Protein 5XKT (pdb70)

Solvent-accessible surface area: 15437 Å² total; per-residue (Å²): 219,15,26,54,0,1,0,4,4,0,7,19,0,13,10,18,42,0,0,51,24,0,0,89,58,2,99,135,93,38,68,2,0,0,0,2,1,10,11,77,34,86,15,2,50,115,48,0,40,138,36,37,0,14,58,90,114,44,3,50,13,16,80,26,30,45,14,0,13,54,6,2,72,104,82,8,69,96,0,37,62,15,5,95,64,5,24,138,123,49,70,93,12,42,0,0,0,1,5,2,3,13,2,0,9,12,6,38,18,17,116,117,0,8,71,20,27,1,9,0,0,4,0,4,12,10,51,49,4,0,80,18,3,8,37,2,0,31,155,8,56,8,0,0,0,4,27,28,54,2,7,91,66,52,65,12,44,61,174,58,0,22,63,9,0,104,150,55,5,57,152,106,62,59,24,52,2,14,21,135,130,31,80,24,22,88,67,0,26,55,26,0,64,90,130,7,159,25,110,213,11,25,41,0,0,0,5,2,0,7,19,0,13,10,19,40,0,0,51,22,0,0,85,53,3,95,134,91,37,66,2,0,0,0,3,1,11,9,86,23,94,16,4,49,112,49,0,41,141,36,39,0,14,57,86,112,52,2,49,7,21,97,39,30,49,12,0,15,56,15,2,66,106,88,6,53,131,1,31,58,16,0,77,61,4,18,134,123,48,64,97,13,41,0,0,0,1,5,2,1,9,2,0,12,12,7,42,18,16,119,122,0,7,75,18,29,1,9,0,0,4,0,5,11,11,52,49,4,0,70,23,3,8,38,4,1,29,157,7,53,1,0,0,0,4,26,26,49,3,6,106,90,29,61,12,43,60,177,58,0,28,67,9,0,91,150,58,6,36,142,105,60,50,21,53,2,12,23,150,131,35,71,27,24,88,62,0,32,58,22,0,65,93,130,7,160,24,113

Sequence (398 aa):
HPLRVGVGGPVGSGKTALLEALCKAMRDTWQLAVVTNDIYTKEDQRILTEAGTLAPERIVGVETGGCPHTAIREDASMNLAAVEALSEKFGNLDLIFVESGGDNLSATFSPELADLTIYVIDVAEGEKIPRKGGPGITRSDFLVINKTDLAPYVGASLKVMASDTQRMRGDRPWTFTNLKQGDGLSTIIAFLEDKGMLGHPLRVGVGGPVGSGKTALLEALCKAMRDTWQLAVVTNDIYTKEDQRILTEAGTLAPERIVGVETGGCPHTAIREDASMNLAAVEALSEKFGNLDLIFVESGGDNLSATFSPELADLTIYVIDVAEGEKIPRKGGPGITRSDFLVINKTDLAPYVGASLKVMASDTQRMRGDRPWTFTNLKQGDGLSTIIAFLEDKGMLG

B-factor: mean 22.37, std 11.35, range [7.73, 84.79]

Radius of gyration: 20.92 Å; Cα contacts (8 Å, |Δi|>4): 883; chains: 2; bounding box: 61×44×44 Å

Secondary structure (DSSP, 8-state):
--EEEEEE-STTSSHHHHHHHHHHHHTTTS-EEEEEEESS--HHHHHHHHTTSS-GGGEEEEE--S-HHIIIIIT-HHHHHHHHHHHHHHS---EEEEEPPP--TT----TTT-SEEEEEEEGGG-TTHHHH--HHHHHSSEEEEE-GGGHHHHT--HHHHHHHHHHHHTT--EEE-BTTTTBTHHHHHHHHHHHTT--/-PEEEEEE-STTSSHHHHHHHHHHHHTTTS-EEEEEEESS--HHHHHHHHTTSS-GGGEEEEE--S-HHIIIIIT-HHHHHHHHHHHHHHS--SEEEEEPPP--TT----TTT-SEEEEEEEGGG-TTHHHH--HHHHHSSEEEEE-GGGHHHHT--HHHHHHHHHHHHTTS-EEE-BTTTTBTHHHHHHHHHHHTT--

CATH classification: 3.40.50.300

Foldseek 3Di:
DAAEEEEAEAPPLCSLLLLLVLLQVCVVPFAEAEEEEAAADQVSLVVSCVSCSDDSVRYHYDHRHPAQLCCFDVPVPVVVVVVVVNCVVPVRGHYYYYYTHGHDQQGDGHCVRHVAYEYGHEPLVDQCVLVVDYCNLAPGQEYEHEDPVCCVVNVHDVVSSVVSSCVRHPPRYYDYYYSVVGRPSVVVVVCCCPVVVGD/DAAEEEEAAAPPLCSLLLLLLCLQVCVVPFAEAEEEEAAADQVSLVVSCVSCSDDSVRYHYDHRHDAQLCCQDVPVPVVVVVVVVSCVVVVGGHYYYYYTHGHDQQGDGHCVRHVAYEYGHEPLVDQCVLVVAYCNLAPGQEYEHEDPVCCVVNVHDVVSSVVSSCVRHPPRYYDYYYSVVGPPSVVVNVCCCPVVVGD

Nearest PDB structures (foldseek):
  5xkt-assembly1_B  TM=1.003E+00  e=8.452E-43  Klebsiella pneumoniae subsp. rhinoscleromatis SB3432
  4hi0-assembly1_F  TM=9.712E-01  e=4.416E-30  Helicobacter pylori 26695
  2hf9-assembly1_A  TM=9.149E-01  e=2.539E-15  Methanocaldococcus jannaschii
  2wsm-assembly1_A  TM=8.604E-01  e=4.644E-13  Archaeoglobus fulgidus DSM 4304
  2wsm-assembly1_B  TM=8.510E-01  e=4.501E-11  Archaeoglobus fulgidus DSM 4304

Structure (mmCIF, N/CA/C/O backbone):
data_5XKT
#
_entry.id   5XKT
#
_cell.length_a   83.553
_cell.length_b   49.318
_cell.length_c   129.708
_cell.angle_alpha   90.00
_cell.angle_beta   103.16
_cell.angle_gamma   90.00
#
_symmetry.space_group_name_H-M   'I 1 2 1'
#
loop_
_entity.id
_entity.type
_entity.pdbx_description
1 polymer 'Urease accessory protein UreG'
2 non-polymer 'PHOSPHOAMINOPHOSPHONIC ACID-GUANYLATE ESTER'
3 non-polymer 'NICKEL (II) ION'
4 water water
#
loop_
_atom_site.group_PDB
_atom_site.id
_atom_site.type_symbol
_atom_site.label_atom_id
_atom_site.label_alt_id
_atom_site.label_comp_id
_atom_site.label_asym_id
_atom_site.label_entity_id
_atom_site.label_seq_id
_atom_site.pdbx_PDB_ins_code
_atom_site.Cartn_x
_atom_site.Cartn_y
_atom_site.Cartn_z
_atom_site.occupancy
_atom_site.B_iso_or_equiv
_atom_site.auth_seq_id
_atom_site.auth_comp_id
_atom_site.auth_asym_id
_atom_site.auth_atom_id
_atom_site.pdbx_PDB_model_num
ATOM 1 N N . HIS A 1 2 ? 15.698 27.179 -19.419 1.00 62.05 6 HIS A N 1
ATOM 2 C CA . HIS A 1 2 ? 14.903 26.279 -18.583 1.00 62.99 6 HIS A CA 1
ATOM 3 C C . HIS A 1 2 ? 13.691 25.717 -19.331 1.00 53.72 6 HIS A C 1
ATOM 4 O O . HIS A 1 2 ? 13.002 26.432 -20.066 1.00 55.66 6 HIS A O 1
ATOM 11 N N . PRO A 1 3 ? 13.413 24.440 -19.103 1.00 36.57 7 PRO A N 1
ATOM 12 C CA . PRO A 1 3 ? 12.434 23.743 -19.944 1.00 26.72 7 PRO A CA 1
ATOM 13 C C . PRO A 1 3 ? 10.998 24.140 -19.644 1.00 22.90 7 PRO A C 1
ATOM 14 O O . PRO A 1 3 ? 10.617 24.447 -18.509 1.00 23.96 7 PRO A O 1
ATOM 18 N N . LEU A 1 4 ? 10.193 24.073 -20.695 1.00 23.71 8 LEU A N 1
ATOM 19 C CA . LEU A 1 4 ? 8.759 24.182 -20.565 1.00 20.35 8 LEU A CA 1
ATOM 20 C C . LEU A 1 4 ? 8.246 22.984 -19.793 1.00 19.78 8 LEU A C 1
ATOM 21 O O . LEU A 1 4 ? 8.625 21.849 -20.096 1.00 21.69 8 LEU A O 1
ATOM 26 N N . ARG A 1 5 ? 7.393 23.221 -18.790 1.00 20.56 9 ARG A N 1
ATOM 27 C CA . ARG A 1 5 ? 6.801 22.134 -18.027 1.00 15.62 9 ARG A CA 1
ATOM 28 C C . ARG A 1 5 ? 5.348 21.954 -18.469 1.00 17.51 9 ARG A C 1
ATOM 29 O O . ARG A 1 5 ? 4.537 22.876 -18.358 1.00 16.27 9 ARG A O 1
ATOM 37 N N . VAL A 1 6 ? 5.027 20.778 -18.993 1.00 14.82 10 VAL A N 1
ATOM 38 C CA . VAL A 1 6 ? 3.676 20.507 -19.486 1.00 15.05 10 VAL A CA 1
ATOM 39 C C . VAL A 1 6 ? 3.038 19.484 -18.573 1.00 16.63 10 VAL A C 1
ATOM 40 O O . VAL A 1 6 ? 3.523 18.355 -18.468 1.00 16.54 10 VAL A O 1
ATOM 44 N N . GLY A 1 7 ? 1.952 19.876 -17.912 1.00 13.05 11 GLY A N 1
ATOM 45 C CA . GLY A 1 7 ? 1.240 18.960 -17.040 1.00 13.86 11 GLY A CA 1
ATOM 46 C C . GLY A 1 7 ? 0.178 18.243 -17.848 1.00 16.28 11 GLY A C 1
ATOM 47 O O . GLY A 1 7 ? -0.596 18.881 -18.573 1.00 15.40 11 GLY A O 1
ATOM 48 N N . VAL A 1 8 ? 0.134 16.922 -17.724 1.00 11.26 12 VAL A N 1
ATOM 49 C CA . VAL A 1 8 ? -0.893 16.123 -18.402 1.00 11.11 12 VAL A CA 1
ATOM 50 C C . VAL A 1 8 ? -1.749 15.464 -17.312 1.00 13.39 12 VAL A C 1
ATOM 51 O O . VAL A 1 8 ? -1.251 14.642 -16.533 1.00 14.56 12 VAL A O 1
ATOM 55 N N . GLY A 1 9 ? -3.019 15.848 -17.232 1.00 11.19 13 GLY A N 1
ATOM 56 C CA . GLY A 1 9 ? -3.926 15.357 -16.219 1.00 10.10 13 GLY A CA 1
ATOM 57 C C . GLY A 1 9 ? -5.166 14.732 -16.846 1.00 13.11 13 GLY A C 1
ATOM 58 O O . GLY A 1 9 ? -5.353 14.736 -18.065 1.00 13.22 13 GLY A O 1
ATOM 59 N N . GLY A 1 10 ? -6.011 14.187 -15.982 1.00 12.06 14 GLY A N 1
ATOM 60 C CA . GLY A 1 10 ? -7.242 13.589 -16.467 1.00 12.75 14 GLY A CA 1
ATOM 61 C C . GLY A 1 10 ? -7.679 12.412 -15.619 1.00 13.75 14 GLY A C 1
ATOM 62 O O . GLY A 1 10 ? -6.937 11.928 -14.772 1.00 11.30 14 GLY A O 1
ATOM 63 N N . PRO A 1 11 ? -8.898 11.928 -15.813 1.00 9.28 15 PRO A N 1
ATOM 64 C CA . PRO A 1 11 ? -9.352 10.771 -15.025 1.00 10.49 15 PRO A CA 1
ATOM 65 C C . PRO A 1 11 ? -8.547 9.510 -15.279 1.00 13.28 15 PRO A C 1
ATOM 66 O O . PRO A 1 11 ? -7.782 9.379 -16.237 1.00 11.29 15 PRO A O 1
ATOM 70 N N . VAL A 1 12 ? -8.741 8.543 -14.382 1.00 11.50 16 VAL A N 1
ATOM 71 C CA . VAL A 1 12 ? -8.081 7.244 -14.544 1.00 10.87 16 VAL A CA 1
ATOM 72 C C . VAL A 1 12 ? -8.368 6.645 -15.918 1.00 10.90 16 VAL A C 1
ATOM 73 O O . VAL A 1 12 ? -9.527 6.546 -16.351 1.00 11.03 16 VAL A O 1
ATOM 77 N N . GLY A 1 13 ? -7.306 6.225 -16.606 1.00 8.47 17 GLY A N 1
ATOM 78 C CA . GLY A 1 13 ? -7.442 5.483 -17.855 1.00 9.92 17 GLY A CA 1
ATOM 79 C C . GLY A 1 13 ? -7.833 6.259 -19.092 1.00 12.35 17 GLY A C 1
ATOM 80 O O . GLY A 1 13 ? -8.104 5.643 -20.118 1.00 12.38 17 GLY A O 1
ATOM 81 N N . SER A 1 14 ? -7.823 7.591 -19.063 1.00 10.08 18 SER A N 1
ATOM 82 C CA . SER A 1 14 ? -8.295 8.347 -20.212 1.00 9.55 18 SER A CA 1
ATOM 83 C C . SER A 1 14 ? -7.342 8.312 -21.414 1.00 9.75 18 SER A C 1
ATOM 84 O O . SER A 1 14 ? -7.784 8.593 -22.540 1.00 9.96 18 SER A O 1
ATOM 87 N N . GLY A 1 15 ? -6.075 7.997 -21.207 1.00 9.29 19 GLY A N 1
ATOM 88 C CA . GLY A 1 15 ? -5.093 7.940 -22.291 1.00 8.97 19 GLY A CA 1
ATOM 89 C C . GLY A 1 15 ? -3.904 8.857 -22.112 1.00 11.17 19 GLY A C 1
ATOM 90 O O . GLY A 1 15 ? -3.208 9.142 -23.098 1.00 12.45 19 GLY A O 1
ATOM 91 N N . LYS A 1 16 ? -3.621 9.284 -20.866 1.00 11.19 20 LYS A N 1
ATOM 92 C CA . LYS A 1 16 ? -2.509 10.219 -20.617 1.00 11.21 20 LYS A CA 1
ATOM 93 C C . LYS A 1 16 ? -1.172 9.615 -21.038 1.00 10.82 20 LYS A C 1
ATOM 94 O O . LYS A 1 16 ? -0.340 10.281 -21.675 1.00 12.15 20 LYS A O 1
ATOM 100 N N . THR A 1 17 ? -0.922 8.365 -20.619 1.00 9.83 21 THR A N 1
ATOM 101 C CA . THR A 1 17 ? 0.348 7.705 -20.930 1.00 11.43 21 THR A CA 1
ATOM 102 C C . THR A 1 17 ? 0.462 7.433 -22.425 1.00 11.70 21 THR A C 1
ATOM 103 O O . THR A 1 17 ? 1.536 7.587 -23.003 1.00 11.81 21 THR A O 1
ATOM 107 N N . ALA A 1 18 ? -0.628 6.996 -23.053 1.00 11.83 22 ALA A N 1
ATOM 108 C CA . ALA A 1 18 ? -0.612 6.833 -24.496 1.00 12.31 22 ALA A CA 1
ATOM 109 C C . ALA A 1 18 ? -0.245 8.133 -25.188 1.00 13.69 22 ALA A C 1
ATOM 110 O O . ALA A 1 18 ? 0.492 8.143 -26.200 1.00 13.40 22 ALA A O 1
ATOM 112 N N . LEU A 1 19 ? -0.780 9.245 -24.675 1.00 10.79 23 LEU A N 1
ATOM 113 C CA . LEU A 1 19 ? -0.475 10.545 -25.262 1.00 12.48 23 LEU A CA 1
ATOM 114 C C . LEU A 1 19 ? 1.013 10.876 -25.108 1.00 10.89 23 LEU A C 1
ATOM 115 O O . LEU A 1 19 ? 1.663 11.288 -26.070 1.00 12.85 23 LEU A O 1
ATOM 120 N N . LEU A 1 20 ? 1.569 10.688 -23.895 1.00 15.40 24 LEU A N 1
ATOM 121 C CA . LEU A 1 20 ? 2.994 10.947 -23.689 1.00 13.57 24 LEU A CA 1
ATOM 122 C C . LEU A 1 20 ? 3.843 10.055 -24.574 1.00 12.92 24 LEU A C 1
ATOM 123 O O . LEU A 1 20 ? 4.852 10.505 -25.132 1.00 14.95 24 LEU A O 1
ATOM 128 N N . GLU A 1 21 ? 3.494 8.769 -24.669 1.00 14.52 25 GLU A N 1
ATOM 129 C CA . GLU A 1 21 ? 4.289 7.887 -25.525 1.00 15.44 25 GLU A CA 1
ATOM 130 C C . GLU A 1 21 ? 4.341 8.417 -26.954 1.00 17.20 25 GLU A C 1
ATOM 131 O O . GLU A 1 21 ? 5.418 8.515 -27.568 1.00 18.38 25 GLU A O 1
ATOM 137 N N . ALA A 1 22 ? 3.184 8.786 -27.491 1.00 15.25 26 ALA A N 1
ATOM 138 C CA . ALA A 1 22 ? 3.145 9.224 -28.890 1.00 14.87 26 ALA A CA 1
ATOM 139 C C . ALA A 1 22 ? 3.836 10.564 -29.077 1.00 19.01 26 ALA A C 1
ATOM 140 O O . ALA A 1 22 ? 4.513 10.792 -30.101 1.00 17.71 26 ALA A O 1
ATOM 142 N N . LEU A 1 23 ? 3.632 11.492 -28.137 1.00 15.44 27 LEU A N 1
ATOM 143 C CA . LEU A 1 23 ? 4.317 12.781 -28.221 1.00 17.49 27 LEU A CA 1
ATOM 144 C C . LEU A 1 23 ? 5.828 12.603 -28.129 1.00 18.20 27 LEU A C 1
ATOM 145 O O . LEU A 1 23 ? 6.581 13.206 -28.906 1.00 18.27 27 LEU A O 1
ATOM 150 N N . CYS A 1 24 ? 6.287 11.742 -27.218 1.00 18.30 28 CYS A N 1
ATOM 151 C CA . CYS A 1 24 ? 7.725 11.551 -27.078 1.00 18.74 28 CYS A CA 1
ATOM 152 C C . CYS A 1 24 ? 8.323 10.968 -28.351 1.00 19.97 28 CYS A C 1
ATOM 153 O O . CYS A 1 24 ? 9.368 11.425 -28.836 1.00 22.58 28 CYS A O 1
ATOM 156 N N . LYS A 1 25 ? 7.678 9.945 -28.900 1.00 18.65 29 LYS A N 1
ATOM 157 C CA . LYS A 1 25 ? 8.200 9.329 -30.119 1.00 19.28 29 LYS A CA 1
ATOM 158 C C . LYS A 1 25 ? 8.194 10.298 -31.283 1.00 24.08 29 LYS A C 1
ATOM 159 O O . LYS A 1 25 ? 9.133 10.273 -32.093 1.00 21.50 29 LYS A O 1
ATOM 165 N N . ALA A 1 26 ? 7.213 11.208 -31.341 1.00 21.72 30 ALA A N 1
ATOM 166 C CA . ALA A 1 26 ? 7.150 12.128 -32.473 1.00 24.48 30 ALA A CA 1
ATOM 167 C C . ALA A 1 26 ? 8.050 13.356 -32.310 1.00 26.77 30 ALA A C 1
ATOM 168 O O . ALA A 1 26 ? 8.494 13.925 -33.317 1.00 26.06 30 ALA A O 1
ATOM 170 N N . MET A 1 27 ? 8.298 13.814 -31.083 1.00 19.99 31 MET A N 1
ATOM 171 C CA . MET A 1 27 ? 8.995 15.078 -30.847 1.00 19.36 31 MET A CA 1
ATOM 172 C C . MET A 1 27 ? 10.445 14.919 -30.438 1.00 19.08 31 MET A C 1
ATOM 173 O O . MET A 1 27 ? 11.177 15.913 -30.431 1.00 22.55 31 MET A O 1
ATOM 178 N N . ARG A 1 28 ? 10.879 13.714 -30.073 1.00 20.84 32 ARG A N 1
ATOM 179 C CA . ARG A 1 28 ? 12.184 13.588 -29.432 1.00 21.30 32 ARG A CA 1
ATOM 180 C C . ARG A 1 28 ? 13.349 13.830 -30.401 1.00 26.55 32 ARG A C 1
ATOM 181 O O . ARG A 1 28 ? 14.485 14.027 -29.953 1.00 25.36 32 ARG A O 1
ATOM 189 N N . ASP A 1 29 ? 13.122 13.718 -31.698 1.00 27.31 33 ASP A N 1
ATOM 190 C CA . ASP A 1 29 ? 14.232 13.994 -32.613 1.00 30.14 33 ASP A CA 1
ATOM 191 C C . ASP A 1 29 ? 14.413 15.484 -32.868 1.00 31.60 33 ASP A C 1
ATOM 192 O O . ASP A 1 29 ? 15.498 15.909 -33.268 1.00 38.40 33 ASP A O 1
ATOM 197 N N . THR A 1 30 ? 13.428 16.293 -32.527 1.00 26.10 34 THR A N 1
ATOM 198 C CA . THR A 1 30 ? 13.508 17.732 -32.695 1.00 28.05 34 THR A CA 1
ATOM 199 C C . THR A 1 30 ? 13.797 18.457 -31.399 1.00 25.62 34 THR A C 1
ATOM 200 O O . THR A 1 30 ? 14.514 19.465 -31.411 1.00 29.78 34 THR A O 1
ATOM 204 N N . TRP A 1 31 ? 13.280 17.944 -30.286 1.00 20.79 35 TRP A N 1
ATOM 205 C CA . TRP A 1 31 ? 13.325 18.615 -28.988 1.00 21.52 35 TRP A CA 1
ATOM 206 C C . TRP A 1 31 ? 13.926 17.678 -27.964 1.00 20.69 35 TRP A C 1
ATOM 207 O O . TRP A 1 31 ? 13.820 16.461 -28.099 1.00 25.82 35 TRP A O 1
ATOM 218 N N . GLN A 1 32 ? 14.575 18.264 -26.957 1.00 20.94 36 GLN A N 1
ATOM 219 C CA . GLN A 1 32 ? 15.112 17.524 -25.822 1.00 19.67 36 GLN A CA 1
ATOM 220 C C . GLN A 1 32 ? 14.016 17.395 -24.779 1.00 20.55 36 GLN A C 1
ATOM 221 O O . GLN A 1 32 ? 13.593 18.403 -24.212 1.00 22.37 36 GLN A O 1
ATOM 227 N N . LEU A 1 33 ? 13.620 16.160 -24.483 1.00 19.85 37 LEU A N 1
ATOM 228 C CA . LEU A 1 33 ? 12.449 15.884 -23.661 1.00 16.64 37 LEU A CA 1
ATOM 229 C C . LEU A 1 33 ? 12.832 15.080 -22.426 1.00 16.95 37 LEU A C 1
ATOM 230 O O . LEU A 1 33 ? 13.786 14.300 -22.441 1.00 20.16 37 LEU A O 1
ATOM 235 N N . ALA A 1 34 ? 11.974 15.185 -21.408 1.00 18.16 38 ALA A N 1
ATOM 236 C CA . ALA A 1 34 ? 11.989 14.269 -20.282 1.00 17.85 38 ALA A CA 1
ATOM 237 C C . ALA A 1 34 ? 10.568 14.152 -19.750 1.00 15.78 38 ALA A C 1
ATOM 238 O O . ALA A 1 34 ? 9.677 14.932 -20.116 1.00 16.16 38 ALA A O 1
ATOM 240 N N . VAL A 1 35 ? 10.347 13.118 -18.941 1.00 14.92 39 VAL A N 1
ATOM 241 C CA . VAL A 1 35 ? 9.007 12.802 -18.426 1.00 14.49 39 VAL A CA 1
ATOM 242 C C . VAL A 1 35 ? 9.125 12.493 -16.952 1.00 15.04 39 VAL A C 1
ATOM 243 O O . VAL A 1 35 ? 10.003 11.733 -16.551 1.00 17.18 39 VAL A O 1
ATOM 247 N N . VAL A 1 36 ? 8.193 13.019 -16.164 1.00 13.92 40 VAL A N 1
ATOM 248 C CA . VAL A 1 36 ? 7.968 12.606 -14.778 1.00 15.20 40 VAL A CA 1
ATOM 249 C C . VAL A 1 36 ? 6.590 11.968 -14.755 1.00 17.44 40 VAL A C 1
ATOM 250 O O . VAL A 1 36 ? 5.599 12.635 -15.080 1.00 19.16 40 VAL A O 1
ATOM 254 N N . THR A 1 37 ? 6.504 10.687 -14.387 1.00 13.82 41 THR A N 1
ATOM 255 C CA . THR A 1 37 ? 5.179 10.073 -14.246 1.00 12.37 41 THR A CA 1
ATOM 256 C C . THR A 1 37 ? 4.796 10.027 -12.783 1.00 13.46 41 THR A C 1
ATOM 257 O O . THR A 1 37 ? 5.665 10.011 -11.920 1.00 15.80 41 THR A O 1
ATOM 261 N N . ASN A 1 38 ? 3.479 10.102 -12.507 1.00 12.91 42 ASN A N 1
ATOM 262 C CA . ASN A 1 38 ? 2.954 9.952 -11.152 1.00 15.14 42 ASN A CA 1
ATOM 263 C C . ASN A 1 38 ? 1.974 8.787 -11.129 1.00 12.76 42 ASN A C 1
ATOM 264 O O . ASN A 1 38 ? 1.141 8.637 -12.026 1.00 15.27 42 ASN A O 1
ATOM 269 N N . ASP A 1 39 ? 2.000 8.027 -10.038 1.00 14.83 43 ASP A N 1
ATOM 270 C CA . ASP A 1 39 ? 0.931 7.081 -9.735 1.00 16.18 43 ASP A CA 1
ATOM 271 C C . ASP A 1 39 ? 0.879 7.020 -8.206 1.00 18.59 43 ASP A C 1
ATOM 272 O O . ASP A 1 39 ? 1.843 7.383 -7.531 1.00 16.76 43 ASP A O 1
ATOM 277 N N . ILE A 1 40 ? -0.238 6.555 -7.654 1.00 16.03 44 ILE A N 1
ATOM 278 C CA . ILE A 1 40 ? -0.356 6.603 -6.194 1.00 13.15 44 ILE A CA 1
ATOM 279 C C . ILE A 1 40 ? 0.453 5.500 -5.532 1.00 17.29 44 ILE A C 1
ATOM 280 O O . ILE A 1 40 ? 1.071 5.705 -4.466 1.00 17.74 44 ILE A O 1
ATOM 285 N N . TYR A 1 41 ? 0.384 4.282 -6.085 1.00 18.59 45 TYR A N 1
ATOM 286 C CA . TYR A 1 41 ? 0.876 3.098 -5.392 1.00 20.13 45 TYR A CA 1
ATOM 287 C C . TYR A 1 41 ? 1.967 2.338 -6.127 1.00 18.68 45 TYR A C 1
ATOM 288 O O . TYR A 1 41 ? 2.523 1.397 -5.554 1.00 23.54 45 TYR A O 1
ATOM 297 N N . THR A 1 42 ? 2.307 2.716 -7.352 1.00 19.51 46 THR A N 1
ATOM 298 C CA . THR A 1 42 ? 3.221 1.928 -8.175 1.00 24.91 46 THR A CA 1
ATOM 299 C C . THR A 1 42 ? 4.053 2.889 -9.009 1.00 23.50 46 THR A C 1
ATOM 300 O O . THR A 1 42 ? 3.817 4.099 -9.005 1.00 25.40 46 THR A O 1
ATOM 304 N N . LYS A 1 43 ? 5.045 2.343 -9.714 1.00 18.24 47 LYS A N 1
ATOM 305 C CA . LYS A 1 43 ? 5.735 3.068 -10.774 1.00 17.98 47 LYS A CA 1
ATOM 306 C C . LYS A 1 43 ? 5.412 2.492 -12.148 1.00 20.84 47 LYS A C 1
ATOM 307 O O . LYS A 1 43 ? 6.225 2.557 -13.065 1.00 23.20 47 LYS A O 1
ATOM 313 N N . GLU A 1 44 ? 4.202 1.979 -12.301 1.00 20.56 48 GLU A N 1
ATOM 314 C CA . GLU A 1 44 ? 3.823 1.276 -13.523 1.00 23.07 48 GLU A CA 1
ATOM 315 C C . GLU A 1 44 ? 4.007 2.144 -14.773 1.00 21.69 48 GLU A C 1
ATOM 316 O O . GLU A 1 44 ? 4.542 1.679 -15.779 1.00 21.59 48 GLU A O 1
ATOM 322 N N . ASP A 1 45 ? 3.596 3.418 -14.739 1.00 19.97 49 ASP A N 1
ATOM 323 C CA . ASP A 1 45 ? 3.684 4.184 -15.994 1.00 13.56 49 ASP A CA 1
ATOM 324 C C . ASP A 1 45 ? 5.114 4.496 -16.370 1.00 12.44 49 ASP A C 1
ATOM 325 O O . ASP A 1 45 ? 5.443 4.595 -17.561 1.00 15.41 49 ASP A O 1
ATOM 330 N N . GLN A 1 46 ? 6.004 4.642 -15.378 1.00 16.28 50 GLN A N 1
ATOM 331 C CA . GLN A 1 46 ? 7.409 4.780 -15.733 1.00 18.06 50 GLN A CA 1
ATOM 332 C C . GLN A 1 46 ? 7.897 3.554 -16.502 1.00 20.61 50 GLN A C 1
ATOM 333 O O . GLN A 1 46 ? 8.603 3.671 -17.515 1.00 20.20 50 GLN A O 1
ATOM 339 N N . ARG A 1 47 ? 7.555 2.366 -16.003 1.00 23.31 51 ARG A N 1
ATOM 340 C CA . ARG A 1 47 ? 7.945 1.125 -16.669 1.00 23.60 51 ARG A CA 1
ATOM 341 C C . ARG A 1 47 ? 7.342 1.042 -18.063 1.00 21.45 51 ARG A C 1
ATOM 342 O O . ARG A 1 47 ? 8.056 0.751 -19.034 1.00 26.48 51 ARG A O 1
ATOM 350 N N . ILE A 1 48 ? 6.050 1.371 -18.195 1.00 21.87 52 ILE A N 1
ATOM 351 C CA . ILE A 1 48 ? 5.408 1.292 -19.518 1.00 22.61 52 ILE A CA 1
ATOM 352 C C . ILE A 1 48 ? 6.112 2.195 -20.526 1.00 23.05 52 ILE A C 1
ATOM 353 O O . ILE A 1 48 ? 6.459 1.763 -21.630 1.00 24.20 52 ILE A O 1
ATOM 358 N N . LEU A 1 49 ? 6.336 3.465 -20.168 1.00 20.40 53 LEU A N 1
ATOM 359 C CA . LEU A 1 49 ? 7.023 4.368 -21.083 1.00 18.54 53 LEU A CA 1
ATOM 360 C C . LEU A 1 49 ? 8.479 3.937 -21.345 1.00 23.11 53 LEU A C 1
ATOM 361 O O . LEU A 1 49 ? 8.987 4.074 -22.465 1.00 21.08 53 LEU A O 1
ATOM 366 N N . THR A 1 50 ? 9.177 3.419 -20.336 1.00 21.84 54 THR A N 1
ATOM 367 C CA . THR A 1 50 ? 10.554 3.003 -20.575 1.00 22.30 54 THR A CA 1
ATOM 368 C C . THR A 1 50 ? 10.591 1.770 -21.481 1.00 22.24 54 THR A C 1
ATOM 369 O O . THR A 1 50 ? 11.352 1.723 -22.454 1.00 28.03 54 THR A O 1
ATOM 373 N N . GLU A 1 51 ? 9.757 0.772 -21.185 1.00 21.70 55 GLU A N 1
ATOM 374 C CA . GLU A 1 51 ? 9.704 -0.433 -22.018 1.00 32.72 55 GLU A CA 1
ATOM 375 C C . GLU A 1 51 ? 9.222 -0.141 -23.440 1.00 33.87 55 GLU A C 1
ATOM 376 O O . GLU A 1 51 ? 9.618 -0.837 -24.378 1.00 35.99 55 GLU A O 1
ATOM 382 N N . ALA A 1 52 ? 8.364 0.861 -23.624 1.00 30.86 56 ALA A N 1
ATOM 383 C CA . ALA A 1 52 ? 7.957 1.265 -24.970 1.00 27.10 56 ALA A CA 1
ATOM 384 C C . ALA A 1 52 ? 9.064 2.006 -25.688 1.00 31.34 56 ALA A C 1
ATOM 385 O O . ALA A 1 52 ? 8.966 2.241 -26.900 1.00 30.78 56 ALA A O 1
ATOM 387 N N . GLY A 1 53 ? 10.126 2.367 -24.975 1.00 29.96 57 GLY A N 1
ATOM 388 C CA . GLY A 1 53 ? 11.199 3.108 -25.589 1.00 31.89 57 GLY A CA 1
ATOM 389 C C . GLY A 1 53 ? 10.829 4.517 -25.972 1.00 26.88 57 GLY A C 1
ATOM 390 O O . GLY A 1 53 ? 11.366 5.042 -26.936 1.00 23.55 57 GLY A O 1
ATOM 391 N N . THR A 1 54 ? 9.901 5.143 -25.259 1.00 25.33 58 THR A N 1
ATOM 392 C CA . THR A 1 54 ? 9.498 6.483 -25.654 1.00 25.30 58 THR A CA 1
ATOM 393 C C . THR A 1 54 ? 10.643 7.451 -25.538 1.00 25.05 58 THR A C 1
ATOM 394 O O . THR A 1 54 ? 10.794 8.342 -26.374 1.00 24.02 58 THR A O 1
ATOM 398 N N . LEU A 1 55 ? 11.442 7.318 -24.475 1.00 21.45 59 LEU A N 1
ATOM 399 C CA . LEU A 1 55 ? 12.697 8.042 -24.339 1.00 21.55 59 LEU A CA 1
ATOM 400 C C . LEU A 1 55 ? 13.689 7.106 -23.669 1.00 21.71 59 LEU A C 1
ATOM 401 O O . LEU A 1 55 ? 13.314 6.045 -23.169 1.00 25.08 59 LEU A O 1
ATOM 406 N N . ALA A 1 56 ? 14.957 7.507 -23.658 1.00 23.60 60 ALA A N 1
ATOM 407 C CA . ALA A 1 56 ? 15.974 6.757 -22.928 1.00 24.25 60 ALA A CA 1
ATOM 408 C C . ALA A 1 56 ? 15.568 6.632 -21.464 1.00 23.96 60 ALA A C 1
ATOM 409 O O . ALA A 1 56 ? 14.918 7.531 -20.931 1.00 23.05 60 ALA A O 1
ATOM 411 N N . PRO A 1 57 ? 15.921 5.528 -20.794 1.00 29.56 61 PRO A N 1
ATOM 412 C CA . PRO A 1 57 ? 15.429 5.320 -19.404 1.00 25.57 61 PRO A CA 1
ATOM 413 C C . PRO A 1 57 ? 15.765 6.471 -18.452 1.00 23.00 61 PRO A C 1
ATOM 414 O O . PRO A 1 57 ? 14.923 6.826 -17.616 1.00 23.42 61 PRO A O 1
ATOM 418 N N . GLU A 1 58 ? 16.960 7.074 -18.560 1.00 26.40 62 GLU A N 1
ATOM 419 C CA . GLU A 1 58 ? 17.305 8.131 -17.598 1.00 31.49 62 GLU A CA 1
ATOM 420 C C . GLU A 1 58 ? 16.516 9.420 -17.810 1.00 26.18 62 GLU A C 1
ATOM 421 O O . GLU A 1 58 ? 16.584 10.320 -16.965 1.00 23.87 62 GLU A O 1
ATOM 427 N N . ARG A 1 59 ? 15.755 9.520 -18.894 1.00 21.07 63 ARG A N 1
ATOM 428 C CA . ARG A 1 59 ? 14.868 10.645 -19.125 1.00 17.37 63 ARG A CA 1
ATOM 429 C C . ARG A 1 59 ? 13.466 10.434 -18.582 1.00 17.75 63 ARG A C 1
ATOM 430 O O . ARG A 1 59 ? 12.621 11.303 -18.777 1.00 19.69 63 ARG A O 1
ATOM 438 N N . ILE A 1 60 ? 13.169 9.286 -17.991 1.00 16.29 64 ILE A N 1
ATOM 439 C CA . ILE A 1 60 ? 11.831 9.014 -17.497 1.00 16.99 64 ILE A CA 1
ATOM 440 C C . ILE A 1 60 ? 11.949 8.674 -16.028 1.00 20.53 64 ILE A C 1
ATOM 441 O O . ILE A 1 60 ? 12.664 7.728 -15.662 1.00 17.17 64 ILE A O 1
ATOM 446 N N . VAL A 1 61 ? 11.279 9.456 -15.187 1.00 15.40 65 VAL A N 1
ATOM 447 C CA . VAL A 1 61 ? 11.376 9.305 -13.731 1.00 17.68 65 VAL A CA 1
ATOM 448 C C . VAL A 1 61 ? 9.974 9.050 -13.210 1.00 20.91 65 VAL A C 1
ATOM 449 O O . VAL A 1 61 ? 9.020 9.628 -13.724 1.00 20.66 65 VAL A O 1
ATOM 453 N N . GLY A 1 62 ? 9.840 8.125 -12.264 1.00 17.75 66 GLY A N 1
ATOM 454 C CA . GLY A 1 62 ? 8.559 7.840 -11.612 1.00 14.79 66 GLY A CA 1
ATOM 455 C C . GLY A 1 62 ? 8.511 8.373 -10.190 1.00 19.63 66 GLY A C 1
ATOM 456 O O . GLY A 1 62 ? 9.484 8.274 -9.445 1.00 23.10 66 GLY A O 1
ATOM 457 N N . VAL A 1 63 ? 7.369 8.946 -9.827 1.00 14.74 67 VAL A N 1
ATOM 458 C CA . VAL A 1 63 ? 7.109 9.452 -8.485 1.00 15.21 67 VAL A CA 1
ATOM 459 C C . VAL A 1 63 ? 5.883 8.706 -7.992 1.00 18.85 67 VAL A C 1
ATOM 460 O O . VAL A 1 63 ? 4.879 8.628 -8.705 1.00 17.18 67 VAL A O 1
ATOM 464 N N . GLU A 1 64 ? 5.981 8.123 -6.813 1.00 18.27 68 GLU A N 1
ATOM 465 C CA . GLU A 1 64 ? 4.870 7.403 -6.197 1.00 20.25 68 GLU A CA 1
ATOM 466 C C . GLU A 1 64 ? 4.315 8.299 -5.095 1.00 20.54 68 GLU A C 1
ATOM 467 O O . GLU A 1 64 ? 5.007 8.590 -4.108 1.00 22.56 68 GLU A O 1
ATOM 473 N N . THR A 1 65 ? 3.088 8.768 -5.271 1.00 16.74 69 THR A N 1
ATOM 474 C CA . THR A 1 65 ? 2.626 9.893 -4.474 1.00 22.95 69 THR A CA 1
ATOM 475 C C . THR A 1 65 ? 1.924 9.503 -3.173 1.00 26.57 69 THR A C 1
ATOM 476 O O . THR A 1 65 ? 1.892 10.316 -2.242 1.00 28.27 69 THR A O 1
ATOM 480 N N . GLY A 1 66 ? 1.297 8.330 -3.094 1.00 22.16 70 GLY A N 1
ATOM 481 C CA . GLY A 1 66 ? 0.363 8.102 -2.001 1.00 30.26 70 GLY A CA 1
ATOM 482 C C . GLY A 1 66 ? -0.778 9.105 -2.139 1.00 37.21 70 GLY A C 1
ATOM 483 O O . GLY A 1 66 ? -0.725 10.033 -2.956 1.00 48.65 70 GLY A O 1
ATOM 484 N N . GLY A 1 67 ? -1.832 8.930 -1.386 1.00 38.70 71 GLY A N 1
ATOM 485 C CA . GLY A 1 67 ? -2.845 9.979 -1.381 1.00 34.38 71 GLY A CA 1
ATOM 486 C C . GLY A 1 67 ? -3.392 10.414 -2.730 1.00 29.68 71 GLY A C 1
ATOM 487 O O . GLY A 1 67 ? -3.270 9.728 -3.749 1.00 33.96 71 GLY A O 1
ATOM 488 N N . CYS A 1 68 ? -3.907 11.622 -2.757 1.00 20.60 72 CYS A N 1
ATOM 489 C CA . CYS A 1 68 ? -4.578 12.079 -3.986 1.00 15.16 72 CYS A CA 1
ATOM 490 C C . CYS A 1 68 ? -3.547 12.542 -5.010 1.00 13.81 72 CYS A C 1
ATOM 491 O O . CYS A 1 68 ? -2.613 13.255 -4.659 1.00 13.71 72 CYS A O 1
ATOM 494 N N . PRO A 1 69 ? -3.730 12.193 -6.285 1.00 14.84 73 PRO A N 1
ATOM 495 C CA . PRO A 1 69 ? -2.845 12.742 -7.318 1.00 13.29 73 PRO A CA 1
ATOM 496 C C . PRO A 1 69 ? -2.849 14.244 -7.356 1.00 11.53 73 PRO A C 1
ATOM 497 O O . PRO A 1 69 ? -1.799 14.834 -7.608 1.00 11.49 73 PRO A O 1
ATOM 501 N N . HIS A 1 70 ? -3.992 14.897 -7.098 1.00 11.66 74 HIS A N 1
ATOM 502 C CA . HIS A 1 70 ? -3.986 16.354 -7.203 1.00 11.24 74 HIS A CA 1
ATOM 503 C C . HIS A 1 70 ? -3.096 16.986 -6.133 1.00 11.90 74 HIS A C 1
ATOM 504 O O . HIS A 1 70 ? -2.554 18.066 -6.354 1.00 15.06 74 HIS A O 1
ATOM 511 N N . THR A 1 71 ? -2.939 16.342 -4.971 1.00 12.96 75 THR A N 1
ATOM 512 C CA . THR A 1 71 ? -2.028 16.895 -3.967 1.00 14.02 75 THR A CA 1
ATOM 513 C C . THR A 1 71 ? -0.620 17.025 -4.518 1.00 18.59 75 THR A C 1
ATOM 514 O O . THR A 1 71 ? 0.054 18.042 -4.304 1.00 17.25 75 THR A O 1
ATOM 518 N N . ALA A 1 72 ? -0.183 16.028 -5.278 1.00 15.66 76 ALA A N 1
ATOM 519 C CA . ALA A 1 72 ? 1.172 16.004 -5.775 1.00 14.78 76 ALA A CA 1
ATOM 520 C C . ALA A 1 72 ? 1.378 16.992 -6.914 1.00 16.09 76 ALA A C 1
ATOM 521 O O . ALA A 1 72 ? 2.529 17.359 -7.197 1.00 16.99 76 ALA A O 1
ATOM 523 N N . ILE A 1 73 ? 0.309 17.433 -7.587 1.00 16.39 77 ILE A N 1
ATOM 524 C CA . ILE A 1 73 ? 0.461 18.383 -8.691 1.00 14.63 77 ILE A CA 1
ATOM 525 C C . ILE A 1 73 ? -0.050 19.773 -8.350 1.00 17.77 77 ILE A C 1
ATOM 526 O O . ILE A 1 73 ? 0.185 20.706 -9.131 1.00 16.98 77 ILE A O 1
ATOM 531 N N . ARG A 1 74 ? -0.687 19.958 -7.182 1.00 16.21 78 ARG A N 1
ATOM 532 C CA . ARG A 1 74 ? -1.277 21.250 -6.858 1.00 17.51 78 ARG A CA 1
ATOM 533 C C . ARG A 1 74 ? -0.999 21.689 -5.428 1.00 18.34 78 ARG A C 1
ATOM 534 O O . ARG A 1 74 ? -0.235 22.635 -5.201 1.00 21.30 78 ARG A O 1
ATOM 542 N N . GLU A 1 75 ? -1.652 21.041 -4.451 1.00 19.70 79 GLU A N 1
ATOM 543 C CA . GLU A 1 75 ? -1.544 21.528 -3.071 1.00 21.48 79 GLU A CA 1
ATOM 544 C C . GLU A 1 75 ? -0.129 21.401 -2.511 1.00 21.23 79 GLU A C 1
ATOM 545 O O . GLU A 1 75 ? 0.317 22.275 -1.752 1.00 21.65 79 GLU A O 1
ATOM 551 N N . ASP A 1 76 ? 0.561 20.279 -2.774 1.00 22.19 80 ASP A N 1
ATOM 552 C CA . ASP A 1 76 ? 1.962 20.100 -2.340 1.00 21.25 80 ASP A CA 1
ATOM 553 C C . ASP A 1 76 ? 2.760 19.486 -3.494 1.00 22.16 80 ASP A C 1
ATOM 554 O O . ASP A 1 76 ? 2.958 18.265 -3.543 1.00 22.09 80 ASP A O 1
ATOM 559 N N . ALA A 1 77 ? 3.268 20.336 -4.359 1.00 19.94 81 ALA A N 1
ATOM 560 C CA . ALA A 1 77 ? 3.989 19.900 -5.553 1.00 18.23 81 ALA A CA 1
ATOM 561 C C . ALA A 1 77 ? 5.456 19.642 -5.302 1.00 21.27 81 ALA A C 1
ATOM 562 O O . ALA A 1 77 ? 6.226 19.517 -6.283 1.00 19.13 81 ALA A O 1
ATOM 564 N N . SER A 1 78 ? 5.874 19.523 -4.020 1.00 16.84 82 SER A N 1
ATOM 565 C CA . SER A 1 78 ? 7.312 19.521 -3.718 1.00 22.43 82 SER A CA 1
ATOM 566 C C . SER A 1 78 ? 8.052 18.378 -4.389 1.00 19.15 82 SER A C 1
ATOM 567 O O . SER A 1 78 ? 9.170 18.565 -4.884 1.00 22.94 82 SER A O 1
ATOM 570 N N . MET A 1 79 ? 7.504 17.165 -4.323 1.00 21.00 83 MET A N 1
ATOM 571 C CA . MET A 1 79 ? 8.209 16.022 -4.905 1.00 22.74 83 MET A CA 1
ATOM 572 C C . MET A 1 79 ? 8.375 16.191 -6.408 1.00 16.60 83 MET A C 1
ATOM 573 O O . MET A 1 79 ? 9.458 15.944 -6.958 1.00 17.75 83 MET A O 1
ATOM 578 N N . ASN A 1 80 ? 7.295 16.587 -7.101 1.00 19.49 84 ASN A N 1
ATOM 579 C CA . ASN A 1 80 ? 7.383 16.755 -8.555 1.00 17.31 84 ASN A CA 1
ATOM 580 C C . ASN A 1 80 ? 8.363 17.859 -8.916 1.00 18.33 84 ASN A C 1
ATOM 581 O O . ASN A 1 80 ? 9.162 17.711 -9.841 1.00 17.62 84 ASN A O 1
ATOM 586 N N . LEU A 1 81 ? 8.321 18.976 -8.195 1.00 16.60 85 LEU A N 1
ATOM 587 C CA . LEU A 1 81 ? 9.286 20.039 -8.456 1.00 17.63 85 LEU A CA 1
ATOM 588 C C . LEU A 1 81 ? 10.714 19.561 -8.235 1.00 18.08 85 LEU A C 1
ATOM 589 O O . LEU A 1 81 ? 11.615 19.932 -8.983 1.00 19.70 85 LEU A O 1
ATOM 594 N N . ALA A 1 82 ? 10.952 18.748 -7.194 1.00 19.51 86 ALA A N 1
ATOM 595 C CA . ALA A 1 82 ? 12.315 18.257 -6.995 1.00 18.96 86 ALA A CA 1
ATOM 596 C C . ALA A 1 82 ? 12.730 17.340 -8.135 1.00 18.66 86 ALA A C 1
ATOM 597 O O . ALA A 1 82 ? 13.863 17.413 -8.619 1.00 19.28 86 ALA A O 1
ATOM 599 N N . ALA A 1 83 ? 11.818 16.490 -8.602 1.00 20.77 87 ALA A N 1
ATOM 600 C CA . ALA A 1 83 ? 12.141 15.616 -9.733 1.00 19.07 87 ALA A CA 1
ATOM 601 C C . ALA A 1 83 ? 12.416 16.415 -10.998 1.00 23.79 87 ALA A C 1
ATOM 602 O O . ALA A 1 83 ? 13.369 16.120 -11.734 1.00 19.79 87 ALA A O 1
ATOM 604 N N . VAL A 1 84 ? 11.616 17.454 -11.255 1.00 22.93 88 VAL A N 1
ATOM 605 C CA . VAL A 1 84 ? 11.896 18.316 -12.400 1.00 22.61 88 VAL A CA 1
ATOM 606 C C . VAL A 1 84 ? 13.252 19.002 -12.248 1.00 22.85 88 VAL A C 1
ATOM 607 O O . VAL A 1 84 ? 14.025 19.102 -13.207 1.00 28.68 88 VAL A O 1
ATOM 611 N N . GLU A 1 85 ? 13.588 19.448 -11.037 1.00 22.30 89 GLU A N 1
ATOM 612 C CA . GLU A 1 85 ? 14.900 20.068 -10.842 1.00 27.97 89 GLU A CA 1
ATOM 613 C C . GLU A 1 85 ? 16.036 19.084 -11.081 1.00 32.64 89 GLU A C 1
ATOM 614 O O . GLU A 1 85 ? 17.020 19.415 -11.763 1.00 29.04 89 GLU A O 1
ATOM 620 N N . ALA A 1 86 ? 15.917 17.863 -10.553 1.00 20.31 90 ALA A N 1
ATOM 621 C CA . ALA A 1 86 ? 16.977 16.881 -10.764 1.00 21.71 90 ALA A CA 1
ATOM 622 C C . ALA A 1 86 ? 17.167 16.591 -12.258 1.00 24.43 90 ALA A C 1
ATOM 623 O O . ALA A 1 86 ? 18.303 16.481 -12.739 1.00 26.49 90 ALA A O 1
ATOM 625 N N . LEU A 1 87 ? 16.070 16.488 -13.007 1.00 22.66 91 LEU A N 1
ATOM 626 C CA . LEU A 1 87 ? 16.192 16.285 -14.462 1.00 23.20 91 LEU A CA 1
ATOM 627 C C . LEU A 1 87 ? 16.845 17.481 -15.156 1.00 27.14 91 LEU A C 1
ATOM 628 O O . LEU A 1 87 ? 17.761 17.322 -15.987 1.00 26.64 91 LEU A O 1
ATOM 633 N N . SER A 1 88 ? 16.385 18.693 -14.834 1.00 27.27 92 SER A N 1
ATOM 634 C CA . SER A 1 88 ? 16.897 19.875 -15.528 1.00 32.70 92 SER A CA 1
ATOM 635 C C . SER A 1 88 ? 18.382 20.062 -15.263 1.00 37.31 92 SER A C 1
ATOM 636 O O . SER A 1 88 ? 19.132 20.474 -16.160 1.00 39.14 92 SER A O 1
ATOM 639 N N . GLU A 1 89 ? 18.821 19.798 -14.031 1.00 39.70 93 GLU A N 1
ATOM 640 C CA . GLU A 1 89 ? 20.242 19.917 -13.723 1.00 40.96 93 GLU A CA 1
ATOM 641 C C . GLU A 1 89 ? 21.040 18.803 -14.384 1.00 34.42 93 GLU A C 1
ATOM 642 O O . GLU A 1 89 ? 22.202 18.998 -14.764 1.00 33.01 93 GLU A O 1
ATOM 648 N N . LYS A 1 90 ? 20.464 17.606 -14.464 1.00 32.49 94 LYS A N 1
ATOM 649 C CA . LYS A 1 90 ? 21.179 16.496 -15.076 1.00 32.52 94 LYS A CA 1
ATOM 650 C C 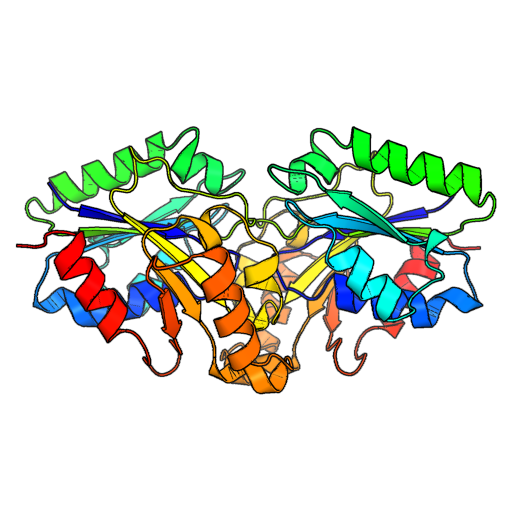. LYS A 1 90 ? 21.338 16.711 -16.578 1.00 32.59 94 LYS A C 1
ATOM 651 O O . LYS A 1 90 ? 22.406 16.444 -17.145 1.00 32.51 94 LYS A O 1
ATOM 657 N N . PHE A 1 91 ? 20.285 17.156 -17.259 1.00 30.26 95 PHE A N 1
ATOM 658 C CA . PHE A 1 91 ? 20.422 17.215 -18.710 1.00 32.94 95 PHE A CA 1
ATOM 659 C C . PHE A 1 91 ? 20.774 18.587 -19.291 1.00 50.31 95 PHE A C 1
ATOM 660 O O . PHE A 1 91 ? 21.369 18.637 -20.375 1.00 64.29 95 PHE A O 1
ATOM 668 N N . GLY A 1 92 ? 20.464 19.688 -18.622 1.00 45.64 96 GLY A N 1
ATOM 669 C CA . GLY A 1 92 ? 21.013 20.977 -19.002 1.00 29.13 96 GLY A CA 1
ATOM 670 C C . GLY A 1 92 ? 20.403 21.656 -20.215 1.00 32.37 96 GLY A C 1
ATOM 671 O O . GLY A 1 92 ? 20.164 22.866 -20.206 1.00 38.93 96 GLY A O 1
ATOM 672 N N . ASN A 1 93 ? 20.064 20.885 -21.238 1.00 26.13 97 ASN A N 1
ATOM 673 C CA . ASN A 1 93 ? 19.564 21.441 -22.488 1.00 28.28 97 ASN A CA 1
ATOM 674 C C . ASN A 1 93 ? 18.134 21.002 -22.770 1.00 26.79 97 ASN A C 1
ATOM 675 O O . ASN A 1 93 ? 17.695 21.046 -23.930 1.00 26.12 97 ASN A O 1
ATOM 680 N N . LEU A 1 94 ? 17.388 20.606 -21.735 1.00 24.65 98 LEU A N 1
ATOM 681 C CA . LEU A 1 94 ? 16.020 20.156 -21.967 1.00 24.65 98 LEU A CA 1
ATOM 682 C C . LEU A 1 94 ? 15.168 21.308 -22.494 1.00 24.31 98 LEU A C 1
ATOM 683 O O . LEU A 1 94 ? 15.295 22.448 -22.039 1.00 25.49 98 LEU A O 1
ATOM 688 N N . ASP A 1 95 ? 14.276 20.994 -23.444 1.00 23.99 99 ASP A N 1
ATOM 689 C CA . ASP A 1 95 ? 13.273 21.935 -23.921 1.00 21.93 99 ASP A CA 1
ATOM 690 C C . ASP A 1 95 ? 11.931 21.763 -23.242 1.00 20.12 99 ASP A C 1
ATOM 691 O O . ASP A 1 95 ? 11.186 22.739 -23.095 1.00 21.83 99 ASP A O 1
ATOM 696 N N . LEU A 1 96 ? 11.573 20.535 -22.883 1.00 18.47 100 LEU A N 1
ATOM 697 C CA . LEU A 1 96 ? 10.214 20.288 -22.421 1.00 17.27 100 LEU A CA 1
ATOM 698 C C . LEU A 1 96 ? 10.241 19.100 -21.483 1.00 19.36 100 LEU A C 1
ATOM 699 O O . LEU A 1 96 ? 10.822 18.062 -21.821 1.00 20.03 100 LEU A O 1
ATOM 704 N N . ILE A 1 97 ? 9.587 19.240 -20.333 1.00 16.02 101 ILE A N 1
ATOM 705 C CA . ILE A 1 97 ? 9.408 18.137 -19.402 1.00 15.47 101 ILE A CA 1
ATOM 706 C C . ILE A 1 97 ? 7.911 17.922 -19.222 1.00 17.87 101 ILE A C 1
ATOM 707 O O . ILE A 1 97 ? 7.207 18.856 -18.832 1.00 18.25 101 ILE A O 1
ATOM 712 N N . PHE A 1 98 ? 7.437 16.701 -19.477 1.00 14.32 102 PHE A N 1
ATOM 713 C CA . PHE A 1 98 ? 6.040 16.349 -19.229 1.00 14.89 102 PHE A CA 1
ATOM 714 C C . PHE A 1 98 ? 5.887 15.841 -17.818 1.00 15.73 102 PHE A C 1
ATOM 715 O O . PHE A 1 98 ? 6.750 15.116 -17.316 1.00 18.94 102 PHE A O 1
ATOM 723 N N . VAL A 1 99 ? 4.754 16.149 -17.204 1.00 12.83 103 VAL A N 1
ATOM 724 C CA . VAL A 1 99 ? 4.435 15.555 -15.911 1.00 13.80 103 VAL A CA 1
ATOM 725 C C . VAL A 1 99 ? 3.071 14.904 -16.055 1.00 15.15 103 VAL A C 1
ATOM 726 O O . VAL A 1 99 ? 2.079 15.603 -16.299 1.00 18.30 103 VAL A O 1
ATOM 730 N N . GLU A 1 100 ? 3.010 13.568 -15.923 1.00 12.32 104 GLU A N 1
ATOM 731 C CA . GLU A 1 100 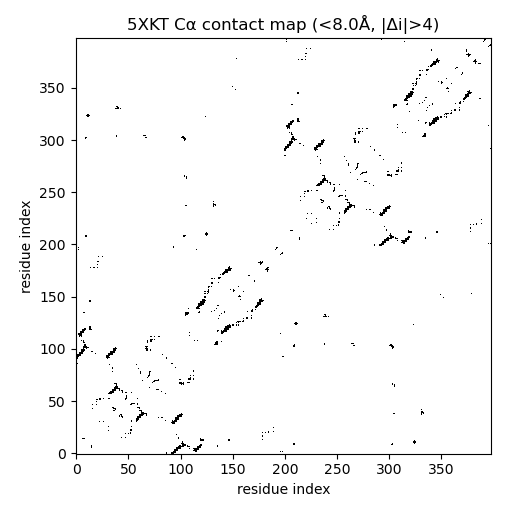? 1.708 12.873 -15.993 1.00 13.25 104 GLU A CA 1
ATOM 732 C C . GLU A 1 100 ? 1.126 12.769 -14.589 1.00 13.98 104 GLU A C 1
ATOM 733 O O . GLU A 1 100 ? 1.723 12.142 -13.714 1.00 13.68 104 GLU A O 1
ATOM 739 N N . SER A 1 101 ? -0.060 13.334 -14.378 1.00 11.27 105 SER A N 1
ATOM 740 C CA . SER A 1 101 ? -0.696 13.170 -13.072 1.00 10.54 105 SER A CA 1
ATOM 741 C C . SER A 1 101 ? -1.150 11.715 -12.855 1.00 13.63 105 SER A C 1
ATOM 742 O O . SER A 1 101 ? -1.420 10.964 -13.794 1.00 15.24 105 SER A O 1
ATOM 745 N N . GLY A 1 102 ? -1.304 11.325 -11.593 1.00 13.25 106 GLY A N 1
ATOM 746 C CA . GLY A 1 102 ? -2.110 10.160 -11.325 1.00 11.22 106 GLY A CA 1
ATOM 747 C C . GLY A 1 102 ? -3.534 10.449 -11.789 1.00 17.99 106 GLY A C 1
ATOM 748 O O . GLY A 1 102 ? -3.988 11.596 -11.769 1.00 19.72 106 GLY A O 1
ATOM 749 N N . GLY A 1 103 ? -4.247 9.429 -12.238 1.00 19.60 107 GLY A N 1
ATOM 750 C CA . GLY A 1 103 ? -5.619 9.669 -12.682 1.00 10.92 107 GLY A CA 1
ATOM 751 C C . GLY A 1 103 ? -6.483 10.160 -11.528 1.00 11.51 107 GLY A C 1
ATOM 752 O O . GLY A 1 103 ? -6.357 9.683 -10.395 1.00 10.36 107 GLY A O 1
ATOM 753 N N . ASP A 1 104 ? -7.393 11.119 -11.804 1.00 12.06 108 ASP A N 1
ATOM 754 C CA . ASP A 1 104 ? -8.058 11.765 -10.669 1.00 13.62 108 ASP A CA 1
ATOM 755 C C . ASP A 1 104 ? -9.537 12.112 -10.940 1.00 13.60 108 ASP A C 1
ATOM 756 O O . ASP A 1 104 ? -10.130 11.744 -11.961 1.00 14.30 108 ASP A O 1
ATOM 761 N N . ASN A 1 105 ? -10.134 12.807 -9.976 1.00 14.32 109 ASN A N 1
ATOM 762 C CA . ASN A 1 105 ? -11.506 13.287 -10.101 1.00 12.79 109 ASN A CA 1
ATOM 763 C C . ASN A 1 105 ? -11.512 14.577 -10.924 1.00 13.42 109 ASN A C 1
ATOM 764 O O . ASN A 1 105 ? -10.460 15.143 -11.265 1.00 13.75 109 ASN A O 1
ATOM 769 N N . LEU A 1 106 ? -12.718 15.057 -11.228 1.00 11.93 110 LEU A N 1
ATOM 770 C CA . LEU A 1 106 ? -12.870 16.170 -12.159 1.00 11.36 110 LEU A CA 1
ATOM 771 C C . LEU A 1 106 ? -12.512 17.521 -11.558 1.00 13.60 110 LEU A C 1
ATOM 772 O O . LEU A 1 106 ? -12.541 18.523 -12.290 1.00 14.85 110 LEU A O 1
ATOM 777 N N . SER A 1 107 ? -12.175 17.600 -10.260 1.00 13.07 111 SER A N 1
ATOM 778 C CA . SER A 1 107 ? -11.762 18.890 -9.721 1.00 12.67 111 SER A CA 1
ATOM 779 C C . SER A 1 107 ? -10.255 19.111 -9.787 1.00 15.43 111 SER A C 1
ATOM 780 O O . SER A 1 107 ? -9.787 20.192 -9.382 1.00 15.11 111 SER A O 1
ATOM 783 N N . ALA A 1 108 ? -9.495 18.141 -10.312 1.00 15.47 112 ALA A N 1
ATOM 784 C CA . ALA A 1 108 ? -8.033 18.182 -10.229 1.00 15.37 112 ALA A CA 1
ATOM 785 C C . ALA A 1 108 ? -7.436 19.110 -11.288 1.00 17.62 112 ALA A C 1
ATOM 786 O O . ALA A 1 108 ? -7.824 19.045 -12.468 1.00 17.74 112 ALA A O 1
ATOM 788 N N . THR A 1 109 ? -6.460 19.940 -10.881 1.00 12.53 113 THR A N 1
ATOM 789 C CA . THR A 1 109 ? -5.683 20.744 -11.828 1.00 16.93 113 THR A CA 1
ATOM 790 C C . THR A 1 109 ? -4.254 20.870 -11.322 1.00 15.11 113 THR A C 1
ATOM 791 O O . THR A 1 109 ? -3.958 20.584 -10.161 1.00 16.13 113 THR A O 1
ATOM 795 N N . PHE A 1 110 ? -3.368 21.326 -12.207 1.00 12.14 114 PHE A N 1
ATOM 796 C CA . PHE A 1 110 ? -1.993 21.606 -11.820 1.00 12.68 114 PHE A CA 1
ATOM 797 C C . PHE A 1 110 ? -1.859 23.004 -11.221 1.00 18.47 114 PHE A C 1
ATOM 798 O O . PHE A 1 110 ? -2.504 23.957 -11.679 1.00 18.83 114 PHE A O 1
ATOM 806 N N . SER A 1 111 ? -0.991 23.123 -10.219 1.00 15.78 115 SER A N 1
ATOM 807 C CA . SER A 1 111 ? -0.539 24.427 -9.779 1.00 24.12 115 SER A CA 1
ATOM 808 C C . SER A 1 111 ? 0.266 25.081 -10.893 1.00 22.46 115 SER A C 1
ATOM 809 O O . SER A 1 111 ? 1.034 24.394 -11.573 1.00 20.59 115 SER A O 1
ATOM 812 N N . PRO A 1 112 ? 0.117 26.395 -11.101 1.00 20.43 116 PRO A N 1
ATOM 813 C CA . PRO A 1 112 ? 0.986 27.089 -12.063 1.00 23.40 116 PRO A CA 1
ATOM 814 C C . PRO A 1 112 ? 2.456 27.044 -11.682 1.00 24.63 116 PRO A C 1
ATOM 815 O O . PRO A 1 112 ? 3.313 27.219 -12.558 1.00 25.48 116 PRO A O 1
ATOM 819 N N . GLU A 1 113 ? 2.779 26.833 -10.393 1.00 23.91 117 GLU A N 1
ATOM 820 C CA . GLU A 1 113 ? 4.178 26.677 -10.002 1.00 27.91 117 GLU A CA 1
ATOM 821 C C . GLU A 1 113 ? 4.808 25.449 -10.658 1.00 26.82 117 GLU A C 1
ATOM 822 O O . GLU A 1 113 ? 6.005 25.451 -10.946 1.00 31.15 117 GLU A O 1
ATOM 828 N N . LEU A 1 114 ? 4.025 24.398 -10.908 1.00 19.83 118 LEU A N 1
ATOM 829 C CA . LEU A 1 114 ? 4.511 23.157 -11.497 1.00 16.82 118 LEU A CA 1
ATOM 830 C C . LEU A 1 114 ? 4.319 23.092 -13.012 1.00 20.29 118 LEU A C 1
ATOM 831 O O . LEU A 1 114 ? 5.227 22.641 -13.723 1.00 21.49 118 LEU A O 1
ATOM 836 N N . ALA A 1 115 ? 3.184 23.550 -13.545 1.00 16.85 119 ALA A N 1
ATOM 837 C CA . ALA A 1 115 ? 2.929 23.438 -14.979 1.00 14.75 119 ALA A CA 1
ATOM 838 C C . ALA A 1 115 ? 2.850 24.808 -15.639 1.00 16.22 119 ALA A C 1
ATOM 839 O O . ALA A 1 115 ? 2.119 25.688 -15.174 1.00 21.96 119 ALA A O 1
ATOM 841 N N . ASP A 1 116 ? 3.622 24.975 -16.707 1.00 15.61 120 ASP A N 1
ATOM 842 C CA . ASP A 1 116 ? 3.529 26.169 -17.561 1.00 19.49 120 ASP A CA 1
ATOM 843 C C . ASP A 1 116 ? 2.329 26.075 -18.521 1.00 23.40 120 ASP A C 1
ATOM 844 O O . ASP A 1 116 ? 1.710 27.091 -18.855 1.00 24.97 120 ASP A O 1
ATOM 849 N N . LEU A 1 117 ? 2.051 24.879 -19.043 1.00 17.83 121 LEU A N 1
ATOM 850 C CA . LEU A 1 117 ? 0.887 24.603 -19.881 1.00 18.79 121 LEU A CA 1
ATOM 851 C C . LEU A 1 117 ? 0.217 23.348 -19.357 1.00 19.40 121 LEU A C 1
ATOM 852 O O . LEU A 1 117 ? 0.897 22.439 -18.873 1.00 16.93 121 LEU A O 1
ATOM 857 N N . THR A 1 118 ? -1.104 23.269 -19.471 1.00 15.70 122 THR A N 1
ATOM 858 C CA . THR A 1 118 ? -1.834 22.097 -18.984 1.00 14.98 122 THR A CA 1
ATOM 859 C C . THR A 1 118 ? -2.627 21.477 -20.118 1.00 15.43 122 THR A C 1
ATOM 860 O O . THR A 1 118 ? -3.265 22.187 -20.901 1.00 13.54 122 THR A O 1
ATOM 864 N N . ILE A 1 119 ? -2.534 20.164 -20.226 1.00 11.90 123 ILE A N 1
ATOM 865 C CA . ILE A 1 119 ? -3.358 19.354 -21.111 1.00 12.04 123 ILE A CA 1
ATOM 866 C C . ILE A 1 119 ? -4.201 18.489 -20.197 1.00 15.92 123 ILE A C 1
ATOM 867 O O . ILE A 1 119 ? -3.669 17.868 -19.264 1.00 15.98 123 ILE A O 1
ATOM 872 N N . TYR A 1 120 ? -5.499 18.465 -20.435 1.00 11.66 124 TYR A N 1
ATOM 873 C CA . TYR A 1 120 ? -6.385 17.598 -19.673 1.00 9.80 124 TYR A CA 1
ATOM 874 C C . TYR A 1 120 ? -6.924 16.576 -20.656 1.00 13.13 124 TYR A C 1
ATOM 875 O O . TYR A 1 120 ? -7.305 16.939 -21.768 1.00 13.46 124 TYR A O 1
ATOM 884 N N . VAL A 1 121 ? -6.913 15.304 -20.264 1.00 10.26 125 VAL A N 1
ATOM 885 C CA . VAL A 1 121 ? -7.286 14.206 -21.147 1.00 9.71 125 VAL A CA 1
ATOM 886 C C . VAL A 1 121 ? -8.519 13.532 -20.554 1.00 9.88 125 VAL A C 1
ATOM 887 O O . VAL A 1 121 ? -8.432 12.917 -19.482 1.00 12.28 125 VAL A O 1
ATOM 891 N N . ILE A 1 122 ? -9.650 13.591 -21.257 1.00 11.26 126 ILE A N 1
ATOM 892 C CA . ILE A 1 122 ? -10.792 12.729 -20.948 1.00 9.72 126 ILE A CA 1
ATOM 893 C C . ILE A 1 122 ? -10.994 11.726 -22.088 1.00 9.15 126 ILE A C 1
ATOM 894 O O . ILE A 1 122 ? -10.296 11.748 -23.102 1.00 9.68 126 ILE A O 1
ATOM 899 N N . ASP A 1 123 ? -11.929 10.781 -21.894 1.00 11.00 127 ASP A N 1
ATOM 900 C CA . ASP A 1 123 ? -12.178 9.891 -23.019 1.00 10.24 127 ASP A CA 1
ATOM 901 C C . ASP A 1 123 ? -13.646 9.564 -23.175 1.00 12.57 127 ASP A C 1
ATOM 902 O O . ASP A 1 123 ? -14.446 9.652 -22.234 1.00 11.80 127 ASP A O 1
ATOM 907 N N . VAL A 1 124 ? -14.003 9.239 -24.419 1.00 8.37 128 VAL A N 1
ATOM 908 C CA . VAL A 1 124 ? -15.417 9.102 -24.758 1.00 10.91 128 VAL A CA 1
ATOM 909 C C . VAL A 1 124 ? -16.075 7.985 -23.968 1.00 14.12 128 VAL A C 1
ATOM 910 O O . VAL A 1 124 ? -17.283 8.049 -23.680 1.00 12.65 128 VAL A O 1
ATOM 914 N N . ALA A 1 125 ? -15.322 6.927 -23.638 1.00 10.53 129 ALA A N 1
ATOM 915 C CA . ALA A 1 125 ? -15.962 5.806 -22.962 1.00 13.25 129 ALA A CA 1
ATOM 916 C C . ALA A 1 125 ? -16.343 6.145 -21.528 1.00 12.91 129 ALA A C 1
ATOM 917 O O . ALA A 1 125 ? -17.087 5.370 -20.900 1.00 14.42 129 ALA A O 1
ATOM 919 N N . GLU A 1 126 ? -15.855 7.266 -20.990 1.00 8.95 130 GLU A N 1
ATOM 920 C CA . GLU A 1 126 ? -16.320 7.715 -19.672 1.00 9.94 130 GLU A CA 1
ATOM 921 C C . GLU A 1 126 ? -17.749 8.216 -19.721 1.00 13.81 130 GLU A C 1
ATOM 922 O O . GLU A 1 126 ? -18.360 8.422 -18.661 1.00 14.23 130 GLU A O 1
ATOM 928 N N . GLY A 1 127 ? -18.253 8.494 -20.923 1.00 13.37 131 GLY A N 1
ATOM 929 C CA . GLY A 1 127 ? -19.614 8.904 -21.131 1.00 15.28 131 GLY A CA 1
ATOM 930 C C . GLY A 1 127 ? -19.774 10.199 -21.900 1.00 14.19 131 GLY A C 1
ATOM 931 O O . GLY A 1 127 ? -18.981 11.140 -21.806 1.00 14.39 131 GLY A O 1
ATOM 932 N N . GLU A 1 128 ? -20.839 10.235 -22.685 1.00 17.07 132 GLU A N 1
ATOM 933 C CA . GLU A 1 128 ? -21.188 11.424 -23.462 1.00 19.19 132 GLU A CA 1
ATOM 934 C C . GLU A 1 128 ? -21.301 12.672 -22.593 1.00 17.75 132 GLU A C 1
ATOM 935 O O . GLU A 1 128 ? -20.987 13.788 -23.035 1.00 16.15 132 GLU A O 1
ATOM 941 N N . LYS A 1 129 ? -21.737 12.512 -21.350 1.00 14.49 133 LYS A N 1
ATOM 942 C CA . LYS A 1 129 ? -22.035 13.677 -20.542 1.00 15.72 133 LYS A CA 1
ATOM 943 C C . LYS A 1 129 ? -20.830 14.228 -19.766 1.00 14.29 133 LYS A C 1
ATOM 944 O O . LYS A 1 129 ? -20.994 15.131 -18.928 1.00 16.97 133 LYS A O 1
ATOM 950 N N . ILE A 1 130 ? -19.631 13.642 -19.921 1.00 11.73 134 ILE A N 1
ATOM 951 C CA . ILE A 1 130 ? -18.498 14.068 -19.099 1.00 10.25 134 ILE A CA 1
ATOM 952 C C . ILE A 1 130 ? -18.179 15.545 -19.307 1.00 11.11 134 ILE A C 1
ATOM 953 O O . ILE A 1 130 ? -18.014 16.260 -18.310 1.00 13.53 134 ILE A O 1
ATOM 958 N N . PRO A 1 131 ? -18.118 16.073 -20.540 1.00 13.51 135 PRO A N 1
ATOM 959 C CA . PRO A 1 131 ? -17.890 17.530 -20.667 1.00 11.68 135 PRO A CA 1
ATOM 960 C C . PRO A 1 131 ? -18.864 18.365 -19.839 1.00 14.31 135 PRO A C 1
ATOM 961 O O . PRO A 1 131 ? -18.429 19.313 -19.176 1.00 16.17 135 PRO A O 1
ATOM 965 N N . ARG A 1 132 ? -20.156 18.010 -19.805 1.00 14.44 136 ARG A N 1
ATOM 966 C CA . ARG A 1 132 ? -21.104 18.812 -19.014 1.00 15.88 136 ARG A CA 1
ATOM 967 C C . ARG A 1 132 ? -20.872 18.687 -17.516 1.00 17.26 136 ARG A C 1
ATOM 968 O O . ARG A 1 132 ? -21.359 19.541 -16.758 1.00 19.48 136 ARG A O 1
ATOM 976 N N . LYS A 1 133 ? -20.244 17.597 -17.051 1.00 16.25 137 LYS A N 1
ATOM 977 C CA . LYS A 1 133 ? -19.984 17.479 -15.616 1.00 19.61 137 LYS A CA 1
ATOM 978 C C . LYS A 1 133 ? -18.891 18.423 -15.157 1.00 23.15 137 LYS A C 1
ATOM 979 O O . LYS A 1 133 ? -18.747 18.614 -13.948 1.00 22.10 137 LYS A O 1
ATOM 985 N N . GLY A 1 134 ? -18.097 19.002 -16.085 1.00 18.34 138 GLY A N 1
ATOM 986 C CA . GLY A 1 134 ? -17.404 20.245 -15.736 1.00 19.99 138 GLY A CA 1
ATOM 987 C C . GLY A 1 134 ? -16.128 20.033 -14.949 1.00 17.52 138 GLY A C 1
ATOM 988 O O . GLY A 1 134 ? -15.557 18.941 -14.895 1.00 21.67 138 GLY A O 1
ATOM 989 N N . GLY A 1 135 ? -15.718 21.096 -14.279 1.00 20.49 139 GLY A N 1
ATOM 990 C CA . GLY A 1 135 ? -14.469 21.104 -13.579 1.00 15.62 139 GLY A CA 1
ATOM 991 C C . GLY A 1 135 ? -13.432 21.912 -14.341 1.00 18.67 139 GLY A C 1
ATOM 992 O O . GLY A 1 135 ? -13.584 22.198 -15.536 1.00 16.31 139 GLY A O 1
ATOM 993 N N . PRO A 1 136 ? -12.374 22.334 -13.642 1.00 16.06 140 PRO A N 1
ATOM 994 C CA . PRO A 1 136 ? -11.354 23.187 -14.278 1.00 18.63 140 PRO A CA 1
ATOM 995 C C . PRO A 1 136 ? -10.510 22.475 -15.336 1.00 16.67 140 PRO A C 1
ATOM 996 O O . PRO A 1 136 ? -9.987 23.142 -16.227 1.00 19.24 140 PRO A O 1
ATOM 1000 N N . GLY A 1 137 ? -10.340 21.153 -15.266 1.00 14.94 141 GLY A N 1
ATOM 1001 C CA . GLY A 1 137 ? -9.672 20.455 -16.361 1.00 18.12 141 GLY A CA 1
ATOM 1002 C C . GLY A 1 137 ? -10.422 20.598 -17.671 1.00 17.50 141 GLY A C 1
ATOM 1003 O O . GLY A 1 137 ? -9.832 20.937 -18.705 1.00 17.45 141 GLY A O 1
ATOM 1004 N N . ILE A 1 138 ? -11.751 20.418 -17.628 1.00 14.45 142 ILE A N 1
ATOM 1005 C CA . ILE A 1 138 ? -12.556 20.567 -18.840 1.00 16.53 142 ILE A CA 1
ATOM 1006 C C . ILE A 1 138 ? -12.671 22.041 -19.233 1.00 18.48 142 ILE A C 1
ATOM 1007 O O . ILE A 1 138 ? -12.563 22.393 -20.421 1.00 17.21 142 ILE A O 1
ATOM 1012 N N . THR A 1 139 ? -12.905 22.932 -18.272 1.00 13.56 143 THR A N 1
ATOM 1013 C CA . THR A 1 139 ? -13.237 24.302 -18.664 1.00 16.49 143 THR A CA 1
ATOM 1014 C C . THR A 1 139 ? -12.030 25.209 -18.811 1.00 19.66 143 THR A C 1
ATOM 1015 O O . THR A 1 139 ? -12.074 26.155 -19.614 1.00 28.72 143 THR A O 1
ATOM 1019 N N . ARG A 1 140 ? -10.943 24.972 -18.088 1.00 15.38 144 ARG A N 1
ATOM 1020 C CA . ARG A 1 140 ? -9.877 25.963 -18.038 1.00 20.28 144 ARG A CA 1
ATOM 1021 C C . ARG A 1 140 ? -8.483 25.458 -18.387 1.00 18.74 144 ARG A C 1
ATOM 1022 O O . ARG A 1 140 ? -7.540 26.266 -18.385 1.00 21.40 144 ARG A O 1
ATOM 1030 N N . SER A 1 141 ? -8.309 24.173 -18.659 1.00 13.89 145 SER A N 1
ATOM 1031 C CA . SER A 1 141 ? -6.997 23.716 -19.106 1.00 16.11 145 SER A CA 1
ATOM 1032 C C . SER A 1 141 ? -6.583 24.459 -20.373 1.00 18.18 145 SER A C 1
ATOM 1033 O O . SER A 1 141 ? -7.419 24.970 -21.135 1.00 16.03 145 SER A O 1
ATOM 1036 N N . ASP A 1 142 ? -5.274 24.534 -20.609 1.00 12.83 146 ASP A N 1
ATOM 1037 C CA . ASP A 1 142 ? -4.821 25.166 -21.849 1.00 14.94 146 ASP A CA 1
ATOM 1038 C C . ASP A 1 142 ? -5.285 24.402 -23.083 1.00 16.31 146 ASP A C 1
ATOM 1039 O O . ASP A 1 142 ? -5.582 25.018 -24.112 1.00 15.75 146 ASP A O 1
ATOM 1044 N N . PHE A 1 143 ? -5.407 23.080 -22.985 1.00 14.92 147 PHE A N 1
ATOM 1045 C CA . PHE A 1 143 ? -5.819 22.273 -24.122 1.00 13.70 147 PHE A CA 1
ATOM 1046 C C . PHE A 1 143 ? -6.525 21.036 -23.608 1.00 13.97 147 PHE A C 1
ATOM 1047 O O . PHE A 1 143 ? -5.978 20.339 -22.762 1.00 14.29 147 PHE A O 1
ATOM 1055 N N . LEU A 1 144 ? -7.721 20.745 -24.123 1.00 11.29 148 LEU A N 1
ATOM 1056 C CA . LEU A 1 144 ? -8.458 19.554 -23.716 1.00 10.41 148 LEU A CA 1
ATOM 1057 C C . LEU A 1 144 ? -8.402 18.504 -24.820 1.00 12.87 148 LEU A C 1
ATOM 1058 O O . LEU A 1 144 ? -8.668 18.799 -25.991 1.00 10.60 148 LEU A O 1
ATOM 1063 N N . VAL A 1 145 ? -8.087 17.276 -24.443 1.00 11.35 149 VAL A N 1
ATOM 1064 C CA . VAL A 1 145 ? -8.075 16.135 -25.367 1.00 10.97 149 VAL A CA 1
ATOM 1065 C C . VAL A 1 145 ? -9.252 15.252 -25.005 1.00 10.12 149 VAL A C 1
ATOM 1066 O O . VAL A 1 145 ? -9.403 14.890 -23.831 1.00 11.84 149 VAL A O 1
ATOM 1070 N N . ILE A 1 146 ? -10.100 14.933 -25.987 1.00 9.59 150 ILE A N 1
ATOM 1071 C CA . ILE A 1 146 ? -11.190 13.991 -25.798 1.00 9.15 150 ILE A CA 1
ATOM 1072 C C . ILE A 1 146 ? -10.825 12.752 -26.587 1.00 9.45 150 ILE A C 1
ATOM 1073 O O . ILE A 1 146 ? -11.014 12.699 -27.805 1.00 10.56 150 ILE A O 1
ATOM 1078 N N . ASN A 1 147 ? -10.305 11.755 -25.883 1.00 9.43 151 ASN A N 1
ATOM 1079 C CA . ASN A 1 147 ? -9.655 10.602 -26.482 1.00 10.07 151 ASN A CA 1
ATOM 1080 C C . ASN A 1 147 ? -10.639 9.443 -26.679 1.00 11.41 151 ASN A C 1
ATOM 1081 O O . ASN A 1 147 ? -11.801 9.465 -26.231 1.00 10.24 151 ASN A O 1
ATOM 1086 N N . LYS A 1 148 ? -10.172 8.429 -27.430 1.00 10.11 152 LYS A N 1
ATOM 1087 C CA . LYS A 1 148 ? -10.930 7.185 -27.668 1.00 8.57 152 LYS A CA 1
ATOM 1088 C C . LYS A 1 148 ? -12.244 7.434 -28.438 1.00 10.70 152 LYS A C 1
ATOM 1089 O O . LYS A 1 148 ? -13.272 6.826 -28.162 1.00 11.19 152 LYS A O 1
ATOM 1095 N N . THR A 1 149 ? -12.210 8.273 -29.465 1.00 8.90 153 THR A N 1
ATOM 1096 C CA . THR A 1 149 ? -13.432 8.448 -30.259 1.00 11.54 153 THR A CA 1
ATOM 1097 C C . THR A 1 149 ? -13.900 7.145 -30.882 1.00 12.74 153 THR A C 1
ATOM 1098 O O . THR A 1 149 ? -15.104 7.002 -31.187 1.00 11.92 153 THR A O 1
ATOM 1102 N N . ASP A 1 150 ? -12.972 6.191 -31.093 1.00 10.20 154 ASP A N 1
ATOM 1103 C CA . ASP A 1 150 ? -13.371 4.918 -31.680 1.00 10.08 154 ASP A CA 1
ATOM 1104 C C . ASP A 1 150 ? -14.269 4.109 -30.762 1.00 12.67 154 ASP A C 1
ATOM 1105 O O . ASP A 1 150 ? -14.879 3.140 -31.215 1.00 12.24 154 ASP A O 1
ATOM 1110 N N . LEU A 1 151 ? -14.350 4.458 -29.497 1.00 10.85 155 LEU A N 1
ATOM 1111 C CA . LEU A 1 151 ? -15.255 3.748 -28.603 1.00 12.36 155 LEU A CA 1
ATOM 1112 C C . LEU A 1 151 ? -16.644 4.365 -28.524 1.00 12.58 155 LEU A C 1
ATOM 1113 O O . LEU A 1 151 ? -17.509 3.780 -27.860 1.00 11.27 155 LEU A O 1
ATOM 1118 N N . ALA A 1 152 ? -16.872 5.518 -29.146 1.00 12.58 156 ALA A N 1
ATOM 1119 C CA . ALA A 1 152 ? -18.186 6.161 -29.088 1.00 12.53 156 ALA A CA 1
ATOM 1120 C C . ALA A 1 152 ? -19.350 5.228 -29.425 1.00 14.22 156 ALA A C 1
ATOM 1121 O O . ALA A 1 152 ? -20.352 5.228 -28.676 1.00 11.70 156 ALA A O 1
ATOM 1123 N N . PRO A 1 153 ? -19.316 4.440 -30.506 1.00 10.85 157 PRO A N 1
ATOM 1124 C CA . PRO A 1 153 ? -20.497 3.612 -30.813 1.00 18.16 157 PRO A CA 1
ATOM 1125 C C . PRO A 1 153 ? -20.769 2.557 -29.777 1.00 17.43 157 PRO A C 1
ATOM 1126 O O . PRO A 1 153 ? -21.925 2.127 -29.701 1.00 18.32 157 PRO A O 1
ATOM 1130 N N . TYR A 1 154 ? -19.756 2.119 -28.974 1.00 9.32 158 TYR A N 1
ATOM 1131 C CA . TYR A 1 154 ? -19.989 1.023 -28.037 1.00 12.52 158 TYR A CA 1
ATOM 1132 C C . TYR A 1 154 ? -20.566 1.511 -26.721 1.00 12.76 158 TYR A C 1
ATOM 1133 O O . TYR A 1 154 ? -21.250 0.753 -26.039 1.00 14.09 158 TYR A O 1
ATOM 1142 N N . VAL A 1 155 ? -20.316 2.766 -26.349 1.00 14.07 159 VAL A N 1
ATOM 1143 C CA . VAL A 1 155 ? -20.922 3.310 -25.138 1.00 13.70 159 VAL A CA 1
ATOM 1144 C C . VAL A 1 155 ? -22.146 4.132 -25.456 1.00 15.85 159 VAL A C 1
ATOM 1145 O O . VAL A 1 155 ? -22.810 4.633 -24.528 1.00 19.67 159 VAL A O 1
ATOM 1149 N N . GLY A 1 156 ? -22.477 4.287 -26.733 1.00 15.85 160 GLY A N 1
ATOM 1150 C CA . GLY A 1 156 ? -23.664 5.022 -27.129 1.00 24.19 160 GLY A CA 1
ATOM 1151 C C . GLY A 1 156 ? -23.516 6.522 -27.022 1.00 30.10 160 GLY A C 1
ATOM 1152 O O . GLY A 1 156 ? -24.512 7.228 -26.796 1.00 25.76 160 GLY A O 1
ATOM 1153 N N . ALA A 1 157 ? -22.296 7.040 -27.174 1.00 16.93 161 ALA A N 1
ATOM 1154 C CA . ALA A 1 157 ? -22.062 8.479 -27.090 1.00 20.26 161 ALA A CA 1
ATOM 1155 C C . ALA A 1 157 ? -22.088 9.102 -28.476 1.00 20.10 161 ALA A C 1
ATOM 1156 O O . ALA A 1 157 ? -21.524 8.549 -29.422 1.00 23.55 161 ALA A O 1
ATOM 1158 N N . SER A 1 158 ? -22.730 10.275 -28.597 1.00 14.44 162 SER A N 1
ATOM 1159 C CA . SER A 1 158 ? -22.721 11.037 -29.844 1.00 20.01 162 SER A CA 1
ATOM 1160 C C . SER A 1 158 ? -21.583 12.066 -29.809 1.00 15.26 162 SER A C 1
ATOM 1161 O O . SER A 1 158 ? -21.544 12.904 -28.902 1.00 17.24 162 SER A O 1
ATOM 1164 N N . LEU A 1 159 ? -20.644 11.979 -30.765 1.00 16.23 163 LEU A N 1
ATOM 1165 C CA . LEU A 1 159 ? -19.574 12.984 -30.805 1.00 18.54 163 LEU A CA 1
ATOM 1166 C C . LEU A 1 159 ? -20.119 14.370 -31.144 1.00 17.89 163 LEU A C 1
ATOM 1167 O O . LEU A 1 159 ? -19.549 15.370 -30.706 1.00 15.46 163 LEU A O 1
ATOM 1172 N N . LYS A 1 160 ? -21.216 14.463 -31.915 1.00 16.40 164 LYS A N 1
ATOM 1173 C CA . LYS A 1 160 ? -21.808 15.779 -32.141 1.00 18.32 164 LYS A CA 1
ATOM 1174 C C . LYS A 1 160 ? -22.273 16.407 -30.829 1.00 19.69 164 LYS A C 1
ATOM 1175 O O . LYS A 1 160 ? -22.063 17.603 -30.595 1.00 20.56 164 LYS A O 1
ATOM 1181 N N . VAL A 1 161 ? -22.952 15.631 -29.975 1.00 23.15 165 VAL A N 1
ATOM 1182 C CA . VAL A 1 161 ? -23.352 16.160 -28.676 1.00 19.39 165 VAL A CA 1
ATOM 1183 C C . VAL A 1 161 ? -22.135 16.526 -27.842 1.00 18.21 165 VAL A C 1
ATOM 1184 O O . VAL A 1 161 ? -22.117 17.573 -27.183 1.00 16.34 165 VAL A O 1
ATOM 1188 N N . MET A 1 162 ? -21.105 15.668 -27.831 1.00 16.69 166 MET A N 1
ATOM 1189 C CA . MET A 1 162 ? -19.947 15.974 -26.994 1.00 13.51 166 MET A CA 1
ATOM 1190 C C . MET A 1 162 ? -19.247 17.235 -27.468 1.00 14.73 166 MET A C 1
ATOM 1191 O O . MET A 1 162 ? -18.741 18.026 -26.650 1.00 15.65 166 MET A O 1
ATOM 1196 N N . ALA A 1 163 ? -19.186 17.427 -28.786 1.00 14.10 167 ALA A N 1
ATOM 1197 C CA . ALA A 1 163 ? -18.573 18.647 -29.298 1.00 13.46 167 ALA A CA 1
ATOM 1198 C C . ALA A 1 163 ? -19.377 19.889 -28.902 1.00 16.61 167 ALA A C 1
ATOM 1199 O O . ALA A 1 163 ? -18.798 20.884 -28.470 1.00 14.60 167 ALA A O 1
ATOM 1201 N N . SER A 1 164 ? -20.710 19.847 -29.041 1.00 13.53 168 SER A N 1
ATOM 1202 C CA . SER A 1 164 ? -21.539 20.985 -28.643 1.00 16.82 168 SER A CA 1
ATOM 1203 C C . SER A 1 164 ? -21.387 21.299 -27.150 1.00 14.29 168 SER A C 1
ATOM 1204 O O . SER A 1 164 ? -21.282 22.465 -26.759 1.00 15.72 168 SER A O 1
ATOM 1207 N N . ASP A 1 165 ? -21.422 20.268 -26.306 1.00 14.86 169 ASP A N 1
ATOM 1208 C CA . ASP A 1 165 ? -21.295 20.463 -24.861 1.00 16.67 169 ASP A CA 1
ATOM 1209 C C . ASP A 1 165 ? -19.929 21.013 -24.511 1.00 17.42 169 ASP A C 1
ATOM 1210 O O . ASP A 1 165 ? -19.808 21.898 -23.654 1.00 16.46 169 ASP A O 1
ATOM 1215 N N . THR A 1 166 ? -18.883 20.502 -25.171 1.00 13.08 170 THR A N 1
ATOM 1216 C CA . THR A 1 166 ? -17.535 21.003 -24.903 1.00 11.89 170 THR A CA 1
ATOM 1217 C C . THR A 1 166 ? -17.415 22.469 -25.289 1.00 14.08 170 THR A C 1
ATOM 1218 O O . THR A 1 166 ? -16.804 23.256 -24.561 1.00 14.08 170 THR A O 1
ATOM 1222 N N . GLN A 1 167 ? -17.992 22.854 -26.443 1.00 12.04 171 GLN A N 1
ATOM 1223 C CA . GLN A 1 167 ? -17.919 24.243 -26.858 1.00 15.43 171 GLN A CA 1
ATOM 1224 C C . GLN A 1 167 ? -18.625 25.150 -25.865 1.00 13.76 171 GLN A C 1
ATOM 1225 O O . GLN A 1 167 ? -18.194 26.297 -25.648 1.00 16.79 171 GLN A O 1
ATOM 1231 N N . ARG A 1 168 ? -19.746 24.687 -25.327 1.00 15.39 172 ARG A N 1
ATOM 1232 C CA . ARG A 1 168 ? -20.451 25.469 -24.305 1.00 20.56 172 ARG A CA 1
ATOM 1233 C C . ARG A 1 168 ? -19.595 25.620 -23.043 1.00 23.83 172 ARG A C 1
ATOM 1234 O O . ARG A 1 168 ? -19.601 26.676 -22.394 1.00 21.24 172 ARG A O 1
ATOM 1242 N N . MET A 1 169 ? -18.829 24.582 -22.697 1.00 21.62 173 MET A N 1
ATOM 1243 C CA . MET A 1 169 ? -17.970 24.635 -21.503 1.00 22.83 173 MET A CA 1
ATOM 1244 C C . MET A 1 169 ? -16.686 25.450 -21.703 1.00 27.00 173 MET A C 1
ATOM 1245 O O . MET A 1 169 ? -16.219 26.071 -20.746 1.00 26.42 173 MET A O 1
ATOM 1250 N N . ARG A 1 170 ? -16.082 25.482 -22.913 1.00 19.56 174 ARG A N 1
ATOM 1251 C CA . ARG A 1 170 ? -14.753 26.065 -23.098 1.00 19.47 174 ARG A CA 1
ATOM 1252 C C . ARG A 1 170 ? -14.689 27.388 -23.849 1.00 21.94 174 ARG A C 1
ATOM 1253 O O . ARG A 1 170 ? -13.606 27.966 -23.912 1.00 23.35 174 ARG A O 1
ATOM 1261 N N . GLY A 1 171 ? -15.766 27.837 -24.503 1.00 24.22 175 GLY A N 1
ATOM 1262 C CA . GLY A 1 171 ? -15.671 29.066 -25.284 1.00 24.29 175 GLY A CA 1
ATOM 1263 C C . GLY A 1 171 ? -14.649 28.988 -26.411 1.00 22.73 175 GLY A C 1
ATOM 1264 O O . GLY A 1 171 ? -14.747 28.177 -27.333 1.00 30.10 175 GLY A O 1
ATOM 1265 N N . ASP A 1 172 ? -13.666 29.854 -26.399 1.00 24.20 176 ASP A N 1
ATOM 1266 C CA . ASP A 1 172 ? -12.678 29.817 -27.462 1.00 24.45 176 ASP A CA 1
ATOM 1267 C C . ASP A 1 172 ? -11.476 28.932 -27.110 1.00 20.47 176 ASP A C 1
ATOM 1268 O O . ASP A 1 172 ? -10.522 28.892 -27.887 1.00 23.51 176 ASP A O 1
ATOM 1273 N N . ARG A 1 173 ? -11.453 28.277 -25.922 1.00 16.29 177 ARG A N 1
ATOM 1274 C CA . ARG A 1 173 ? -10.247 27.540 -25.519 1.00 15.28 177 ARG A CA 1
ATOM 1275 C C . ARG A 1 173 ? -10.122 26.225 -26.302 1.00 15.88 177 ARG A C 1
ATOM 1276 O O . ARG A 1 173 ? -11.093 25.466 -26.372 1.00 16.79 177 ARG A O 1
ATOM 1284 N N . PRO A 1 174 ? -8.939 25.896 -26.841 1.00 15.95 178 PRO A N 1
ATOM 1285 C CA . PRO A 1 174 ? -8.847 24.800 -27.824 1.00 14.66 178 PRO A CA 1
ATOM 1286 C C . PRO A 1 174 ? -8.992 23.421 -27.206 1.00 13.37 178 PRO A C 1
ATOM 1287 O O . PRO A 1 174 ? -8.631 23.181 -26.048 1.00 13.40 178 PRO A O 1
ATOM 1291 N N . TRP A 1 175 ? -9.471 22.503 -28.030 1.00 12.59 179 TRP A N 1
ATOM 1292 C CA . TRP A 1 175 ? -9.641 21.108 -27.677 1.00 13.93 179 TRP A CA 1
ATOM 1293 C C . TRP A 1 175 ? -9.635 20.331 -28.986 1.00 11.44 179 TRP A C 1
ATOM 1294 O O . TRP A 1 175 ? -9.799 20.912 -30.075 1.00 12.27 179 TRP A O 1
ATOM 1305 N N . THR A 1 176 ? -9.383 19.027 -28.875 1.00 10.97 180 THR A N 1
ATOM 1306 C CA . THR A 1 176 ? -9.490 18.143 -30.029 1.00 12.73 180 THR A CA 1
ATOM 1307 C C . THR A 1 176 ? -9.937 16.760 -29.589 1.00 11.42 180 THR A C 1
ATOM 1308 O O . THR A 1 176 ? -9.597 16.295 -28.505 1.00 11.80 180 THR A O 1
ATOM 1312 N N . PHE A 1 177 ? -10.704 16.119 -30.465 1.00 10.37 181 PHE A N 1
ATOM 1313 C CA . PHE A 1 177 ? -10.898 14.681 -30.385 1.00 9.99 181 PHE A CA 1
ATOM 1314 C C . PHE A 1 177 ? -9.609 13.979 -30.792 1.00 10.05 181 PHE A C 1
ATOM 1315 O O . PHE A 1 177 ? -8.897 14.451 -31.667 1.00 12.01 181 PHE A O 1
ATOM 1323 N N . THR A 1 178 ? -9.335 12.834 -30.181 1.00 11.14 182 THR A N 1
ATOM 1324 C CA . THR A 1 178 ? -8.201 12.011 -30.570 1.00 12.63 182 THR A CA 1
ATOM 1325 C C . THR A 1 178 ? -8.611 10.542 -30.600 1.00 13.82 182 THR A C 1
ATOM 1326 O O . THR A 1 178 ? -9.559 10.104 -29.939 1.00 9.83 182 THR A O 1
ATOM 1330 N N . ASN A 1 179 ? -7.850 9.774 -31.354 1.00 11.93 183 ASN A N 1
ATOM 1331 C CA . ASN A 1 179 ? -7.812 8.315 -31.248 1.00 9.74 183 ASN A CA 1
ATOM 1332 C C . ASN A 1 179 ? -6.324 7.987 -31.119 1.00 12.31 183 ASN A C 1
ATOM 1333 O O . ASN A 1 179 ? -5.609 7.929 -32.129 1.00 16.43 183 ASN A O 1
ATOM 1338 N N . LEU A 1 180 ? -5.868 7.797 -29.884 1.00 11.27 184 LEU A N 1
ATOM 1339 C CA . LEU A 1 180 ? -4.433 7.607 -29.691 1.00 12.47 184 LEU A CA 1
ATOM 1340 C C . LEU A 1 180 ? -4.011 6.187 -30.052 1.00 23.15 184 LEU A C 1
ATOM 1341 O O . LEU A 1 180 ? -2.815 5.939 -30.237 1.00 22.49 184 LEU A O 1
ATOM 1346 N N . LYS A 1 181 ? -4.958 5.271 -30.288 1.00 22.45 185 LYS A N 1
ATOM 1347 C CA . LYS A 1 181 ? -4.584 4.001 -30.924 1.00 28.09 185 LYS A CA 1
ATOM 1348 C C . LYS A 1 181 ? -4.061 4.193 -32.333 1.00 26.67 185 LYS A C 1
ATOM 1349 O O . LYS A 1 181 ? -3.134 3.496 -32.756 1.00 31.33 185 LYS A O 1
ATOM 1355 N N . GLN A 1 182 ? -4.677 5.078 -33.098 1.00 21.24 186 GLN A N 1
ATOM 1356 C CA . GLN A 1 182 ? -4.289 5.302 -34.481 1.00 23.93 186 GLN A CA 1
ATOM 1357 C C . GLN A 1 182 ? -3.367 6.487 -34.605 1.00 27.75 186 GLN A C 1
ATOM 1358 O O . GLN A 1 182 ? -2.822 6.704 -35.683 1.00 28.89 186 GLN A O 1
ATOM 1364 N N . GLY A 1 183 ? -3.261 7.307 -33.559 1.00 21.48 187 GLY A N 1
ATOM 1365 C CA . GLY A 1 183 ? -2.521 8.543 -33.673 1.00 19.69 187 GLY A CA 1
ATOM 1366 C C . GLY A 1 183 ? -3.314 9.717 -34.201 1.00 23.69 187 GLY A C 1
ATOM 1367 O O . GLY A 1 183 ? -2.719 10.773 -34.486 1.00 21.61 187 GLY A O 1
ATOM 1368 N N . ASP A 1 184 ? -4.637 9.588 -34.331 1.00 17.74 188 ASP A N 1
ATOM 1369 C CA . ASP A 1 184 ? -5.417 10.675 -34.88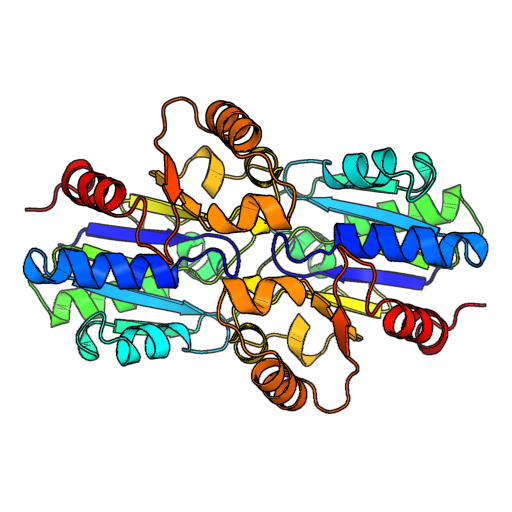4 1.00 19.53 188 ASP A CA 1
ATOM 1370 C C . ASP A 1 184 ? -5.474 11.813 -33.878 1.00 16.76 188 ASP A C 1
ATOM 1371 O O . ASP A 1 184 ? -5.775 11.594 -32.704 1.00 14.96 188 ASP A O 1
ATOM 1376 N N . GLY A 1 185 ? -5.214 13.026 -34.353 1.00 15.24 189 GLY A N 1
ATOM 1377 C CA . GLY A 1 185 ? -5.247 14.180 -33.493 1.00 16.39 189 GLY A CA 1
ATOM 1378 C C . GLY A 1 185 ? -3.909 14.515 -32.874 1.00 16.33 189 GLY A C 1
ATOM 1379 O O . GLY A 1 185 ? -3.814 15.518 -32.163 1.00 20.93 189 GLY A O 1
ATOM 1380 N N . LEU A 1 186 ? -2.857 13.730 -33.143 1.00 15.38 190 LEU A N 1
ATOM 1381 C CA . LEU A 1 186 ? -1.588 14.005 -32.453 1.00 17.02 190 LEU A CA 1
ATOM 1382 C C . LEU A 1 186 ? -0.880 15.214 -33.036 1.00 18.01 190 LEU A C 1
ATOM 1383 O O . LEU A 1 186 ? -0.355 16.066 -32.308 1.00 17.20 190 LEU A O 1
ATOM 1388 N N . SER A 1 187 ? -0.858 15.316 -34.355 1.00 18.51 191 SER A N 1
ATOM 1389 C CA . SER A 1 187 ? -0.060 16.389 -34.938 1.00 21.46 191 SER A CA 1
ATOM 1390 C C . SER A 1 187 ? -0.562 17.742 -34.484 1.00 17.14 191 SER A C 1
ATOM 1391 O O . SER A 1 187 ? 0.232 18.670 -34.303 1.00 20.80 191 SER A O 1
ATOM 1394 N N . THR A 1 188 ? -1.876 17.892 -34.298 1.00 17.26 192 THR A N 1
ATOM 1395 C CA . THR A 1 188 ? -2.350 19.201 -33.862 1.00 15.27 192 THR A CA 1
ATOM 1396 C C . THR A 1 188 ? -1.902 19.536 -32.443 1.00 22.76 192 THR A C 1
ATOM 1397 O O . THR A 1 188 ? -1.706 20.718 -32.104 1.00 18.89 192 THR A O 1
ATOM 1401 N N . ILE A 1 189 ? -1.772 18.523 -31.594 1.00 18.84 193 ILE A N 1
ATOM 1402 C CA . ILE A 1 189 ? -1.288 18.769 -30.245 1.00 18.59 193 ILE A CA 1
ATOM 1403 C C . ILE A 1 189 ? 0.178 19.136 -30.299 1.00 17.64 193 ILE A C 1
ATOM 1404 O O . ILE A 1 189 ? 0.621 20.050 -29.605 1.00 18.18 193 ILE A O 1
ATOM 1409 N N . ILE A 1 190 ? 0.937 18.453 -31.154 1.00 16.16 194 ILE A N 1
ATOM 1410 C CA . ILE A 1 190 ? 2.348 18.782 -31.311 1.00 15.28 194 ILE A CA 1
ATOM 1411 C C . ILE A 1 190 ? 2.497 20.223 -31.770 1.00 21.24 194 ILE A C 1
ATOM 1412 O O . ILE A 1 190 ? 3.341 20.978 -31.253 1.00 17.97 194 ILE A O 1
ATOM 1417 N N . ALA A 1 191 ? 1.658 20.639 -32.732 1.00 15.62 195 ALA A N 1
ATOM 1418 C CA . ALA A 1 191 ? 1.728 22.023 -33.212 1.00 17.38 195 ALA A CA 1
ATOM 1419 C C . ALA A 1 191 ? 1.414 23.026 -32.101 1.00 21.00 195 ALA A C 1
ATOM 1420 O O . ALA A 1 191 ? 2.078 24.064 -31.993 1.00 20.93 195 ALA A O 1
ATOM 1422 N N . PHE A 1 192 ? 0.417 22.720 -31.259 1.00 19.73 196 PHE A N 1
ATOM 1423 C CA . PHE A 1 192 ? 0.059 23.596 -30.136 1.00 21.44 196 PHE A CA 1
ATOM 1424 C C . PHE A 1 192 ? 1.220 23.718 -29.159 1.00 18.54 196 PHE A C 1
ATOM 1425 O O . PHE A 1 192 ? 1.569 24.823 -28.732 1.00 20.22 196 PHE A O 1
ATOM 1433 N N . LEU A 1 193 ? 1.875 22.600 -28.858 1.00 17.28 197 LEU A N 1
ATOM 1434 C CA . LEU A 1 193 ? 3.015 22.661 -27.937 1.00 17.63 197 LEU A CA 1
ATOM 1435 C C . LEU A 1 193 ? 4.164 23.475 -28.517 1.00 24.23 197 LEU A C 1
ATOM 1436 O O . LEU A 1 193 ? 4.752 24.314 -27.820 1.00 21.92 197 LEU A O 1
ATOM 1441 N N . GLU A 1 194 ? 4.477 23.284 -29.808 1.00 20.58 198 GLU A N 1
ATOM 1442 C CA . GLU A 1 194 ? 5.625 24.008 -30.348 1.00 24.46 198 GLU A CA 1
ATOM 1443 C C . GLU A 1 194 ? 5.364 25.510 -30.367 1.00 29.12 198 GLU A C 1
ATOM 1444 O O . GLU A 1 194 ? 6.292 26.307 -30.178 1.00 27.98 198 GLU A O 1
ATOM 1450 N N . ASP A 1 195 ? 4.107 25.900 -30.577 1.00 25.14 199 ASP A N 1
ATOM 1451 C CA . ASP A 1 195 ? 3.711 27.304 -30.699 1.00 27.97 199 ASP A CA 1
ATOM 1452 C C . ASP A 1 195 ? 3.515 27.967 -29.335 1.00 29.81 199 ASP A C 1
ATOM 1453 O O . ASP A 1 195 ? 4.240 28.902 -28.973 1.00 31.94 199 ASP A O 1
ATOM 1458 N N . LYS A 1 196 ? 2.484 27.533 -28.599 1.00 28.72 200 LYS A N 1
ATOM 1459 C CA . LYS A 1 196 ? 2.173 28.127 -27.304 1.00 27.81 200 LYS A CA 1
ATOM 1460 C C . LYS A 1 196 ? 3.217 27.755 -26.255 1.00 25.83 200 LYS A C 1
ATOM 1461 O O . LYS A 1 196 ? 3.368 28.476 -25.267 1.00 25.12 200 LYS A O 1
ATOM 1467 N N . GLY A 1 197 ? 3.937 26.652 -26.448 1.00 24.34 201 GLY A N 1
ATOM 1468 C CA . GLY A 1 197 ? 5.046 26.376 -25.551 1.00 25.68 201 GLY A CA 1
ATOM 1469 C C . GLY A 1 197 ? 6.302 27.144 -25.875 1.00 28.72 201 GLY A C 1
ATOM 1470 O O . GLY A 1 197 ? 7.274 27.087 -25.110 1.00 28.66 201 GLY A O 1
ATOM 1471 N N . MET A 1 198 ? 6.292 27.857 -27.002 1.00 27.22 202 MET A N 1
ATOM 1472 C CA . MET A 1 198 ? 7.405 28.703 -27.442 1.00 33.09 202 MET A CA 1
ATOM 1473 C C . MET A 1 198 ? 8.706 27.912 -27.489 1.00 34.16 202 MET A C 1
ATOM 1474 O O . MET A 1 198 ? 9.758 28.349 -27.012 1.00 31.60 202 MET A O 1
ATOM 1479 N N . LEU A 1 199 ? 8.626 26.724 -28.087 1.00 33.63 203 LEU A N 1
ATOM 1480 C CA . LEU A 1 199 ? 9.802 25.875 -28.186 1.00 31.02 203 LEU A CA 1
ATOM 1481 C C . LEU A 1 199 ? 10.782 26.457 -29.195 1.00 36.42 203 LEU A C 1
ATOM 1482 O O . LEU A 1 199 ? 10.390 27.037 -30.218 1.00 33.07 203 LEU A O 1
ATOM 1487 N N . GLY A 1 200 ? 12.064 26.316 -28.888 1.00 42.11 204 GLY A N 1
ATOM 1488 C CA . GLY A 1 200 ? 13.099 26.842 -29.753 1.00 54.21 204 GLY A CA 1
ATOM 1489 C C . GLY A 1 200 ? 13.289 28.330 -29.543 1.00 63.71 204 GLY A C 1
ATOM 1490 O O . GLY A 1 200 ? 12.673 28.931 -28.653 1.00 67.14 204 GLY A O 1
ATOM 1492 N N . HIS B 1 2 ? -33.048 -0.149 10.399 1.00 49.80 6 HIS B N 1
ATOM 1493 C CA . HIS B 1 2 ? -32.459 0.898 9.555 1.00 44.44 6 HIS B CA 1
ATOM 1494 C C . HIS B 1 2 ? -31.816 0.267 8.323 1.00 30.18 6 HIS B C 1
ATOM 1495 O O . HIS B 1 2 ? -31.368 -0.870 8.372 1.00 29.94 6 HIS B O 1
ATOM 1502 N N . PRO B 1 3 ? -31.831 0.974 7.201 1.00 24.58 7 PRO B N 1
ATOM 1503 C CA . PRO B 1 3 ? -31.409 0.340 5.951 1.00 18.44 7 PRO B CA 1
ATOM 1504 C C . PRO B 1 3 ? -29.912 0.084 5.891 1.00 18.60 7 PRO B C 1
ATOM 1505 O O . PRO B 1 3 ? -29.091 0.803 6.467 1.00 18.55 7 PRO B O 1
ATOM 1509 N N . LEU B 1 4 ? -29.573 -0.963 5.158 1.00 17.50 8 LEU B N 1
ATOM 1510 C CA . LEU B 1 4 ? -28.193 -1.204 4.772 1.00 17.92 8 LEU B CA 1
ATOM 1511 C C . LEU B 1 4 ? -27.714 -0.081 3.868 1.00 18.73 8 LEU B C 1
ATOM 1512 O O . LEU B 1 4 ? -28.362 0.231 2.858 1.00 17.77 8 LEU B O 1
ATOM 1517 N N . ARG B 1 5 ? -26.536 0.470 4.165 1.00 15.54 9 ARG B N 1
ATOM 1518 C CA . ARG B 1 5 ? -25.958 1.529 3.338 1.00 14.19 9 ARG B CA 1
ATOM 1519 C C . ARG B 1 5 ? -24.870 0.929 2.468 1.00 13.32 9 ARG B C 1
ATOM 1520 O O . ARG B 1 5 ? -23.912 0.341 2.985 1.00 15.07 9 ARG B O 1
ATOM 1528 N N . VAL B 1 6 ? -25.024 1.059 1.157 1.00 11.47 10 VAL B N 1
ATOM 1529 C CA . VAL B 1 6 ? -24.059 0.479 0.217 1.00 11.12 10 VAL B CA 1
ATOM 1530 C C . VAL B 1 6 ? -23.410 1.620 -0.549 1.00 13.55 10 VAL B C 1
ATOM 1531 O O . VAL B 1 6 ? -24.076 2.315 -1.333 1.00 13.13 10 VAL B O 1
ATOM 1535 N N . GLY B 1 7 ? -22.101 1.785 -0.368 1.00 12.14 11 GLY B N 1
ATOM 1536 C CA . GLY B 1 7 ? -21.370 2.798 -1.097 1.00 11.34 11 GLY B CA 1
ATOM 1537 C C . GLY B 1 7 ? -20.859 2.213 -2.399 1.00 15.91 11 GLY B C 1
ATOM 1538 O O . GLY B 1 7 ? -20.339 1.094 -2.425 1.00 16.03 11 GLY B O 1
ATOM 1539 N N . VAL B 1 8 ? -21.048 2.956 -3.485 1.00 11.57 12 VAL B N 1
ATOM 1540 C CA . VAL B 1 8 ? -20.581 2.529 -4.801 1.00 9.73 12 VAL B CA 1
ATOM 1541 C C . VAL B 1 8 ? -19.564 3.570 -5.243 1.00 12.74 12 VAL B C 1
ATOM 1542 O O . VAL B 1 8 ? -19.906 4.745 -5.426 1.00 13.49 12 VAL B O 1
ATOM 1546 N N . GLY B 1 9 ? -18.301 3.157 -5.374 1.00 11.61 13 GLY B N 1
ATOM 1547 C CA . GLY B 1 9 ? -17.237 4.067 -5.710 1.00 8.98 13 GLY B CA 1
ATOM 1548 C C . GLY B 1 9 ? -16.508 3.584 -6.957 1.00 10.97 13 GLY B C 1
ATOM 1549 O O . GLY B 1 9 ? -16.808 2.519 -7.519 1.00 12.12 13 GLY B O 1
ATOM 1550 N N . GLY B 1 10 ? -15.572 4.405 -7.401 1.00 11.92 14 GLY B N 1
ATOM 1551 C CA . GLY B 1 10 ? -14.754 4.018 -8.561 1.00 11.26 14 GLY B CA 1
ATOM 1552 C C . GLY B 1 10 ? -14.367 5.243 -9.359 1.00 10.88 14 GLY B C 1
ATOM 1553 O O . GLY B 1 10 ? -14.858 6.352 -9.127 1.00 10.96 14 GLY B O 1
ATOM 1554 N N . PRO B 1 11 ? -13.452 5.065 -10.305 1.00 11.35 15 PRO B N 1
ATOM 1555 C CA . PRO B 1 11 ? -12.994 6.188 -11.132 1.00 11.17 15 PRO B CA 1
ATOM 1556 C C . PRO B 1 11 ? -14.102 6.744 -12.016 1.00 14.26 15 PRO B C 1
ATOM 1557 O O . PRO B 1 11 ? -15.161 6.143 -12.213 1.00 12.27 15 PRO B O 1
ATOM 1561 N N . VAL B 1 12 ? -13.824 7.918 -12.593 1.00 10.96 16 VAL B N 1
ATOM 1562 C CA . VAL B 1 12 ? -14.794 8.555 -13.490 1.00 11.41 16 VAL B CA 1
ATOM 1563 C C . VAL B 1 12 ? -15.171 7.609 -14.624 1.00 9.83 16 VAL B C 1
ATOM 1564 O O . VAL B 1 12 ? -14.303 7.051 -15.333 1.00 11.54 16 VAL B O 1
ATOM 1568 N N . GLY B 1 13 ? -16.481 7.420 -14.816 1.00 10.28 17 GLY B N 1
ATOM 1569 C CA . GLY B 1 13 ? -16.984 6.731 -15.999 1.00 7.73 17 GLY B CA 1
ATOM 1570 C C . GLY B 1 13 ? -16.889 5.219 -15.984 1.00 11.29 17 GLY B C 1
ATOM 1571 O O . GLY B 1 13 ? -17.171 4.581 -17.002 1.00 12.80 17 GLY B O 1
ATOM 1572 N N . SER B 1 14 ? -16.564 4.605 -14.846 1.00 11.45 18 SER B N 1
ATOM 1573 C CA . SER B 1 14 ? -16.380 3.163 -14.854 1.00 11.33 18 SER B CA 1
ATOM 1574 C C . SER B 1 14 ? -17.692 2.399 -14.995 1.00 11.91 18 SER B C 1
ATOM 1575 O O . SER B 1 14 ? -17.647 1.235 -15.377 1.00 10.93 18 SER B O 1
ATOM 1578 N N . GLY B 1 15 ? -18.855 3.014 -14.680 1.00 10.55 19 GLY B N 1
ATOM 1579 C CA . GLY B 1 15 ? -20.135 2.317 -14.791 1.00 10.54 19 GLY B CA 1
ATOM 1580 C C . GLY B 1 15 ? -20.909 2.246 -13.452 1.00 13.62 19 GLY B C 1
ATOM 1581 O O . GLY B 1 15 ? -21.784 1.379 -13.298 1.00 11.76 19 GLY B O 1
ATOM 1582 N N . LYS B 1 16 ? -20.592 3.130 -12.493 1.00 10.59 20 LYS B N 1
ATOM 1583 C CA . LYS B 1 16 ? -21.303 3.149 -11.191 1.00 9.54 20 LYS B CA 1
ATOM 1584 C C . LYS B 1 16 ? -22.816 3.376 -11.362 1.00 10.78 20 LYS B C 1
ATOM 1585 O O . LYS B 1 16 ? -23.646 2.691 -10.742 1.00 10.46 20 LYS B O 1
ATOM 1591 N N . THR B 1 17 ? -23.186 4.388 -12.139 1.00 12.63 21 THR B N 1
ATOM 1592 C CA . THR B 1 17 ? -24.606 4.686 -12.365 1.00 10.13 21 THR B CA 1
ATOM 1593 C C . THR B 1 17 ? -25.286 3.571 -13.142 1.00 13.38 21 THR B C 1
ATOM 1594 O O . THR B 1 17 ? -26.433 3.210 -12.850 1.00 12.56 21 THR B O 1
ATOM 1598 N N . ALA B 1 18 ? -24.625 3.055 -14.176 1.00 9.82 22 ALA B N 1
ATOM 1599 C CA . ALA B 1 18 ? -25.179 1.875 -14.857 1.00 9.31 22 ALA B CA 1
ATOM 1600 C C . ALA B 1 18 ? -25.395 0.720 -13.883 1.00 10.10 22 ALA B C 1
ATOM 1601 O O . ALA B 1 18 ? -26.379 -0.030 -14.003 1.00 11.28 22 ALA B O 1
ATOM 1603 N N . LEU B 1 19 ? -24.455 0.521 -12.955 1.00 10.43 23 LEU B N 1
ATOM 1604 C CA . LEU B 1 19 ? -24.628 -0.544 -11.968 1.00 10.92 23 LEU B CA 1
ATOM 1605 C C . LEU B 1 19 ? -25.839 -0.259 -11.097 1.00 12.55 23 LEU B C 1
ATOM 1606 O O . LEU B 1 19 ? -26.662 -1.154 -10.864 1.00 14.89 23 LEU B O 1
ATOM 1611 N N . LEU B 1 20 ? -25.958 0.979 -10.599 1.00 10.77 24 LEU B N 1
ATOM 1612 C CA . LEU B 1 20 ? -27.132 1.319 -9.779 1.00 11.97 24 LEU B CA 1
ATOM 1613 C C . LEU B 1 20 ? -28.433 1.117 -10.566 1.00 13.08 24 LEU B C 1
ATOM 1614 O O . LEU B 1 20 ? -29.424 0.612 -10.017 1.00 13.75 24 LEU B O 1
ATOM 1619 N N . GLU B 1 21 ? -28.469 1.550 -11.831 1.00 11.59 25 GLU B N 1
ATOM 1620 C CA . GLU B 1 21 ? -29.684 1.335 -12.622 1.00 13.29 25 GLU B CA 1
ATOM 1621 C C . GLU B 1 21 ? -30.049 -0.147 -12.667 1.00 14.97 25 GLU B C 1
ATOM 1622 O O . GLU B 1 21 ? -31.196 -0.528 -12.397 1.00 14.65 25 GLU B O 1
ATOM 1628 N N . ALA B 1 22 ? -29.069 -1.001 -12.947 1.00 11.90 26 ALA B N 1
ATOM 1629 C CA . ALA B 1 22 ? -29.346 -2.423 -13.100 1.00 11.44 26 ALA B CA 1
ATOM 1630 C C . ALA B 1 22 ? -29.726 -3.067 -11.781 1.00 11.79 26 ALA B C 1
ATOM 1631 O O . ALA B 1 22 ? -30.634 -3.899 -11.748 1.00 14.85 26 ALA B O 1
ATOM 1633 N N . LEU B 1 23 ? -29.009 -2.739 -10.692 1.00 11.28 27 LEU B N 1
ATOM 1634 C CA . LEU B 1 23 ? -29.380 -3.298 -9.396 1.00 14.54 27 LEU B CA 1
ATOM 1635 C C . LEU B 1 23 ? -30.778 -2.848 -8.972 1.00 12.43 27 LEU B C 1
ATOM 1636 O O . LEU B 1 23 ? -31.537 -3.645 -8.416 1.00 15.72 27 LEU B O 1
ATOM 1641 N N . CYS B 1 24 ? -31.112 -1.569 -9.182 1.00 13.79 28 CYS B N 1
ATOM 1642 C CA . CYS B 1 24 ? -32.442 -1.085 -8.795 1.00 13.54 28 CYS B CA 1
ATOM 1643 C C . CYS B 1 24 ? -33.523 -1.807 -9.590 1.00 13.78 28 CYS B C 1
ATOM 1644 O O . CYS B 1 24 ? -34.537 -2.235 -9.038 1.00 15.86 28 CYS B O 1
ATOM 1647 N N . LYS B 1 25 ? -33.336 -1.928 -10.897 1.00 14.92 29 LYS B N 1
ATOM 1648 C CA . LYS B 1 25 ? -34.380 -2.568 -11.696 1.00 14.82 29 LYS B CA 1
ATOM 1649 C C . LYS B 1 25 ? -34.521 -4.035 -11.341 1.00 17.38 29 LYS B C 1
ATOM 1650 O O . LYS B 1 25 ? -35.633 -4.576 -11.388 1.00 20.28 29 LYS B O 1
ATOM 1656 N N . ALA B 1 26 ? -33.434 -4.679 -10.919 1.00 17.52 30 ALA B N 1
ATOM 1657 C CA . ALA B 1 26 ? -33.516 -6.088 -10.550 1.00 17.18 30 ALA B CA 1
ATOM 1658 C C . ALA B 1 26 ? -33.997 -6.314 -9.115 1.00 17.05 30 ALA B C 1
ATOM 1659 O O . ALA B 1 26 ? -34.601 -7.354 -8.830 1.00 23.18 30 ALA B O 1
ATOM 1661 N N . MET B 1 27 ? -33.698 -5.411 -8.183 1.00 14.58 31 MET B N 1
ATOM 1662 C CA . MET B 1 27 ? -33.952 -5.683 -6.772 1.00 14.13 31 MET B CA 1
ATOM 1663 C C . MET B 1 27 ? -35.201 -4.989 -6.238 1.00 13.59 31 MET B C 1
ATOM 1664 O O . MET B 1 27 ? -35.672 -5.337 -5.145 1.00 16.27 31 MET B O 1
ATOM 1669 N N . ARG B 1 28 ? -35.747 -4.023 -6.976 1.00 13.45 32 ARG B N 1
ATOM 1670 C CA . ARG B 1 28 ? -36.758 -3.177 -6.364 1.00 13.87 32 ARG B CA 1
ATOM 1671 C C . ARG B 1 28 ? -38.072 -3.918 -6.122 1.00 20.38 32 ARG B C 1
ATOM 1672 O O . ARG B 1 28 ? -38.880 -3.465 -5.306 1.00 20.28 32 ARG B O 1
ATOM 1680 N N . ASP B 1 29 ? -38.323 -5.035 -6.820 1.00 21.91 33 ASP B N 1
ATOM 1681 C CA . ASP B 1 29 ? -39.552 -5.798 -6.589 1.00 20.45 33 ASP B CA 1
ATOM 1682 C C . ASP B 1 29 ? -39.481 -6.673 -5.345 1.00 27.08 33 ASP B C 1
ATOM 1683 O O . ASP B 1 29 ? -40.522 -7.197 -4.914 1.00 28.30 33 ASP B O 1
ATOM 1688 N N . THR B 1 30 ? -38.294 -6.838 -4.758 1.00 20.77 34 THR B N 1
ATOM 1689 C CA . THR B 1 30 ? -38.123 -7.581 -3.518 1.00 21.43 34 THR B CA 1
ATOM 1690 C C . THR B 1 30 ? -37.816 -6.702 -2.322 1.00 17.25 34 THR B C 1
ATOM 1691 O O . THR B 1 30 ? -38.282 -6.982 -1.221 1.00 22.62 34 THR B O 1
ATOM 1695 N N . TRP B 1 31 ? -37.060 -5.632 -2.519 1.00 18.44 35 TRP B N 1
ATOM 1696 C CA . TRP B 1 31 ? -36.515 -4.830 -1.437 1.00 18.99 35 TRP B CA 1
ATOM 1697 C C . TRP B 1 31 ? -36.905 -3.388 -1.670 1.00 16.85 35 TRP B C 1
ATOM 1698 O O . TRP B 1 31 ? -37.040 -2.965 -2.813 1.00 19.55 35 TRP B O 1
ATOM 1709 N N . GLN B 1 32 ? -37.040 -2.641 -0.584 1.00 16.32 36 GLN B N 1
ATOM 1710 C CA . GLN B 1 32 ? -37.337 -1.211 -0.637 1.00 16.68 36 GLN B CA 1
ATOM 1711 C C . GLN B 1 32 ? -36.026 -0.435 -0.736 1.00 14.47 36 GLN B C 1
ATOM 1712 O O . GLN B 1 32 ? -35.193 -0.517 0.168 1.00 14.60 36 GLN B O 1
ATOM 1718 N N . LEU B 1 33 ? -35.845 0.324 -1.819 1.00 13.49 37 LEU B N 1
ATOM 1719 C CA . LEU B 1 33 ? -34.569 0.942 -2.163 1.00 12.84 37 LEU B CA 1
ATOM 1720 C C . LEU B 1 33 ? -34.665 2.461 -2.246 1.00 13.70 37 LEU B C 1
ATOM 1721 O O . LEU B 1 33 ? -35.730 3.030 -2.507 1.00 13.86 37 LEU B O 1
ATOM 1726 N N . ALA B 1 34 ? -33.507 3.114 -2.109 1.00 12.25 38 ALA B N 1
ATOM 1727 C CA . ALA B 1 34 ? -33.359 4.532 -2.407 1.00 12.05 38 ALA B CA 1
ATOM 1728 C C . ALA B 1 34 ? -31.896 4.747 -2.783 1.00 12.87 38 ALA B C 1
ATOM 1729 O O . ALA B 1 34 ? -31.054 3.885 -2.536 1.00 14.80 38 ALA B O 1
ATOM 1731 N N . VAL B 1 35 ? -31.613 5.893 -3.382 1.00 11.24 39 VAL B N 1
ATOM 1732 C CA . VAL B 1 35 ? -30.293 6.191 -3.928 1.00 10.74 39 VAL B CA 1
ATOM 1733 C C . VAL B 1 35 ? -29.931 7.632 -3.617 1.00 13.45 39 VAL B C 1
ATOM 1734 O O . VAL B 1 35 ? -30.761 8.522 -3.808 1.00 13.90 39 VAL B O 1
ATOM 1738 N N . VAL B 1 36 ? -28.680 7.866 -3.202 1.00 10.63 40 VAL B N 1
ATOM 1739 C CA . VAL B 1 36 ? -28.080 9.203 -3.112 1.00 11.46 40 VAL B CA 1
ATOM 1740 C C . VAL B 1 36 ? -26.988 9.224 -4.162 1.00 12.29 40 VAL B C 1
ATOM 1741 O O . VAL B 1 36 ? -26.141 8.332 -4.172 1.00 12.52 40 VAL B O 1
ATOM 1745 N N . THR B 1 37 ? -27.067 10.145 -5.112 1.00 11.15 41 THR B N 1
ATOM 1746 C CA . THR B 1 37 ? -26.001 10.269 -6.100 1.00 12.12 41 THR B CA 1
ATOM 1747 C C . THR B 1 37 ? -25.123 11.462 -5.754 1.00 12.01 41 THR B C 1
ATOM 1748 O O . THR B 1 37 ? -25.595 12.454 -5.204 1.00 14.69 41 THR B O 1
ATOM 1752 N N . ASN B 1 38 ? -23.828 11.371 -6.060 1.00 11.59 42 ASN B N 1
ATOM 1753 C CA . ASN B 1 38 ? -22.913 12.487 -5.833 1.00 10.89 42 ASN B CA 1
ATOM 1754 C C . ASN B 1 38 ? -22.232 12.865 -7.140 1.00 14.01 42 ASN B C 1
ATOM 1755 O O . ASN B 1 38 ? -21.882 11.994 -7.929 1.00 13.56 42 ASN B O 1
ATOM 1760 N N . ASP B 1 39 ? -22.025 14.153 -7.326 1.00 16.65 43 ASP B N 1
ATOM 1761 C CA . ASP B 1 39 ? -21.031 14.631 -8.277 1.00 18.40 43 ASP B CA 1
ATOM 1762 C C . ASP B 1 39 ? -20.543 15.993 -7.812 1.00 16.09 43 ASP B C 1
ATOM 1763 O O . ASP B 1 39 ? -21.111 16.616 -6.915 1.00 13.45 43 ASP B O 1
ATOM 1768 N N . ILE B 1 40 ? -19.425 16.432 -8.393 1.00 12.09 44 ILE B N 1
ATOM 1769 C CA . ILE B 1 40 ? -18.780 17.598 -7.827 1.00 11.28 44 ILE B CA 1
ATOM 1770 C C . ILE B 1 40 ? -19.558 18.861 -8.151 1.00 12.82 44 ILE B C 1
ATOM 1771 O O . ILE B 1 40 ? -19.632 19.777 -7.325 1.00 16.44 44 ILE B O 1
ATOM 1776 N N . TYR B 1 41 ? -20.016 18.987 -9.402 1.00 14.00 45 TYR B N 1
ATOM 1777 C CA . TYR B 1 41 ? -20.524 20.256 -9.911 1.00 19.05 45 TYR B CA 1
ATOM 1778 C C . TYR B 1 41 ? -21.944 20.165 -10.423 1.00 21.16 45 TYR B C 1
ATOM 1779 O O . TYR B 1 41 ? -22.502 21.195 -10.814 1.00 21.29 45 TYR B O 1
ATOM 1788 N N . THR B 1 42 ? -22.529 18.975 -10.452 1.00 18.65 46 THR B N 1
ATOM 1789 C CA . THR B 1 42 ? -23.805 18.769 -11.116 1.00 17.89 46 THR B CA 1
ATOM 1790 C C . THR B 1 42 ? -24.634 17.735 -10.363 1.00 16.55 46 THR B C 1
ATOM 1791 O O . THR B 1 42 ? -24.105 16.908 -9.611 1.00 21.60 46 THR B O 1
ATOM 1795 N N . LYS B 1 43 ? -25.931 17.691 -10.681 1.00 13.42 47 LYS B N 1
ATOM 1796 C CA . LYS B 1 43 ? -26.804 16.605 -10.242 1.00 17.30 47 LYS B CA 1
ATOM 1797 C C . LYS B 1 43 ? -27.191 15.682 -11.405 1.00 21.02 47 LYS B C 1
ATOM 1798 O O . LYS B 1 43 ? -28.235 15.030 -11.388 1.00 17.39 47 LYS B O 1
ATOM 1804 N N . GLU B 1 44 ? -26.314 15.573 -12.399 1.00 16.25 48 GLU B N 1
ATOM 1805 C CA . GLU B 1 44 ? -26.646 14.838 -13.609 1.00 18.83 48 GLU B CA 1
ATOM 1806 C C . GLU B 1 44 ? -27.026 13.384 -13.317 1.00 14.35 48 GLU B C 1
ATOM 1807 O O . GLU B 1 44 ? -27.961 12.859 -13.928 1.00 16.50 48 GLU B O 1
ATOM 1813 N N . ASP B 1 45 ? -26.305 12.703 -12.406 1.00 12.26 49 ASP B N 1
ATOM 1814 C CA . ASP B 1 45 ? -26.609 11.282 -12.239 1.00 14.94 49 ASP B CA 1
ATOM 1815 C C . ASP B 1 45 ? -27.980 11.071 -11.610 1.00 12.19 49 ASP B C 1
ATOM 1816 O O . ASP B 1 45 ? -28.622 10.048 -11.856 1.00 14.38 49 ASP B O 1
ATOM 1821 N N . GLN B 1 46 ? -28.425 12.008 -10.773 1.00 13.86 50 GLN B N 1
ATOM 1822 C CA . GLN B 1 46 ? -29.802 11.945 -10.285 1.00 12.52 50 GLN B CA 1
ATOM 1823 C C . GLN B 1 46 ? -30.788 11.974 -11.453 1.00 17.67 50 GLN B C 1
ATOM 1824 O O . GLN B 1 46 ? -31.741 11.187 -11.498 1.00 15.01 50 GLN B O 1
ATOM 1830 N N . ARG B 1 47 ? -30.572 12.898 -12.398 1.00 20.03 51 ARG B N 1
ATOM 1831 C CA . ARG B 1 47 ? -31.437 13.010 -13.577 1.00 20.32 51 ARG B CA 1
ATOM 1832 C C . ARG B 1 47 ? -31.403 11.734 -14.426 1.00 16.38 51 ARG B C 1
ATOM 1833 O O . ARG B 1 47 ? -32.448 11.253 -14.897 1.00 21.56 51 ARG B O 1
ATOM 1841 N N . ILE B 1 48 ? -30.209 11.195 -14.643 1.00 19.37 52 ILE B N 1
ATOM 1842 C CA . ILE B 1 48 ? -30.043 9.994 -15.466 1.00 19.03 52 ILE B CA 1
ATOM 1843 C C . ILE B 1 48 ? -30.808 8.825 -14.873 1.00 17.42 52 IL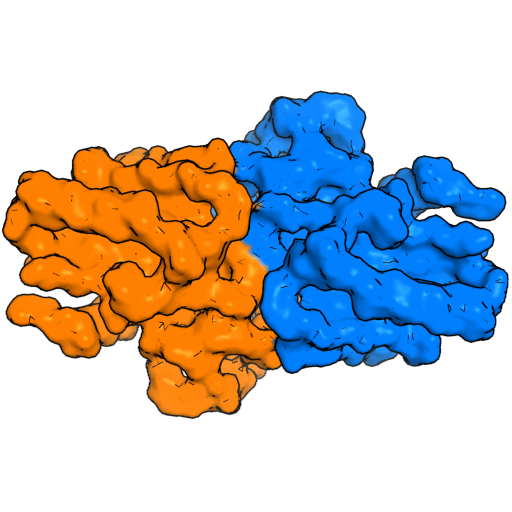E B C 1
ATOM 1844 O O . ILE B 1 48 ? -31.516 8.117 -15.594 1.00 16.71 52 ILE B O 1
ATOM 1849 N N . LEU B 1 49 ? -30.637 8.566 -13.556 1.00 16.94 53 LEU B N 1
ATOM 1850 C CA . LEU B 1 49 ? -31.373 7.456 -12.938 1.00 13.65 53 LEU B CA 1
ATOM 1851 C C . LEU B 1 49 ? -32.882 7.698 -12.936 1.00 16.07 53 LEU B C 1
ATOM 1852 O O . LEU B 1 49 ? -33.657 6.751 -13.059 1.00 18.04 53 LEU B O 1
ATOM 1857 N N . THR B 1 50 ? -33.313 8.944 -12.721 1.00 13.78 54 THR B N 1
ATOM 1858 C CA . THR B 1 50 ? -34.732 9.247 -12.683 1.00 13.41 54 THR B CA 1
ATOM 1859 C C . THR B 1 50 ? -35.347 9.056 -14.059 1.00 15.22 54 THR B C 1
ATOM 1860 O O . THR B 1 50 ? -36.420 8.459 -14.198 1.00 17.62 54 THR B O 1
ATOM 1864 N N . GLU B 1 51 ? -34.664 9.544 -15.082 1.00 17.34 55 GLU B N 1
ATOM 1865 C CA . GLU B 1 51 ? -35.178 9.408 -16.448 1.00 21.50 55 GLU B CA 1
ATOM 1866 C C . GLU B 1 51 ? -35.211 7.954 -16.907 1.00 22.01 55 GLU B C 1
ATOM 1867 O O . GLU B 1 51 ? -36.119 7.560 -17.657 1.00 24.79 55 GLU B O 1
ATOM 1873 N N . ALA B 1 52 ? -34.277 7.133 -16.435 1.00 18.30 56 ALA B N 1
ATOM 1874 C CA . ALA B 1 52 ? -34.266 5.709 -16.743 1.00 20.89 56 ALA B CA 1
ATOM 1875 C C . ALA B 1 52 ? -35.340 4.927 -15.988 1.00 21.93 56 ALA B C 1
ATOM 1876 O O . ALA B 1 52 ? -35.512 3.731 -16.247 1.00 23.84 56 ALA B O 1
ATOM 1878 N N . GLY B 1 53 ? -36.063 5.562 -15.068 1.00 18.72 57 GLY B N 1
ATOM 1879 C CA . GLY B 1 53 ? -37.054 4.849 -14.304 1.00 18.95 57 GLY B CA 1
ATOM 1880 C C . GLY B 1 53 ? -36.479 3.821 -13.347 1.00 20.65 57 GLY B C 1
ATOM 1881 O O . GLY B 1 53 ? -37.174 2.875 -12.988 1.00 20.77 57 GLY B O 1
ATOM 1882 N N . THR B 1 54 ? -35.238 3.995 -12.884 1.00 19.52 58 THR B N 1
ATOM 1883 C CA . THR B 1 54 ? -34.690 2.992 -11.968 1.00 22.26 58 THR B CA 1
ATOM 1884 C C . THR B 1 54 ? -35.500 2.921 -10.678 1.00 18.13 58 THR B C 1
ATOM 1885 O O . THR B 1 54 ? -35.777 1.828 -10.174 1.00 17.71 58 THR B O 1
ATOM 1889 N N . LEU B 1 55 ? -35.883 4.082 -10.139 1.00 12.51 59 LEU B N 1
ATOM 1890 C CA . LEU B 1 55 ? -36.794 4.202 -8.999 1.00 12.21 59 LEU B CA 1
ATOM 1891 C C . LEU B 1 55 ? -37.659 5.438 -9.196 1.00 16.35 59 LEU B C 1
ATOM 1892 O O . LEU B 1 55 ? -37.358 6.306 -10.035 1.00 17.71 59 LEU B O 1
ATOM 1897 N N . ALA B 1 56 ? -38.721 5.539 -8.378 1.00 15.20 60 ALA B N 1
ATOM 1898 C CA . ALA B 1 56 ? -39.517 6.758 -8.378 1.00 16.60 60 ALA B CA 1
ATOM 1899 C C . ALA B 1 56 ? -38.627 7.971 -8.066 1.00 15.92 60 ALA B C 1
ATOM 1900 O O . ALA B 1 56 ? -37.652 7.861 -7.321 1.00 16.42 60 ALA B O 1
ATOM 1902 N N . PRO B 1 57 ? -38.962 9.148 -8.596 1.00 17.88 61 PRO B N 1
ATOM 1903 C CA . PRO B 1 57 ? -38.081 10.316 -8.427 1.00 16.94 61 PRO B CA 1
ATOM 1904 C C . PRO B 1 57 ? -37.703 10.636 -6.999 1.00 16.83 61 PRO B C 1
ATOM 1905 O O . PRO B 1 57 ? -36.525 10.929 -6.743 1.00 15.44 61 PRO B O 1
ATOM 1909 N N . GLU B 1 58 ? -38.656 10.591 -6.060 1.00 13.74 62 GLU B N 1
ATOM 1910 C CA . GLU B 1 58 ? -38.314 10.969 -4.695 1.00 14.80 62 GLU B CA 1
ATOM 1911 C C . GLU B 1 58 ? -37.451 9.912 -3.999 1.00 13.91 62 GLU B C 1
ATOM 1912 O O . GLU B 1 58 ? -36.916 10.182 -2.908 1.00 16.33 62 GLU B O 1
ATOM 1918 N N . ARG B 1 59 ? -37.232 8.762 -4.621 1.00 13.14 63 ARG B N 1
ATOM 1919 C CA . ARG B 1 59 ? -36.296 7.812 -4.035 1.00 14.38 63 ARG B CA 1
ATOM 1920 C C . ARG B 1 59 ? -34.865 8.087 -4.456 1.00 15.31 63 ARG B C 1
ATOM 1921 O O . ARG B 1 59 ? -33.958 7.348 -4.050 1.00 13.95 63 ARG B O 1
ATOM 1929 N N . ILE B 1 60 ? -34.643 9.083 -5.302 1.00 13.96 64 ILE B N 1
ATOM 1930 C CA . ILE B 1 60 ? -33.294 9.348 -5.820 1.00 12.27 64 ILE B CA 1
ATOM 1931 C C . ILE B 1 60 ? -32.973 10.782 -5.474 1.00 11.97 64 ILE B C 1
ATOM 1932 O O . ILE B 1 60 ? -33.722 11.693 -5.855 1.00 14.76 64 ILE B O 1
ATOM 1937 N N . VAL B 1 61 ? -31.895 10.992 -4.720 1.00 11.40 65 VAL B N 1
ATOM 1938 C CA . VAL B 1 61 ? -31.539 12.333 -4.264 1.00 11.91 65 VAL B CA 1
ATOM 1939 C C . VAL B 1 61 ? -30.137 12.628 -4.773 1.00 17.76 65 VAL B C 1
ATOM 1940 O O . VAL B 1 61 ? -29.268 11.762 -4.697 1.00 20.70 65 VAL B O 1
ATOM 1944 N N . GLY B 1 62 ? -29.914 13.840 -5.272 1.00 17.61 66 GLY B N 1
ATOM 1945 C CA . GLY B 1 62 ? -28.585 14.260 -5.703 1.00 15.12 66 GLY B CA 1
ATOM 1946 C C . GLY B 1 62 ? -27.928 15.201 -4.705 1.00 14.98 66 GLY B C 1
ATOM 1947 O O . GLY B 1 62 ? -28.575 16.063 -4.124 1.00 16.49 66 GLY B O 1
ATOM 1948 N N . VAL B 1 63 ? -26.620 15.018 -4.515 1.00 17.06 67 VAL B N 1
ATOM 1949 C CA . VAL B 1 63 ? -25.793 15.893 -3.708 1.00 14.58 67 VAL B CA 1
ATOM 1950 C C . VAL B 1 63 ? -24.674 16.436 -4.592 1.00 22.41 67 VAL B C 1
ATOM 1951 O O . VAL B 1 63 ? -23.993 15.665 -5.277 1.00 18.27 67 VAL B O 1
ATOM 1955 N N . GLU B 1 64 ? -24.520 17.759 -4.609 1.00 19.56 68 GLU B N 1
ATOM 1956 C CA . GLU B 1 64 ? -23.449 18.404 -5.350 1.00 17.15 68 GLU B CA 1
ATOM 1957 C C . GLU B 1 64 ? -22.405 18.753 -4.309 1.00 16.56 68 GLU B C 1
ATOM 1958 O O . GLU B 1 64 ? -22.660 19.570 -3.416 1.00 18.87 68 GLU B O 1
ATOM 1964 N N . THR B 1 65 ? -21.248 18.107 -4.396 1.00 16.03 69 THR B N 1
ATOM 1965 C CA . THR B 1 65 ? -20.303 18.107 -3.279 1.00 14.50 69 THR B CA 1
ATOM 1966 C C . THR B 1 65 ? -19.272 19.227 -3.346 1.00 19.45 69 THR B C 1
ATOM 1967 O O . THR B 1 65 ? -18.856 19.715 -2.292 1.00 21.85 69 THR B O 1
ATOM 1971 N N . GLY B 1 66 ? -18.876 19.683 -4.530 1.00 17.63 70 GLY B N 1
ATOM 1972 C CA . GLY B 1 66 ? -17.684 20.514 -4.635 1.00 20.44 70 GLY B CA 1
ATOM 1973 C C . GLY B 1 66 ? -16.430 19.721 -4.287 1.00 23.40 70 GLY B C 1
ATOM 1974 O O . GLY B 1 66 ? -16.522 18.556 -3.897 1.00 22.04 70 GLY B O 1
ATOM 1975 N N . GLY B 1 67 ? -15.249 20.303 -4.488 1.00 27.74 71 GLY B N 1
ATOM 1976 C CA . GLY B 1 67 ? -14.039 19.646 -3.999 1.00 25.61 71 GLY B CA 1
ATOM 1977 C C . GLY B 1 67 ? -13.860 18.232 -4.514 1.00 20.54 71 GLY B C 1
ATOM 1978 O O . GLY B 1 67 ? -14.221 17.905 -5.639 1.00 21.81 71 GLY B O 1
ATOM 1979 N N . CYS B 1 68 ? -13.209 17.394 -3.707 1.00 15.92 72 CYS B N 1
ATOM 1980 C CA . CYS B 1 68 ? -12.950 15.988 -4.046 1.00 16.69 72 CYS B CA 1
ATOM 1981 C C . CYS B 1 68 ? -14.136 15.117 -3.659 1.00 12.93 72 CYS B C 1
ATOM 1982 O O . CYS B 1 68 ? -14.686 15.287 -2.565 1.00 14.29 72 CYS B O 1
ATOM 1985 N N . PRO B 1 69 ? -14.507 14.137 -4.481 1.00 14.45 73 PRO B N 1
ATOM 1986 C CA . PRO B 1 69 ? -15.590 13.219 -4.064 1.00 13.20 73 PRO B CA 1
ATOM 1987 C C . PRO B 1 69 ? -15.296 12.462 -2.797 1.00 16.11 73 PRO B C 1
ATOM 1988 O O . PRO B 1 69 ? -16.221 12.201 -2.012 1.00 14.00 73 PRO B O 1
ATOM 1992 N N . HIS B 1 70 ? -14.043 12.077 -2.564 1.00 15.03 74 HIS B N 1
ATOM 1993 C CA . HIS B 1 70 ? -13.742 11.287 -1.381 1.00 15.54 74 HIS B CA 1
ATOM 1994 C C . HIS B 1 70 ? -13.993 12.071 -0.100 1.00 16.62 74 HIS B C 1
ATOM 1995 O O . HIS B 1 70 ? -14.338 11.468 0.927 1.00 15.26 74 HIS B O 1
ATOM 2002 N N . THR B 1 71 ? -13.837 13.400 -0.128 1.00 15.78 75 THR B N 1
ATOM 2003 C CA . THR B 1 71 ? -14.107 14.179 1.083 1.00 17.25 75 THR B CA 1
ATOM 2004 C C . THR B 1 71 ? -15.563 13.988 1.514 1.00 17.93 75 THR B C 1
ATOM 2005 O O . THR B 1 71 ? -15.867 13.864 2.708 1.00 17.83 75 THR B O 1
ATOM 2009 N N . ALA B 1 72 ? -16.471 13.950 0.541 1.00 15.04 76 ALA B N 1
ATOM 2010 C CA . ALA B 1 72 ? -17.895 13.872 0.824 1.00 13.54 76 ALA B CA 1
ATOM 2011 C C . ALA B 1 72 ? -18.345 12.489 1.290 1.00 15.83 76 ALA B C 1
ATOM 2012 O O . ALA B 1 72 ? -19.433 12.358 1.891 1.00 14.68 76 ALA B O 1
ATOM 2014 N N . ILE B 1 73 ? -17.559 11.450 1.019 1.00 12.45 77 ILE B N 1
ATOM 2015 C CA . ILE B 1 73 ? -17.930 10.099 1.434 1.00 12.35 77 ILE B CA 1
ATOM 2016 C C . ILE B 1 73 ? -17.056 9.597 2.555 1.00 15.23 77 ILE B C 1
ATOM 2017 O O . ILE B 1 73 ? -17.257 8.463 3.022 1.00 12.72 77 ILE B O 1
ATOM 2022 N N . ARG B 1 74 ? -16.055 10.383 2.974 1.00 15.29 78 ARG B N 1
ATOM 2023 C CA . ARG B 1 74 ? -15.107 9.877 3.957 1.00 13.82 78 ARG B CA 1
ATOM 2024 C C . ARG B 1 74 ? -14.755 10.914 5.036 1.00 18.03 78 ARG B C 1
ATOM 2025 O O . ARG B 1 74 ? -15.304 10.851 6.135 1.00 20.04 78 ARG B O 1
ATOM 2033 N N . GLU B 1 75 ? -13.906 11.908 4.714 1.00 22.21 79 GLU B N 1
ATOM 2034 C CA . GLU B 1 75 ? -13.403 12.825 5.747 1.00 26.26 79 GLU B CA 1
ATOM 2035 C C . GLU B 1 75 ? -14.517 13.701 6.333 1.00 23.70 79 GLU B C 1
ATOM 2036 O O . GLU B 1 75 ? -14.623 13.859 7.557 1.00 23.79 79 GLU B O 1
ATOM 2042 N N . ASP B 1 76 ? -15.398 14.259 5.487 1.00 18.25 80 ASP B N 1
ATOM 2043 C CA . ASP B 1 76 ? -16.558 14.993 6.025 1.00 18.15 80 ASP B CA 1
ATOM 2044 C C . ASP B 1 76 ? -17.793 14.561 5.240 1.00 17.82 80 ASP B C 1
ATOM 2045 O O . ASP B 1 76 ? -18.170 15.184 4.247 1.00 16.18 80 ASP B O 1
ATOM 2050 N N . ALA B 1 77 ? -18.411 13.495 5.708 1.00 19.08 81 ALA B N 1
ATOM 2051 C CA . ALA B 1 77 ? -19.567 12.918 5.037 1.00 16.98 81 ALA B CA 1
ATOM 2052 C C . ALA B 1 77 ? -20.898 13.512 5.540 1.00 15.26 81 ALA B C 1
ATOM 2053 O O . ALA B 1 77 ? -21.943 12.914 5.302 1.00 17.40 81 ALA B O 1
ATOM 2055 N N . SER B 1 78 ? -20.882 14.669 6.221 1.00 15.92 82 SER B N 1
ATOM 2056 C CA . SER B 1 78 ? -22.107 15.136 6.887 1.00 15.22 82 SER B CA 1
ATOM 2057 C C . SER B 1 78 ? -23.258 15.322 5.898 1.00 14.69 82 SER B C 1
ATOM 2058 O O . SER B 1 78 ? -24.418 15.064 6.245 1.00 16.74 82 SER B O 1
ATOM 2061 N N . MET B 1 79 ? -22.981 15.863 4.712 1.00 16.59 83 MET B N 1
ATOM 2062 C CA . MET B 1 79 ? -24.087 16.104 3.768 1.00 21.19 83 MET B CA 1
ATOM 2063 C C . MET B 1 79 ? -24.717 14.792 3.315 1.00 19.15 83 MET B C 1
ATOM 2064 O O . MET B 1 79 ? -25.953 14.662 3.270 1.00 16.67 83 MET B O 1
ATOM 2069 N N . ASN B 1 80 ? -23.879 13.819 2.961 1.00 12.33 84 ASN B N 1
ATOM 2070 C CA . ASN B 1 80 ? -24.386 12.503 2.578 1.00 13.66 84 ASN B CA 1
ATOM 2071 C C . ASN B 1 80 ? -25.117 11.838 3.733 1.00 15.22 84 ASN B C 1
ATOM 2072 O O . ASN B 1 80 ? -26.198 11.269 3.551 1.00 15.06 84 ASN B O 1
ATOM 2077 N N . LEU B 1 81 ? -24.553 11.924 4.944 1.00 13.86 85 LEU B N 1
ATOM 2078 C CA . LEU B 1 81 ? -25.201 11.296 6.081 1.00 13.32 85 LEU B CA 1
ATOM 2079 C C . LEU B 1 81 ? -26.587 11.874 6.286 1.00 16.41 85 LEU B C 1
ATOM 2080 O O . LEU B 1 81 ? -27.541 11.134 6.554 1.00 18.15 85 LEU B O 1
ATOM 2085 N N . ALA B 1 82 ? -26.727 13.194 6.116 1.00 16.57 86 ALA B N 1
ATOM 2086 C CA . ALA B 1 82 ? -28.041 13.803 6.305 1.00 18.92 86 ALA B CA 1
ATOM 2087 C C . ALA B 1 82 ? -29.000 13.382 5.194 1.00 18.64 86 ALA B C 1
ATOM 2088 O O . ALA B 1 82 ? -30.181 13.128 5.451 1.00 16.38 86 ALA B O 1
ATOM 2090 N N . ALA B 1 83 ? -28.513 13.282 3.950 1.00 16.86 87 ALA B N 1
ATOM 2091 C CA . ALA B 1 83 ? -29.399 12.832 2.869 1.00 16.85 87 ALA B CA 1
ATOM 2092 C C . ALA B 1 83 ? -29.861 11.384 3.079 1.00 18.01 87 ALA B C 1
ATOM 2093 O O . ALA B 1 83 ? -31.026 11.049 2.812 1.00 13.57 87 ALA B O 1
ATOM 2095 N N . VAL B 1 84 ? -28.970 10.517 3.557 1.00 14.72 88 VAL B N 1
ATOM 2096 C CA . VAL B 1 84 ? -29.328 9.130 3.856 1.00 16.91 88 VAL B CA 1
ATOM 2097 C C . VAL B 1 84 ? -30.358 9.066 4.972 1.00 17.69 88 VAL B C 1
ATOM 2098 O O . VAL B 1 84 ? -31.332 8.309 4.895 1.00 16.14 88 VAL B O 1
ATOM 2102 N N . GLU B 1 85 ? -30.163 9.864 6.021 1.00 15.73 89 GLU B N 1
ATOM 2103 C CA . GLU B 1 85 ? -31.120 9.923 7.128 1.00 18.16 89 GLU B CA 1
ATOM 2104 C C . GLU B 1 85 ? -32.467 10.472 6.699 1.00 17.83 89 GLU B C 1
ATOM 2105 O O . GLU B 1 85 ? -33.496 9.991 7.160 1.00 18.41 89 GLU B O 1
ATOM 2111 N N . ALA B 1 86 ? -32.489 11.518 5.873 1.00 18.02 90 ALA B N 1
ATOM 2112 C CA . ALA B 1 86 ? -33.771 12.036 5.381 1.00 16.96 90 ALA B CA 1
ATOM 2113 C C . ALA B 1 86 ? -34.515 11.011 4.506 1.00 17.06 90 ALA B C 1
ATOM 2114 O O . ALA B 1 86 ? -35.739 10.891 4.599 1.00 17.62 90 ALA B O 1
ATOM 2116 N N . LEU B 1 87 ? -33.800 10.278 3.637 1.00 15.37 91 LEU B N 1
ATOM 2117 C CA . LEU B 1 87 ? -34.482 9.234 2.864 1.00 14.79 91 LEU B CA 1
ATOM 2118 C C . LEU B 1 87 ? -35.046 8.166 3.793 1.00 14.55 91 LEU B C 1
ATOM 2119 O O . LEU B 1 87 ? -36.163 7.673 3.587 1.00 15.30 91 LEU B O 1
ATOM 2124 N N . SER B 1 88 ? -34.265 7.773 4.815 1.00 15.80 92 SER B N 1
ATOM 2125 C CA . SER B 1 88 ? -34.730 6.750 5.746 1.00 15.12 92 SER B CA 1
ATOM 2126 C C . SER B 1 88 ? -35.984 7.200 6.489 1.00 16.27 92 SER B C 1
ATOM 2127 O O . SER B 1 88 ? -36.927 6.421 6.666 1.00 20.10 92 SER B O 1
ATOM 2130 N N . GLU B 1 89 ? -36.019 8.457 6.924 1.00 16.15 93 GLU B N 1
ATOM 2131 C CA . GLU B 1 89 ? -37.207 8.926 7.643 1.00 20.98 93 GLU B CA 1
ATOM 2132 C C . GLU B 1 89 ? -38.391 9.117 6.703 1.00 21.37 93 GLU B C 1
ATOM 2133 O O . GLU B 1 89 ? -39.537 8.885 7.106 1.00 19.90 93 GLU B O 1
ATOM 2139 N N . LYS B 1 90 ? -38.138 9.561 5.461 1.00 16.51 94 LYS B N 1
ATOM 2140 C CA . LYS B 1 90 ? -39.225 9.812 4.514 1.00 16.65 94 LYS B CA 1
ATOM 2141 C C . LYS B 1 90 ? -39.942 8.522 4.146 1.00 16.71 94 LYS B C 1
ATOM 2142 O O . LYS B 1 90 ? -41.175 8.465 4.115 1.00 17.28 94 LYS B O 1
ATOM 2148 N N . PHE B 1 91 ? -39.191 7.473 3.856 1.00 16.19 95 PHE B N 1
ATOM 2149 C CA . PHE B 1 91 ? -39.821 6.252 3.370 1.00 16.26 95 PHE B CA 1
ATOM 2150 C C . PHE B 1 91 ? -40.119 5.271 4.476 1.00 20.94 95 PHE B C 1
ATOM 2151 O O . PHE B 1 91 ? -40.972 4.392 4.288 1.00 20.32 95 PHE B O 1
ATOM 2159 N N . GLY B 1 92 ? -39.408 5.383 5.590 1.00 16.87 96 GLY B N 1
ATOM 2160 C CA . GLY B 1 92 ? -39.740 4.640 6.774 1.00 17.50 96 GLY B CA 1
ATOM 2161 C C . GLY B 1 92 ? -39.309 3.188 6.837 1.00 18.17 96 GLY B C 1
ATOM 2162 O O . GLY B 1 92 ? -39.040 2.691 7.946 1.00 20.04 96 GLY B O 1
ATOM 2163 N N . ASN B 1 93 ? -39.302 2.480 5.703 1.00 17.01 97 ASN B N 1
ATOM 2164 C CA . ASN B 1 93 ? -39.115 1.028 5.711 1.00 17.09 97 ASN B CA 1
ATOM 2165 C C . ASN B 1 93 ? -38.032 0.569 4.748 1.00 17.27 97 ASN B C 1
ATOM 2166 O O . ASN B 1 93 ? -38.114 -0.548 4.229 1.00 16.37 97 ASN B O 1
ATOM 2171 N N . LEU B 1 94 ? -37.047 1.415 4.438 1.00 17.34 98 LEU B N 1
ATOM 2172 C CA . LEU B 1 94 ? -36.089 1.049 3.407 1.00 16.02 98 LEU B CA 1
ATOM 2173 C C . LEU B 1 94 ? -35.228 -0.130 3.872 1.00 17.95 98 LEU B C 1
ATOM 2174 O O . LEU B 1 94 ? -34.872 -0.233 5.051 1.00 17.06 98 LEU B O 1
ATOM 2179 N N . ASP B 1 95 ? -34.903 -1.007 2.928 1.00 17.56 99 ASP B N 1
ATOM 2180 C CA . ASP B 1 95 ? -33.982 -2.113 3.149 1.00 16.60 99 ASP B CA 1
ATOM 2181 C C . ASP B 1 95 ? -32.553 -1.753 2.784 1.00 14.16 99 ASP B C 1
ATOM 2182 O O . ASP B 1 95 ? -31.612 -2.233 3.439 1.00 15.08 99 ASP B O 1
ATOM 2187 N N . LEU B 1 96 ? -32.380 -0.894 1.786 1.00 14.44 100 LEU B N 1
ATOM 2188 C CA . LEU B 1 96 ? -31.028 -0.636 1.277 1.00 14.28 100 LEU B CA 1
ATOM 2189 C C . LEU B 1 96 ? -31.019 0.737 0.635 1.00 13.64 100 LEU B C 1
ATOM 2190 O O . LEU B 1 96 ? -31.907 1.048 -0.176 1.00 15.43 100 LEU B O 1
ATOM 2195 N N . ILE B 1 97 ? -30.007 1.539 0.955 1.00 14.07 101 ILE B N 1
ATOM 2196 C CA . ILE B 1 97 ? -29.784 2.829 0.310 1.00 12.26 101 ILE B CA 1
ATOM 2197 C C . ILE B 1 97 ? -28.407 2.792 -0.333 1.00 13.06 101 ILE B C 1
ATOM 2198 O O . ILE B 1 97 ? -27.417 2.517 0.359 1.00 14.63 101 ILE B O 1
ATOM 2203 N N . PHE B 1 98 ? -28.352 3.029 -1.650 1.00 12.69 102 PHE B N 1
ATOM 2204 C CA . PHE B 1 98 ? -27.078 3.135 -2.376 1.00 12.60 102 PHE B CA 1
ATOM 2205 C C . PHE B 1 98 ? -26.589 4.571 -2.331 1.00 13.13 102 PHE B C 1
ATOM 2206 O O . PHE B 1 98 ? -27.388 5.496 -2.441 1.00 13.47 102 PHE B O 1
ATOM 2214 N N . VAL B 1 99 ? -25.262 4.765 -2.252 1.00 10.10 103 VAL B N 1
ATOM 2215 C CA . VAL B 1 99 ? -24.675 6.096 -2.339 1.00 10.23 103 VAL B CA 1
ATOM 2216 C C . VAL B 1 99 ? -23.613 5.998 -3.407 1.00 10.88 103 VAL B C 1
ATOM 2217 O O . VAL B 1 99 ? -22.672 5.235 -3.223 1.00 12.27 103 VAL B O 1
ATOM 2221 N N . GLU B 1 100 ? -23.790 6.706 -4.534 1.00 9.28 104 GLU B N 1
ATOM 2222 C CA . GLU B 1 100 ? -22.786 6.719 -5.602 1.00 10.52 104 GLU B CA 1
ATOM 2223 C C . GLU B 1 100 ? -21.806 7.873 -5.392 1.00 12.08 104 GLU B C 1
ATOM 2224 O O . GLU B 1 100 ? -22.203 9.041 -5.377 1.00 11.16 104 GLU B O 1
ATOM 2230 N N . SER B 1 101 ? -20.522 7.558 -5.249 1.00 11.07 105 SER B N 1
ATOM 2231 C CA . SER B 1 101 ? -19.531 8.618 -5.154 1.00 10.75 105 SER B CA 1
ATOM 2232 C C . SER B 1 101 ? -19.374 9.358 -6.484 1.00 10.57 105 SER B C 1
ATOM 2233 O O . SER B 1 101 ? -19.670 8.840 -7.560 1.00 12.87 105 SER B O 1
ATOM 2236 N N . GLY B 1 102 ? -18.874 10.584 -6.417 1.00 10.39 106 GLY B N 1
ATOM 2237 C CA . GLY B 1 102 ? -18.292 11.181 -7.611 1.00 11.93 106 GLY B CA 1
ATOM 2238 C C . GLY B 1 102 ? -17.132 10.321 -8.083 1.00 13.78 106 GLY B C 1
ATOM 2239 O O . GLY B 1 102 ? -16.484 9.627 -7.299 1.00 15.56 106 GLY B O 1
ATOM 2240 N N . GLY B 1 103 ? -16.907 10.296 -9.387 1.00 14.81 107 GLY B N 1
ATOM 2241 C CA . GLY B 1 103 ? -15.786 9.502 -9.886 1.00 11.31 107 GLY B CA 1
ATOM 2242 C C . GLY B 1 103 ? -14.484 10.056 -9.332 1.00 11.04 107 GLY B C 1
ATOM 2243 O O . GLY B 1 103 ? -14.312 11.277 -9.221 1.00 12.67 107 GLY B O 1
ATOM 2244 N N . ASP B 1 104 ? -13.559 9.163 -8.964 1.00 10.21 108 ASP B N 1
ATOM 2245 C CA . ASP B 1 104 ? -12.402 9.646 -8.194 1.00 9.93 108 ASP B CA 1
ATOM 2246 C C . ASP B 1 104 ? -11.108 8.904 -8.520 1.00 11.91 108 ASP B C 1
ATOM 2247 O O . ASP B 1 104 ? -11.026 8.073 -9.448 1.00 14.88 108 ASP B O 1
ATOM 2252 N N . ASN B 1 105 ? -10.058 9.257 -7.769 1.00 11.67 109 ASN B N 1
ATOM 2253 C CA . ASN B 1 105 ? -8.772 8.583 -7.942 1.00 11.74 109 ASN B CA 1
ATOM 2254 C C . ASN B 1 105 ? -8.749 7.250 -7.170 1.00 13.52 109 ASN B C 1
ATOM 2255 O O . ASN B 1 105 ? -9.656 6.938 -6.388 1.00 13.77 109 ASN B O 1
ATOM 2260 N N . LEU B 1 106 ? -7.664 6.464 -7.338 1.00 12.42 110 LEU B N 1
ATOM 2261 C CA . LEU B 1 106 ? -7.654 5.103 -6.767 1.00 11.40 110 LEU B CA 1
ATOM 2262 C C . LEU B 1 106 ? -7.448 5.052 -5.246 1.00 13.37 110 LEU B C 1
ATOM 2263 O O . LEU B 1 106 ? -7.476 3.951 -4.662 1.00 16.79 110 LEU B O 1
ATOM 2268 N N . SER B 1 107 ? -7.250 6.188 -4.586 1.00 13.30 111 SER B N 1
ATOM 2269 C CA . SER B 1 107 ? -7.113 6.177 -3.133 1.00 14.16 111 SER B CA 1
ATOM 2270 C C . SER B 1 107 ? -8.442 6.380 -2.414 1.00 14.65 111 SER B C 1
ATOM 2271 O O . SER B 1 107 ? -8.472 6.307 -1.173 1.00 15.80 111 SER B O 1
ATOM 2274 N N . ALA B 1 108 ? -9.541 6.572 -3.160 1.00 13.29 112 ALA B N 1
ATOM 2275 C CA . ALA B 1 108 ? -10.829 6.949 -2.565 1.00 18.33 112 ALA B CA 1
ATOM 2276 C C . ALA B 1 108 ? -11.531 5.749 -1.916 1.00 19.67 112 ALA B C 1
ATOM 2277 O O . ALA B 1 108 ? -11.605 4.663 -2.512 1.00 16.13 112 ALA B O 1
ATOM 2279 N N . THR B 1 109 ? -12.071 5.953 -0.697 1.00 13.76 113 THR B N 1
ATOM 2280 C CA . THR B 1 109 ? -12.874 4.942 -0.013 1.00 15.90 113 THR B CA 1
ATOM 2281 C C . THR B 1 109 ? -14.002 5.638 0.747 1.00 16.96 113 THR B C 1
ATOM 2282 O O . THR B 1 109 ? -13.948 6.841 1.021 1.00 16.74 113 THR B O 1
ATOM 2286 N N . PHE B 1 110 ? -15.005 4.855 1.125 1.00 14.78 114 PHE B N 1
ATOM 2287 C CA . PHE B 1 110 ? -16.074 5.327 2.005 1.00 14.28 114 PHE B CA 1
ATOM 2288 C C . PHE B 1 110 ? -15.691 5.184 3.482 1.00 19.39 114 PHE B C 1
ATOM 2289 O O . PHE B 1 110 ? -15.124 4.162 3.895 1.00 17.53 114 PHE B O 1
ATOM 2297 N N . SER B 1 111 ? -16.095 6.160 4.298 1.00 15.60 115 SER B N 1
ATOM 2298 C CA . SER B 1 111 ? -16.011 5.902 5.737 1.00 21.27 115 SER B CA 1
ATOM 2299 C C . SER B 1 111 ? -17.008 4.805 6.134 1.00 22.43 115 SER B C 1
ATOM 2300 O O . SER B 1 111 ? -18.078 4.673 5.525 1.00 19.03 115 SER B O 1
ATOM 2303 N N . PRO B 1 112 ? -16.657 3.979 7.127 1.00 18.72 116 PRO B N 1
ATOM 2304 C CA . PRO B 1 112 ? -17.634 3.013 7.674 1.00 22.07 116 PRO B CA 1
ATOM 2305 C C . PRO B 1 112 ? -18.879 3.678 8.236 1.00 25.96 116 PRO B C 1
ATOM 2306 O O . PRO B 1 112 ? -19.958 3.045 8.317 1.00 22.25 116 PRO B O 1
ATOM 2310 N N . GLU B 1 113 ? -18.774 4.939 8.647 1.00 23.08 117 GLU B N 1
ATOM 2311 C CA . GLU B 1 113 ? -19.962 5.610 9.150 1.00 23.38 117 GLU B CA 1
ATOM 2312 C C . GLU B 1 113 ? -20.993 5.759 8.042 1.00 22.53 117 GLU B C 1
ATOM 2313 O O . GLU B 1 113 ? -22.199 5.620 8.280 1.00 23.16 117 GLU B O 1
ATOM 2319 N N . LEU B 1 114 ? -20.538 5.952 6.811 1.00 17.06 118 LEU B N 1
ATOM 2320 C CA . LEU B 1 114 ? -21.482 6.175 5.718 1.00 18.11 118 LEU B CA 1
ATOM 2321 C C . LEU B 1 114 ? -21.847 4.872 5.009 1.00 20.30 118 LEU B C 1
ATOM 2322 O O . LEU B 1 114 ? -23.003 4.682 4.611 1.00 22.41 118 LEU B O 1
ATOM 2327 N N . ALA B 1 115 ? -20.899 3.960 4.823 1.00 14.57 119 ALA B N 1
ATOM 2328 C CA . ALA B 1 115 ? -21.168 2.728 4.076 1.00 16.25 119 ALA B CA 1
ATOM 2329 C C . ALA B 1 115 ? -20.984 1.490 4.950 1.00 17.72 119 ALA B C 1
ATOM 2330 O O . ALA B 1 115 ? -19.903 1.269 5.503 1.00 21.39 119 ALA B O 1
ATOM 2332 N N . ASP B 1 116 ? -22.011 0.639 5.000 1.00 15.70 120 ASP B N 1
ATOM 2333 C CA . ASP B 1 116 ? -21.898 -0.671 5.664 1.00 17.66 120 ASP B CA 1
ATOM 2334 C C . ASP B 1 116 ? -21.151 -1.663 4.787 1.00 19.13 120 ASP B C 1
ATOM 2335 O O . ASP B 1 116 ? -20.403 -2.514 5.286 1.00 18.25 120 ASP B O 1
ATOM 2340 N N . LEU B 1 117 ? -21.399 -1.607 3.485 1.00 16.38 121 LEU B N 1
ATOM 2341 C CA . LEU B 1 117 ? -20.693 -2.418 2.515 1.00 16.12 121 LEU B CA 1
ATOM 2342 C C . LEU B 1 117 ? -20.228 -1.484 1.411 1.00 16.93 121 LEU B C 1
ATOM 2343 O O . LEU B 1 117 ? -20.900 -0.480 1.116 1.00 13.60 121 LEU B O 1
ATOM 2348 N N . THR B 1 118 ? -19.088 -1.806 0.786 1.00 13.61 122 THR B N 1
ATOM 2349 C CA . THR B 1 118 ? -18.596 -1.006 -0.329 1.00 13.88 122 THR B CA 1
ATOM 2350 C C . THR B 1 118 ? -18.457 -1.862 -1.579 1.00 15.17 122 THR B C 1
ATOM 2351 O O . THR B 1 118 ? -17.965 -2.995 -1.526 1.00 16.44 122 THR B O 1
ATOM 2355 N N . ILE B 1 119 ? -18.913 -1.312 -2.694 1.00 11.59 123 ILE B N 1
ATOM 2356 C CA . ILE B 1 119 ? -18.656 -1.862 -4.013 1.00 12.74 123 ILE B CA 1
ATOM 2357 C C . ILE B 1 119 ? -17.760 -0.874 -4.719 1.00 14.73 123 ILE B C 1
ATOM 2358 O O . ILE B 1 119 ? -18.028 0.335 -4.692 1.00 16.93 123 ILE B O 1
ATOM 2363 N N . TYR B 1 120 ? -16.691 -1.366 -5.335 1.00 11.55 124 TYR B N 1
ATOM 2364 C CA . TYR B 1 120 ? -15.802 -0.508 -6.102 1.00 13.21 124 TYR B CA 1
ATOM 2365 C C . TYR B 1 120 ? -15.880 -0.959 -7.559 1.00 13.45 124 TYR B C 1
ATOM 2366 O O . TYR B 1 120 ? -15.914 -2.166 -7.818 1.00 12.47 124 TYR B O 1
ATOM 2375 N N . VAL B 1 121 ? -16.011 -0.009 -8.493 1.00 10.55 125 VAL B N 1
ATOM 2376 C CA . VAL B 1 121 ? -16.244 -0.323 -9.904 1.00 10.20 125 VAL B CA 1
ATOM 2377 C C . VAL B 1 121 ? -15.076 0.263 -10.707 1.00 12.29 125 VAL B C 1
ATOM 2378 O O . VAL B 1 121 ? -14.887 1.495 -10.730 1.00 10.62 125 VAL B O 1
ATOM 2382 N N . ILE B 1 122 ? -14.307 -0.612 -11.357 1.00 13.53 126 ILE B N 1
ATOM 2383 C CA . ILE B 1 122 ? -13.365 -0.199 -12.403 1.00 11.43 126 ILE B CA 1
ATOM 2384 C C . ILE B 1 122 ? -13.881 -0.716 -13.745 1.00 13.18 126 ILE B C 1
ATOM 2385 O O . ILE B 1 122 ? -14.894 -1.407 -13.818 1.00 13.24 126 ILE B O 1
ATOM 2390 N N . ASP B 1 123 ? -13.198 -0.343 -14.834 1.00 14.34 127 ASP B N 1
ATOM 2391 C CA . ASP B 1 123 ? -13.638 -0.916 -16.094 1.00 12.87 127 ASP B CA 1
ATOM 2392 C C . ASP B 1 123 ? -12.445 -1.201 -16.994 1.00 12.85 127 ASP B C 1
ATOM 2393 O O . ASP B 1 123 ? -11.378 -0.596 -16.867 1.00 13.18 127 ASP B O 1
ATOM 2398 N N . VAL B 1 124 ? -12.657 -2.171 -17.878 1.00 10.13 128 VAL B N 1
ATOM 2399 C CA . VAL B 1 124 ? -11.567 -2.719 -18.686 1.00 11.83 128 VAL B CA 1
ATOM 2400 C C . VAL B 1 124 ? -10.959 -1.642 -19.568 1.00 11.57 128 VAL B C 1
ATOM 2401 O O . VAL B 1 124 ? -9.760 -1.696 -19.888 1.00 14.20 128 VAL B O 1
ATOM 2405 N N . ALA B 1 125 ? -11.768 -0.675 -20.018 1.00 9.87 129 ALA B N 1
ATOM 2406 C CA . ALA B 1 125 ? -11.219 0.325 -20.941 1.00 12.83 129 ALA B CA 1
ATOM 2407 C C . ALA B 1 125 ? -10.257 1.281 -20.254 1.00 12.08 129 ALA B C 1
ATOM 2408 O O . ALA B 1 125 ? -9.547 2.017 -20.952 1.00 14.41 129 ALA B O 1
ATOM 2410 N N . GLU B 1 126 ? -10.228 1.298 -18.923 1.00 9.66 130 GLU B N 1
ATOM 2411 C CA . GLU B 1 126 ? -9.189 2.045 -18.198 1.00 11.34 130 GLU B CA 1
ATOM 2412 C C . GLU B 1 126 ? -7.814 1.392 -18.332 1.00 15.02 130 GLU B C 1
ATOM 2413 O O . GLU B 1 126 ? -6.812 2.038 -18.003 1.00 13.95 130 GLU B O 1
ATOM 2419 N N . GLY B 1 127 ? -7.741 0.138 -18.798 1.00 12.67 131 GLY B N 1
ATOM 2420 C CA . GLY B 1 127 ? -6.460 -0.501 -19.024 1.00 18.05 131 GLY B CA 1
ATOM 2421 C C . GLY B 1 127 ? -6.347 -1.839 -18.328 1.00 16.21 131 GLY B C 1
ATOM 2422 O O . GLY B 1 127 ? -6.872 -2.041 -17.230 1.00 14.01 131 GLY B O 1
ATOM 2423 N N . GLU B 1 128 ? -5.661 -2.762 -18.988 1.00 13.98 132 GLU B N 1
ATOM 2424 C CA . GLU B 1 128 ? -5.408 -4.074 -18.416 1.00 18.47 132 GLU B CA 1
ATOM 2425 C C . GLU B 1 128 ? -4.744 -3.977 -17.054 1.00 20.02 132 GLU B C 1
ATOM 2426 O O . GLU B 1 128 ? -4.975 -4.831 -16.191 1.00 16.94 132 GLU B O 1
ATOM 2432 N N . LYS B 1 129 ? -3.931 -2.940 -16.842 1.00 14.27 133 LYS B N 1
ATOM 2433 C CA . LYS B 1 129 ? -3.075 -2.869 -15.666 1.00 14.21 133 LYS B CA 1
ATOM 2434 C C . LYS B 1 129 ? -3.747 -2.207 -14.467 1.00 19.36 133 LYS B C 1
ATOM 2435 O O . LYS B 1 129 ? -3.101 -2.046 -13.420 1.00 18.81 133 LYS B O 1
ATOM 2441 N N . IL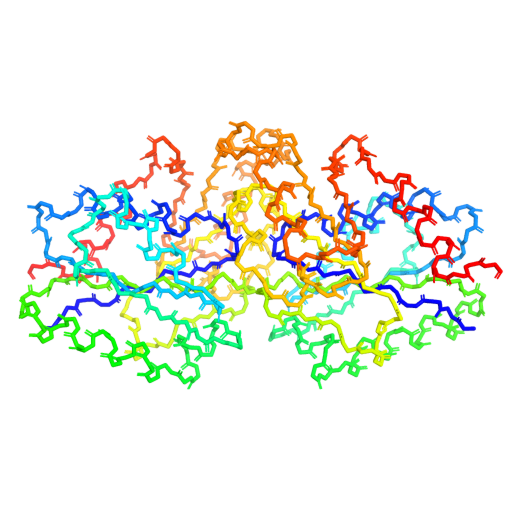E B 1 130 ? -5.018 -1.777 -14.567 1.00 17.22 134 ILE B N 1
ATOM 2442 C CA . ILE B 1 130 ? -5.634 -1.048 -13.444 1.00 16.52 134 ILE B CA 1
ATOM 2443 C C . ILE B 1 130 ? -5.666 -1.873 -12.168 1.00 18.10 134 ILE B C 1
ATOM 2444 O O . ILE B 1 130 ? -5.387 -1.314 -11.088 1.00 17.99 134 ILE B O 1
ATOM 2449 N N . PRO B 1 131 ? -6.031 -3.163 -12.182 1.00 16.66 135 PRO B N 1
ATOM 2450 C CA . PRO B 1 131 ? -5.985 -3.920 -10.919 1.00 12.89 135 PRO B CA 1
ATOM 2451 C C . PRO B 1 131 ? -4.624 -3.838 -10.246 1.00 14.52 135 PRO B C 1
ATOM 2452 O O . PRO B 1 131 ? -4.556 -3.713 -9.020 1.00 18.52 135 PRO B O 1
ATOM 2456 N N . ARG B 1 132 ? -3.537 -3.896 -11.030 1.00 13.85 136 ARG B N 1
ATOM 2457 C CA . ARG B 1 132 ? -2.186 -3.856 -10.448 1.00 18.24 136 ARG B CA 1
ATOM 2458 C C . ARG B 1 132 ? -1.839 -2.481 -9.882 1.00 20.97 136 ARG B C 1
ATOM 2459 O O . ARG B 1 132 ? -0.959 -2.366 -9.018 1.00 19.43 136 ARG B O 1
ATOM 2467 N N . LYS B 1 133 ? -2.464 -1.427 -10.376 1.00 17.86 137 LYS B N 1
ATOM 2468 C CA . LYS B 1 133 ? -2.203 -0.104 -9.820 1.00 15.52 137 LYS B CA 1
ATOM 2469 C C . LYS B 1 133 ? -2.786 0.062 -8.431 1.00 22.89 137 LYS B C 1
ATOM 2470 O O . LYS B 1 133 ? -2.416 1.016 -7.731 1.00 25.68 137 LYS B O 1
ATOM 2476 N N . GLY B 1 134 ? -3.679 -0.845 -8.008 1.00 22.35 138 GLY B N 1
ATOM 2477 C CA . GLY B 1 134 ? -3.865 -1.061 -6.575 1.00 27.84 138 GLY B CA 1
ATOM 2478 C C . GLY B 1 134 ? -4.736 -0.019 -5.895 1.00 23.64 138 GLY B C 1
ATOM 2479 O O . GLY B 1 134 ? -5.548 0.672 -6.511 1.00 24.63 138 GLY B O 1
ATOM 2480 N N . GLY B 1 135 ? -4.567 0.073 -4.585 1.00 29.09 139 GLY B N 1
ATOM 2481 C CA . GLY B 1 135 ? -5.384 0.956 -3.798 1.00 21.52 139 GLY B CA 1
ATOM 2482 C C . GLY B 1 135 ? -6.470 0.184 -3.079 1.00 18.30 139 GLY B C 1
ATOM 2483 O O . GLY B 1 135 ? -6.854 -0.913 -3.497 1.00 18.81 139 GLY B O 1
ATOM 2484 N N . PRO B 1 136 ? -7.035 0.778 -2.031 1.00 19.07 140 PRO B N 1
ATOM 2485 C CA . PRO B 1 136 ? -8.023 0.042 -1.207 1.00 22.02 140 PRO B CA 1
ATOM 2486 C C . PRO B 1 136 ? -9.354 -0.280 -1.905 1.00 24.32 140 PRO B C 1
ATOM 2487 O O . PRO B 1 136 ? -9.984 -1.298 -1.565 1.00 20.19 140 PRO B O 1
ATOM 2491 N N . GLY B 1 137 ? -9.787 0.500 -2.898 1.00 21.89 141 GLY B N 1
ATOM 2492 C CA . GLY B 1 137 ? -10.965 0.080 -3.661 1.00 21.46 141 GLY B CA 1
ATOM 2493 C C . GLY B 1 137 ? -10.745 -1.248 -4.354 1.00 17.01 141 GLY B C 1
ATOM 2494 O O . GLY B 1 137 ? -11.589 -2.141 -4.309 1.00 20.95 141 GLY B O 1
ATOM 2495 N N . ILE B 1 138 ? -9.573 -1.426 -4.963 1.00 15.51 142 ILE B N 1
ATOM 2496 C CA . ILE B 1 138 ? -9.298 -2.704 -5.599 1.00 12.55 142 ILE B CA 1
ATOM 2497 C C . ILE B 1 138 ? -9.013 -3.780 -4.568 1.00 18.48 142 ILE B C 1
ATOM 2498 O O . ILE B 1 138 ? -9.431 -4.930 -4.724 1.00 20.07 142 ILE B O 1
ATOM 2503 N N . THR B 1 139 ? -8.236 -3.463 -3.528 1.00 17.24 143 THR B N 1
ATOM 2504 C CA . THR B 1 139 ? -7.738 -4.541 -2.673 1.00 16.90 143 THR B CA 1
ATOM 2505 C C . THR B 1 139 ? -8.646 -4.883 -1.500 1.00 20.89 143 THR B C 1
ATOM 2506 O O . THR B 1 139 ? -8.632 -6.041 -1.063 1.00 24.36 143 THR B O 1
ATOM 2510 N N . ARG B 1 140 ? -9.418 -3.926 -0.969 1.00 17.46 144 ARG B N 1
ATOM 2511 C CA . ARG B 1 140 ? -10.135 -4.136 0.286 1.00 19.88 144 ARG B CA 1
ATOM 2512 C C . ARG B 1 140 ? -11.635 -3.875 0.226 1.00 18.66 144 ARG B C 1
ATOM 2513 O O . ARG B 1 140 ? -12.314 -4.070 1.246 1.00 17.87 144 ARG B O 1
ATOM 2521 N N . SER B 1 141 ? -12.174 -3.415 -0.898 1.00 19.54 145 SER B N 1
ATOM 2522 C CA . SER B 1 141 ? -13.617 -3.247 -0.975 1.00 16.61 145 SER B CA 1
ATOM 2523 C C . SER B 1 141 ? -14.315 -4.573 -0.695 1.00 17.07 145 SER B C 1
ATOM 2524 O O . SER B 1 141 ? -13.764 -5.665 -0.898 1.00 16.49 145 SER B O 1
ATOM 2527 N N . ASP B 1 142 ? -15.546 -4.486 -0.199 1.00 13.74 146 ASP B N 1
ATOM 2528 C CA . ASP B 1 142 ? -16.306 -5.709 0.033 1.00 16.79 146 ASP B CA 1
ATOM 2529 C C . ASP B 1 142 ? -16.559 -6.467 -1.260 1.00 14.22 146 ASP B C 1
ATOM 2530 O O . ASP B 1 142 ? -16.591 -7.709 -1.258 1.00 17.22 146 ASP B O 1
ATOM 2535 N N . PHE B 1 143 ? -16.717 -5.744 -2.372 1.00 13.88 147 PHE B N 1
ATOM 2536 C CA . PHE B 1 143 ? -16.956 -6.412 -3.648 1.00 14.10 147 PHE B CA 1
ATOM 2537 C C . PHE B 1 143 ? -16.382 -5.551 -4.768 1.00 11.58 147 PHE B C 1
ATOM 2538 O O . PHE B 1 143 ? -16.637 -4.350 -4.800 1.00 14.82 147 PHE B O 1
ATOM 2546 N N . LEU B 1 144 ? -15.591 -6.145 -5.668 1.00 12.34 148 LEU B N 1
ATOM 2547 C CA . LEU B 1 144 ? -15.008 -5.404 -6.789 1.00 12.81 148 LEU B CA 1
ATOM 2548 C C . LEU B 1 144 ? -15.707 -5.788 -8.082 1.00 13.45 148 LEU B C 1
ATOM 2549 O O . LEU B 1 144 ? -15.909 -6.970 -8.338 1.00 12.63 148 LEU B O 1
ATOM 2554 N N . VAL B 1 145 ? -16.102 -4.791 -8.881 1.00 10.68 149 VAL B N 1
ATOM 2555 C CA . VAL B 1 145 ? -16.711 -5.015 -10.185 1.00 11.02 149 VAL B CA 1
ATOM 2556 C C . VAL B 1 145 ? -15.713 -4.551 -11.242 1.00 10.53 149 VAL B C 1
ATOM 2557 O O . VAL B 1 145 ? -15.234 -3.403 -11.187 1.00 12.78 149 VAL B O 1
ATOM 2561 N N . ILE B 1 146 ? -15.433 -5.401 -12.206 1.00 10.92 150 ILE B N 1
ATOM 2562 C CA . ILE B 1 146 ? -14.606 -5.003 -13.354 1.00 10.48 150 ILE B CA 1
ATOM 2563 C C . ILE B 1 146 ? -15.550 -4.981 -14.553 1.00 11.43 150 ILE B C 1
ATOM 2564 O O . ILE B 1 146 ? -15.899 -6.039 -15.088 1.00 12.75 150 ILE B O 1
ATOM 2569 N N . ASN B 1 147 ? -15.978 -3.776 -14.943 1.00 9.03 151 ASN B N 1
ATOM 2570 C CA . ASN B 1 147 ? -17.063 -3.561 -15.883 1.00 10.02 151 ASN B CA 1
ATOM 2571 C C . ASN B 1 147 ? -16.523 -3.382 -17.321 1.00 10.74 151 ASN B C 1
ATOM 2572 O O . ASN B 1 147 ? -15.315 -3.269 -17.554 1.00 11.77 151 ASN B O 1
ATOM 2577 N N . LYS B 1 148 ? -17.441 -3.374 -18.283 1.00 10.00 152 LYS B N 1
ATOM 2578 C CA . LYS B 1 148 ? -17.158 -3.132 -19.706 1.00 8.87 152 LYS B CA 1
ATOM 2579 C C . LYS B 1 148 ? -16.241 -4.203 -20.313 1.00 10.81 152 LYS B C 1
ATOM 2580 O O . LYS B 1 148 ? -15.339 -3.888 -21.094 1.00 11.63 152 LYS B O 1
ATOM 2586 N N . THR B 1 149 ? -16.481 -5.470 -19.987 1.00 11.84 153 THR B N 1
ATOM 2587 C CA . THR B 1 149 ? -15.680 -6.539 -20.590 1.00 11.48 153 THR B CA 1
ATOM 2588 C C . THR B 1 149 ? -15.806 -6.565 -22.105 1.00 12.60 153 THR B C 1
ATOM 2589 O O . THR B 1 149 ? -14.889 -7.047 -22.786 1.00 13.37 153 THR B O 1
ATOM 2593 N N . ASP B 1 150 ? -16.902 -6.046 -22.641 1.00 10.25 154 ASP B N 1
ATOM 2594 C CA . ASP B 1 150 ? -17.041 -6.042 -24.100 1.00 11.76 154 ASP B CA 1
ATOM 2595 C C . ASP B 1 150 ? -16.051 -5.087 -24.766 1.00 13.57 154 ASP B C 1
ATOM 2596 O O . ASP B 1 150 ? -15.848 -5.183 -25.981 1.00 14.57 154 ASP B O 1
ATOM 2601 N N . LEU B 1 151 ? -15.447 -4.153 -24.015 1.00 13.97 155 LEU B N 1
ATOM 2602 C CA . LEU B 1 151 ? -14.477 -3.235 -24.613 1.00 9.41 155 LEU B CA 1
ATOM 2603 C C . LEU B 1 151 ? -13.046 -3.783 -24.627 1.00 13.71 155 LEU B C 1
ATOM 2604 O O . LEU B 1 151 ? -12.170 -3.123 -25.193 1.00 13.28 155 LEU B O 1
ATOM 2609 N N . ALA B 1 152 ? -12.788 -4.951 -24.029 1.00 13.10 156 ALA B N 1
ATOM 2610 C CA . ALA B 1 152 ? -11.432 -5.502 -23.987 1.00 14.53 156 ALA B CA 1
ATOM 2611 C C . ALA B 1 152 ? -10.760 -5.573 -25.354 1.00 13.21 156 ALA B C 1
ATOM 2612 O O . ALA B 1 152 ? -9.587 -5.189 -25.456 1.00 14.58 156 ALA B O 1
ATOM 2614 N N . PRO B 1 153 ? -11.394 -6.085 -26.415 1.00 15.35 157 PRO B N 1
ATOM 2615 C CA 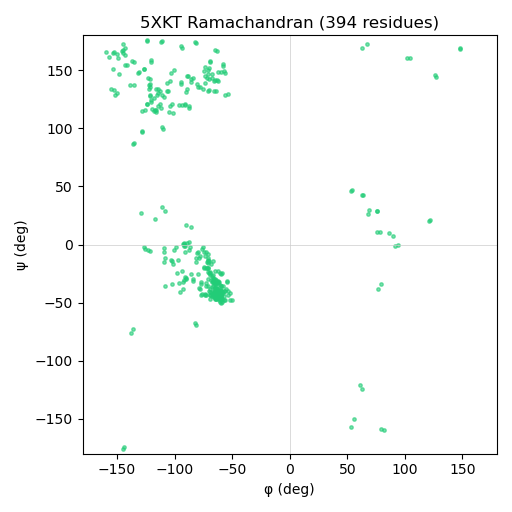. PRO B 1 153 ? -10.643 -6.183 -27.691 1.00 14.74 157 PRO B CA 1
ATOM 2616 C C . PRO B 1 153 ? -10.283 -4.829 -28.296 1.00 14.72 157 PRO B C 1
ATOM 2617 O O . PRO B 1 153 ? -9.234 -4.729 -28.965 1.00 18.35 157 PRO B O 1
ATOM 2621 N N . TYR B 1 154 ? -11.058 -3.770 -28.011 1.00 10.38 158 TYR B N 1
ATOM 2622 C CA . TYR B 1 154 ? -10.777 -2.456 -28.594 1.00 10.13 158 TYR B CA 1
ATOM 2623 C C . TYR B 1 154 ? -9.660 -1.732 -27.854 1.00 12.19 158 TYR B C 1
ATOM 2624 O O . TYR B 1 154 ? -8.967 -0.874 -28.438 1.00 14.05 158 TYR B O 1
ATOM 2633 N N . VAL B 1 155 ? -9.443 -2.038 -26.577 1.00 13.81 159 VAL B N 1
ATOM 2634 C CA . VAL B 1 155 ? -8.331 -1.400 -25.885 1.00 12.95 159 VAL B CA 1
ATOM 2635 C C . VAL B 1 155 ? -7.121 -2.301 -25.793 1.00 18.12 159 VAL B C 1
ATOM 2636 O O . VAL B 1 155 ? -6.073 -1.857 -25.298 1.00 18.86 159 VAL B O 1
ATOM 2640 N N . GLY B 1 156 ? -7.233 -3.552 -26.244 1.00 13.20 160 GLY B N 1
ATOM 2641 C CA . GLY B 1 156 ? -6.141 -4.510 -26.229 1.00 16.74 160 GLY B CA 1
ATOM 2642 C C . GLY B 1 156 ? -5.843 -5.104 -24.861 1.00 21.95 160 GLY B C 1
ATOM 2643 O O . GLY B 1 156 ? -4.703 -5.483 -24.586 1.00 21.66 160 GLY B O 1
ATOM 2644 N N . ALA B 1 157 ? -6.850 -5.209 -23.999 1.00 15.05 161 ALA B N 1
ATOM 2645 C CA . ALA B 1 157 ? -6.716 -5.779 -22.668 1.00 14.37 161 ALA B CA 1
ATOM 2646 C C . ALA B 1 157 ? -7.092 -7.259 -22.674 1.00 19.41 161 ALA B C 1
ATOM 2647 O O . ALA B 1 157 ? -8.040 -7.673 -23.346 1.00 20.56 161 ALA B O 1
ATOM 2649 N N . SER B 1 158 ? -6.332 -8.064 -21.925 1.00 19.42 162 SER B N 1
ATOM 2650 C CA . SER B 1 158 ? -6.614 -9.484 -21.739 1.00 18.97 162 SER B CA 1
ATOM 2651 C C . SER B 1 158 ? -7.390 -9.671 -20.437 1.00 18.79 162 SER B C 1
ATOM 2652 O O . SER B 1 158 ? -6.882 -9.321 -19.355 1.00 18.76 162 SER B O 1
ATOM 2655 N N . LEU B 1 159 ? -8.605 -10.221 -20.524 1.00 16.63 163 L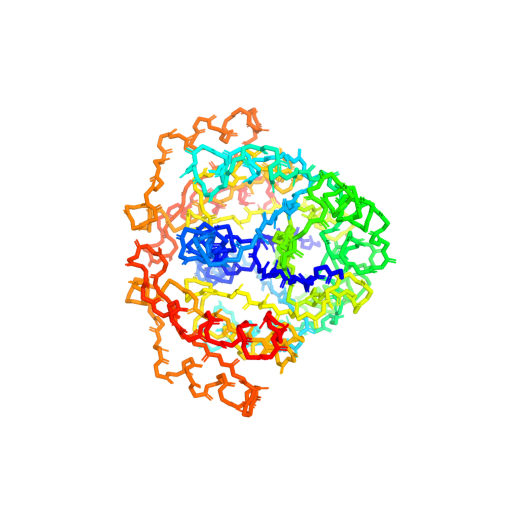EU B N 1
ATOM 2656 C CA . LEU B 1 159 ? -9.358 -10.502 -19.291 1.00 14.14 163 LEU B CA 1
ATOM 2657 C C . LEU B 1 159 ? -8.683 -11.590 -18.448 1.00 17.22 163 LEU B C 1
ATOM 2658 O O . LEU B 1 159 ? -8.770 -11.568 -17.212 1.00 17.36 163 LEU B O 1
ATOM 2663 N N . LYS B 1 160 ? -8.006 -12.539 -19.087 1.00 19.08 164 LYS B N 1
ATOM 2664 C CA . LYS B 1 160 ? -7.263 -13.562 -18.342 1.00 22.27 164 LYS B CA 1
ATOM 2665 C C . LYS B 1 160 ? -6.184 -12.933 -17.473 1.00 21.82 164 LYS B C 1
ATOM 2666 O O . LYS B 1 160 ? -6.042 -13.273 -16.287 1.00 25.43 164 LYS B O 1
ATOM 2672 N N . VAL B 1 161 ? -5.417 -12.007 -18.046 1.00 17.09 165 VAL B N 1
ATOM 2673 C CA . VAL B 1 161 ? -4.413 -11.288 -17.267 1.00 20.68 165 VAL B CA 1
ATOM 2674 C C . VAL B 1 161 ? -5.070 -10.484 -16.154 1.00 21.22 165 VAL B C 1
ATOM 2675 O O . VAL B 1 161 ? -4.595 -10.465 -15.015 1.00 21.86 165 VAL B O 1
ATOM 2679 N N . MET B 1 162 ? -6.152 -9.764 -16.471 1.00 19.89 166 MET B N 1
ATOM 2680 C CA . MET B 1 162 ? -6.777 -8.958 -15.430 1.00 18.05 166 MET B CA 1
ATOM 2681 C C . MET B 1 162 ? -7.295 -9.832 -14.294 1.00 21.95 166 MET B C 1
ATOM 2682 O O . MET B 1 162 ? -7.211 -9.455 -13.116 1.00 18.23 166 MET B O 1
ATOM 2687 N N . ALA B 1 163 ? -7.847 -10.998 -14.623 1.00 18.32 167 ALA B N 1
ATOM 2688 C CA . ALA B 1 163 ? -8.340 -11.870 -13.567 1.00 21.14 167 ALA B CA 1
ATOM 2689 C C . ALA B 1 163 ? -7.181 -12.367 -12.694 1.00 21.40 167 ALA B C 1
ATOM 2690 O O . ALA B 1 163 ? -7.294 -12.410 -11.461 1.00 19.91 167 ALA B O 1
ATOM 2692 N N . SER B 1 164 ? -6.058 -12.733 -13.317 1.00 20.54 168 SER B N 1
ATOM 2693 C CA . SER B 1 164 ? -4.910 -13.215 -12.551 1.00 20.13 168 SER B CA 1
ATOM 2694 C C . SER B 1 164 ? -4.377 -12.128 -11.615 1.00 20.32 168 SER B C 1
ATOM 2695 O O . SER B 1 164 ? -4.120 -12.381 -10.426 1.00 21.92 168 SER B O 1
ATOM 2698 N N . ASP B 1 165 ? -4.217 -10.904 -12.132 1.00 19.75 169 ASP B N 1
ATOM 2699 C CA . ASP B 1 165 ? -3.749 -9.792 -11.308 1.00 16.78 169 ASP B CA 1
ATOM 2700 C C . ASP B 1 165 ? -4.735 -9.482 -10.182 1.00 20.17 169 ASP B C 1
ATOM 2701 O O . ASP B 1 165 ? -4.322 -9.156 -9.069 1.00 20.03 169 ASP B O 1
ATOM 2706 N N . THR B 1 166 ? -6.044 -9.538 -10.472 1.00 18.53 170 THR B N 1
ATOM 2707 C CA . THR B 1 166 ? -7.045 -9.252 -9.441 1.00 13.28 170 THR B CA 1
ATOM 2708 C C . THR B 1 166 ? -6.969 -10.276 -8.327 1.00 20.70 170 THR B C 1
ATOM 2709 O O . THR B 1 166 ? -6.968 -9.918 -7.150 1.00 21.98 170 THR B O 1
ATOM 2713 N N . GLN B 1 167 ? -6.825 -11.555 -8.678 1.00 22.55 171 GLN B N 1
ATOM 2714 C CA . GLN B 1 167 ? -6.720 -12.583 -7.656 1.00 27.03 171 GLN B CA 1
ATOM 2715 C C . GLN B 1 167 ? -5.519 -12.324 -6.747 1.00 29.01 171 GLN B C 1
ATOM 2716 O O . GLN B 1 167 ? -5.609 -12.481 -5.525 1.00 28.82 171 GLN B O 1
ATOM 2722 N N . ARG B 1 168 ? -4.406 -11.878 -7.320 1.00 27.05 172 ARG B N 1
ATOM 2723 C CA . ARG B 1 168 ? -3.231 -11.539 -6.519 1.00 22.74 172 ARG B CA 1
ATOM 2724 C C . ARG B 1 168 ? -3.469 -10.317 -5.634 1.00 29.57 172 ARG B C 1
ATOM 2725 O O . ARG B 1 168 ? -2.945 -10.247 -4.512 1.00 33.50 172 ARG B O 1
ATOM 2733 N N . MET B 1 169 ? -4.227 -9.327 -6.122 1.00 20.62 173 MET B N 1
ATOM 2734 C CA . MET B 1 169 ? -4.461 -8.123 -5.332 1.00 18.85 173 MET B CA 1
ATOM 2735 C C . MET B 1 169 ? -5.483 -8.342 -4.232 1.00 25.74 173 MET B C 1
ATOM 2736 O O . MET B 1 169 ? -5.343 -7.743 -3.161 1.00 26.16 173 MET B O 1
ATOM 2741 N N . ARG B 1 170 ? -6.500 -9.198 -4.461 1.00 22.23 174 ARG B N 1
ATOM 2742 C CA . ARG B 1 170 ? -7.635 -9.347 -3.554 1.00 23.78 174 ARG B CA 1
ATOM 2743 C C . ARG B 1 170 ? -7.686 -10.642 -2.781 1.00 23.50 174 ARG B C 1
ATOM 2744 O O . ARG B 1 170 ? -8.465 -10.732 -1.830 1.00 22.30 174 ARG B O 1
ATOM 2752 N N . GLY B 1 171 ? -6.918 -11.647 -3.166 1.00 25.50 175 GLY B N 1
ATOM 2753 C CA . GLY B 1 171 ? -7.057 -12.943 -2.523 1.00 33.98 175 GLY B CA 1
ATOM 2754 C C . GLY B 1 171 ? -8.436 -13.532 -2.756 1.00 37.26 175 GLY B C 1
ATOM 2755 O O . GLY B 1 171 ? -8.897 -13.668 -3.897 1.00 39.17 175 GLY B O 1
ATOM 2756 N N . ASP B 1 172 ? -9.127 -13.852 -1.667 1.00 35.11 176 ASP B N 1
ATOM 2757 C CA . ASP B 1 172 ? -10.443 -14.470 -1.725 1.00 37.22 176 ASP B CA 1
ATOM 2758 C C . ASP B 1 172 ? -11.580 -13.458 -1.684 1.00 34.34 176 ASP B C 1
ATOM 2759 O O . ASP B 1 172 ? -12.753 -13.862 -1.710 1.00 32.36 176 ASP B O 1
ATOM 2764 N N . ARG B 1 173 ? -11.277 -12.168 -1.617 1.00 24.30 177 ARG B N 1
ATOM 2765 C CA . ARG B 1 173 ? -12.346 -11.195 -1.497 1.00 19.02 177 ARG B CA 1
ATOM 2766 C C . ARG B 1 173 ? -13.096 -11.150 -2.821 1.00 20.24 177 ARG B C 1
ATOM 2767 O O . ARG B 1 173 ? -12.463 -11.073 -3.885 1.00 21.29 177 ARG B O 1
ATOM 2775 N N . PRO B 1 174 ? -14.425 -11.189 -2.798 1.00 19.24 178 PRO B N 1
ATOM 2776 C CA . PRO B 1 1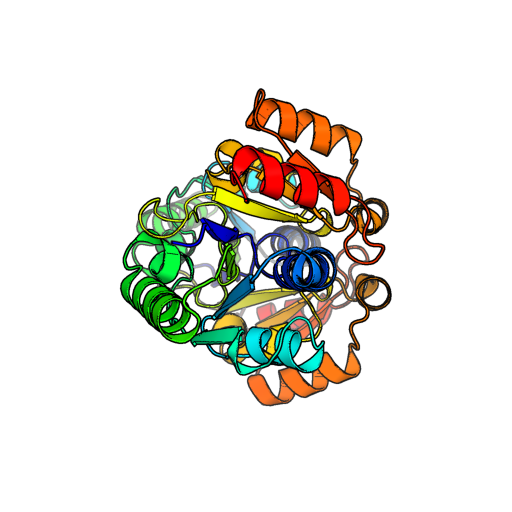74 ? -15.182 -11.496 -4.019 1.00 17.15 178 PRO B CA 1
ATOM 2777 C C . PRO B 1 174 ? -15.128 -10.384 -5.044 1.00 16.94 178 PRO B C 1
ATOM 2778 O O . PRO B 1 174 ? -15.041 -9.190 -4.720 1.00 16.04 178 PRO B O 1
ATOM 2782 N N . TRP B 1 175 ? -15.263 -10.790 -6.309 1.00 16.78 179 TRP B N 1
ATOM 2783 C CA . TRP B 1 175 ? -15.295 -9.833 -7.403 1.00 15.64 179 TRP B CA 1
ATOM 2784 C C . TRP B 1 175 ? -15.939 -10.504 -8.604 1.00 15.99 179 TRP B C 1
ATOM 2785 O O . TRP B 1 175 ? -16.113 -11.733 -8.631 1.00 14.94 179 TRP B O 1
ATOM 2796 N N . THR B 1 176 ? -16.320 -9.684 -9.584 1.00 11.86 180 THR B N 1
ATOM 2797 C CA . THR B 1 176 ? -16.835 -10.284 -10.809 1.00 13.02 180 THR B CA 1
ATOM 2798 C C . THR B 1 176 ? -16.593 -9.337 -11.968 1.00 14.79 180 THR B C 1
ATOM 2799 O O . THR B 1 176 ? -16.505 -8.126 -11.788 1.00 13.90 180 THR B O 1
ATOM 2803 N N . PHE B 1 177 ? -16.433 -9.923 -13.158 1.00 16.62 181 PHE B N 1
ATOM 2804 C CA . PHE B 1 177 ? -16.544 -9.180 -14.400 1.00 14.50 181 PHE B CA 1
ATOM 2805 C C . PHE B 1 177 ? -18.011 -8.863 -14.684 1.00 14.77 181 PHE B C 1
ATOM 2806 O O . PHE B 1 177 ? -18.899 -9.661 -14.391 1.00 15.05 181 PHE B O 1
ATOM 2814 N N . THR B 1 178 ? -18.269 -7.706 -15.268 1.00 14.27 182 THR B N 1
ATOM 2815 C CA . THR B 1 178 ? -19.621 -7.373 -15.697 1.00 15.86 182 THR B CA 1
ATOM 2816 C C . THR B 1 178 ? -19.584 -6.761 -17.096 1.00 16.77 182 THR B C 1
ATOM 2817 O O . THR B 1 178 ? -18.570 -6.219 -17.554 1.00 12.48 182 THR B O 1
ATOM 2821 N N . ASN B 1 179 ? -20.723 -6.864 -17.777 1.00 13.47 183 ASN B N 1
ATOM 2822 C CA . ASN B 1 179 ? -21.011 -6.098 -18.993 1.00 14.17 183 ASN B CA 1
ATOM 2823 C C . ASN B 1 179 ? -22.361 -5.465 -18.703 1.00 15.16 183 ASN B C 1
ATOM 2824 O O . ASN B 1 179 ? -23.387 -6.119 -18.889 1.00 18.11 183 ASN B O 1
ATOM 2829 N N . LEU B 1 180 ? -22.361 -4.214 -18.248 1.00 13.30 184 LEU B N 1
ATOM 2830 C CA . LEU B 1 180 ? -23.608 -3.594 -17.827 1.00 15.02 184 LEU B CA 1
ATOM 2831 C C . LEU B 1 180 ? -24.404 -3.049 -19.004 1.00 22.37 184 LEU B C 1
ATOM 2832 O O . LEU B 1 180 ? -25.575 -2.726 -18.820 1.00 23.70 184 LEU B O 1
ATOM 2837 N N . LYS B 1 181 ? -23.807 -2.980 -20.206 1.00 14.19 185 LYS B N 1
ATOM 2838 C CA . LYS B 1 181 ? -24.577 -2.678 -21.418 1.00 16.56 185 LYS B CA 1
ATOM 2839 C C . LYS B 1 181 ? -25.574 -3.782 -21.686 1.00 17.76 185 LYS B C 1
ATOM 2840 O O . LYS B 1 181 ? -26.728 -3.522 -22.024 1.00 21.50 185 LYS B O 1
ATOM 2846 N N . GLN B 1 182 ? -25.165 -5.021 -21.435 1.00 22.37 186 GLN B N 1
ATOM 2847 C CA . GLN B 1 182 ? -25.931 -6.224 -21.663 1.00 27.33 186 GLN B CA 1
ATOM 2848 C C . GLN B 1 182 ? -26.563 -6.812 -20.404 1.00 26.40 186 GLN B C 1
ATOM 2849 O O . GLN B 1 182 ? -27.434 -7.668 -20.525 1.00 26.54 186 GLN B O 1
ATOM 2855 N N . GLY B 1 183 ? -26.114 -6.432 -19.210 1.00 23.50 187 GLY B N 1
ATOM 2856 C CA . GLY B 1 183 ? -26.575 -7.040 -17.969 1.00 27.70 187 GLY B CA 1
ATOM 2857 C C . GLY B 1 183 ? -25.831 -8.258 -17.443 1.00 31.51 187 GLY B C 1
ATOM 2858 O O . GLY B 1 183 ? -26.259 -8.834 -16.430 1.00 35.91 187 GLY B O 1
ATOM 2859 N N . ASP B 1 184 ? -24.703 -8.640 -18.036 1.00 21.37 188 ASP B N 1
ATOM 2860 C CA . ASP B 1 184 ? -23.983 -9.816 -17.563 1.00 22.90 188 ASP B CA 1
ATOM 2861 C C . ASP B 1 184 ? -23.258 -9.560 -16.243 1.00 25.29 188 ASP B C 1
ATOM 2862 O O . ASP B 1 184 ? -22.682 -8.491 -16.044 1.00 22.02 188 ASP B O 1
ATOM 2867 N N . GLY B 1 185 ? -23.314 -10.550 -15.328 1.00 22.19 189 GLY B N 1
ATOM 2868 C CA . GLY B 1 185 ? -22.588 -10.483 -14.065 1.00 20.14 189 GLY B CA 1
ATOM 2869 C C . GLY B 1 185 ? -23.362 -9.937 -12.887 1.00 21.66 189 GLY B C 1
ATOM 2870 O O . GLY B 1 185 ? -22.812 -9.865 -11.772 1.00 22.39 189 GLY B O 1
ATOM 2871 N N . LEU B 1 186 ? -24.624 -9.561 -13.079 1.00 18.81 190 LEU B N 1
ATOM 2872 C CA . LEU B 1 186 ? -25.350 -8.919 -12.002 1.00 23.34 190 LEU B CA 1
ATOM 2873 C C . LEU B 1 186 ? -25.723 -9.920 -10.903 1.00 21.24 190 LEU B C 1
ATOM 2874 O O . LEU B 1 186 ? -25.762 -9.550 -9.724 1.00 21.42 190 LEU B O 1
ATOM 2879 N N . SER B 1 187 ? -26.001 -11.183 -11.250 1.00 24.21 191 SER B N 1
ATOM 2880 C CA . SER B 1 187 ? -26.532 -12.112 -10.246 1.00 27.85 191 SER B CA 1
ATOM 2881 C C . SER B 1 187 ? -25.582 -12.307 -9.064 1.00 25.99 191 SER B C 1
ATOM 2882 O O . SER B 1 187 ? -26.024 -12.473 -7.919 1.00 24.67 191 SER B O 1
ATOM 2885 N N . THR B 1 188 ? -24.272 -12.301 -9.316 1.00 21.72 192 THR B N 1
ATOM 2886 C CA . THR B 1 188 ? -23.302 -12.464 -8.242 1.00 22.03 192 THR B CA 1
ATOM 2887 C C . THR B 1 188 ? -23.350 -11.305 -7.258 1.00 18.47 192 THR B C 1
ATOM 2888 O O . THR B 1 188 ? -23.241 -11.488 -6.037 1.00 22.33 192 THR B O 1
ATOM 2892 N N . ILE B 1 189 ? -23.486 -10.095 -7.791 1.00 19.46 193 ILE B N 1
ATOM 2893 C CA . ILE B 1 189 ? -23.540 -8.901 -6.971 1.00 19.39 193 ILE B CA 1
ATOM 2894 C C . ILE B 1 189 ? -24.823 -8.893 -6.138 1.00 15.58 193 ILE B C 1
ATOM 2895 O O . ILE B 1 189 ? -24.811 -8.548 -4.944 1.00 18.10 193 ILE B O 1
ATOM 2900 N N . ILE B 1 190 ? -25.942 -9.257 -6.750 1.00 19.29 194 ILE B N 1
ATOM 2901 C CA . ILE B 1 190 ? -27.205 -9.300 -5.994 1.00 18.04 194 ILE B CA 1
ATOM 2902 C C . ILE B 1 190 ? -27.133 -10.325 -4.857 1.00 18.70 194 ILE B C 1
ATOM 2903 O O . ILE B 1 190 ? -27.514 -10.046 -3.710 1.00 19.61 194 ILE B O 1
ATOM 2908 N N . ALA B 1 191 ? -26.598 -11.509 -5.138 1.00 18.65 195 ALA B N 1
ATOM 2909 C CA . ALA B 1 191 ? -26.502 -12.538 -4.105 1.00 24.01 195 ALA B CA 1
ATOM 2910 C C . ALA B 1 191 ? -25.602 -12.086 -2.964 1.00 22.76 195 ALA B C 1
ATOM 2911 O O . ALA B 1 191 ? -25.897 -12.340 -1.790 1.00 23.28 195 ALA B O 1
ATOM 2913 N N . PHE B 1 192 ? -24.515 -11.384 -3.292 1.00 21.26 196 PHE B N 1
ATOM 2914 C CA . PHE B 1 192 ? -23.640 -10.844 -2.257 1.00 20.31 196 PHE B CA 1
ATOM 2915 C C . PHE B 1 192 ? -24.371 -9.820 -1.395 1.00 21.46 196 PHE B C 1
ATOM 2916 O O . PHE B 1 192 ? -24.215 -9.799 -0.172 1.00 24.99 196 PHE B O 1
ATOM 2924 N N . LEU B 1 193 ? -25.145 -8.929 -2.020 1.00 19.63 197 LEU B N 1
ATOM 2925 C CA . LEU B 1 193 ? -25.848 -7.929 -1.230 1.00 18.57 197 LEU B CA 1
ATOM 2926 C C . LEU B 1 193 ? -26.873 -8.587 -0.324 1.00 20.84 197 LEU B C 1
ATOM 2927 O O . LEU B 1 193 ? -27.027 -8.201 0.842 1.00 20.32 197 LEU B O 1
ATOM 2932 N N . GLU B 1 194 ? -27.591 -9.585 -0.846 1.00 20.97 198 GLU B N 1
ATOM 2933 C CA . GLU B 1 194 ? -28.623 -10.228 -0.045 1.00 22.57 198 GLU B CA 1
ATOM 2934 C C . GLU B 1 194 ? -28.015 -10.998 1.122 1.00 28.27 198 GLU B C 1
ATOM 2935 O O . GLU B 1 194 ? -28.563 -10.979 2.238 1.00 30.56 198 GLU B O 1
ATOM 2941 N N . ASP B 1 195 ? -26.843 -11.599 0.901 1.00 26.26 199 ASP B N 1
ATOM 2942 C CA . ASP B 1 195 ? -26.175 -12.412 1.920 1.00 28.23 199 ASP B CA 1
ATOM 2943 C C . ASP B 1 195 ? -25.403 -11.547 2.917 1.00 28.28 199 ASP B C 1
ATOM 2944 O O . ASP B 1 195 ? -25.763 -11.473 4.096 1.00 27.58 199 ASP B O 1
ATOM 2949 N N . LYS B 1 196 ? -24.312 -10.908 2.464 1.00 25.35 200 LYS B N 1
ATOM 2950 C CA . LYS B 1 196 ? -23.499 -10.111 3.382 1.00 24.28 200 LYS B CA 1
ATOM 2951 C C . LYS B 1 196 ? -24.227 -8.857 3.842 1.00 25.57 200 LYS B C 1
ATOM 2952 O O . LYS B 1 196 ? -23.942 -8.344 4.924 1.00 24.52 200 LYS B O 1
ATOM 2958 N N . GLY B 1 197 ? -25.181 -8.366 3.062 1.00 21.50 201 GLY B N 1
ATOM 2959 C CA . GLY B 1 197 ? -25.967 -7.240 3.526 1.00 20.74 201 GLY B CA 1
ATOM 2960 C C . GLY B 1 197 ? -27.065 -7.616 4.500 1.00 28.29 201 GLY B C 1
ATOM 2961 O O . GLY B 1 197 ? -27.726 -6.725 5.046 1.00 24.04 201 GLY B O 1
ATOM 2962 N N . MET B 1 198 ? -27.268 -8.916 4.708 1.00 25.97 202 MET B N 1
ATOM 2963 C CA . MET B 1 198 ? -28.258 -9.442 5.654 1.00 26.07 202 MET B CA 1
ATOM 2964 C C . MET B 1 198 ? -29.645 -8.854 5.405 1.00 27.32 202 MET B C 1
ATOM 2965 O O . MET B 1 198 ? -30.356 -8.443 6.327 1.00 28.27 202 MET B O 1
ATOM 2970 N N . LEU B 1 199 ? -30.046 -8.837 4.140 1.00 25.72 203 LEU B N 1
ATOM 2971 C CA . LEU B 1 199 ? -31.353 -8.282 3.817 1.00 25.27 203 LEU B CA 1
ATOM 2972 C C . LEU B 1 199 ? -32.460 -9.202 4.323 1.00 31.43 203 LEU B C 1
ATOM 2973 O O . LEU B 1 199 ? -32.354 -10.432 4.239 1.00 31.92 203 LEU B O 1
ATOM 2978 N N . GLY B 1 200 ? -33.540 -8.597 4.809 1.00 32.16 204 GLY B N 1
ATOM 2979 C CA . GLY B 1 200 ? -34.656 -9.365 5.345 1.00 40.41 204 GLY B CA 1
ATOM 2980 C C . GLY B 1 200 ? -34.462 -9.835 6.783 1.00 54.59 204 GLY B C 1
ATOM 2981 O O . GLY B 1 200 ? -33.511 -9.437 7.469 1.00 55.58 204 GLY B O 1
#